Protein AF-A0A673AQK9-F1 (afdb_monomer_lite)

Foldseek 3Di:
DVVVVVVVVVVVVVVVVVVVVVVVVVVVVVVVVVVVVVVVVVVCVVVVVVVDDDPVVVVPDDPPDDDDPDVVVVVVVVVVVVVVVVVVVVVVVVVVVVVVVVVVVVVVVVVVVVVVVVVVVVVVVVVVVVVVVVVVVVVVVVVVVVVVVVVVVVVVVVVVVVVVVVVVVVVVVVVVVVVVVVVVVVVVVVVDPDDPVNVVVVVVVVVVVVVVVVVVVVVVVVVVVVVVVVVVVVVVVVVVVVVVVVVVVVVVVVVVVVVVVVVVVVVVVVVVVVVVVVVVVVVVVVPDDDDDDDDDDDDDDDDDDDDDDDDDDDDDDDDDDDDDDDDPPDDDDDDDDDDDDDDVVVVVVVVVVVVVDVVVDDDDDDDDDDDDDDDDDDPDPPPDPVVVVVVVVVVVVVDDPDDDDDDDDDDCPVVNVVVVVVVVVVPPDDDDDDDDDDDDDDDDDDDDDDDDDDDDDDDDDDYDDDDDDDDDDDDDDDDDDDDDDDDDDDDDDDDDDDDDDDDYDDDDDDDDDDD

InterPro domains:
  IPR024849 Shootin-1 [PTHR46606] (1-310)

Organism: NCBI:txid375764

pLDDT: mean 70.95, std 25.45, range [25.92, 98.62]

Sequence (515 aa):
MVIEEVGVLQTQLEIEKTCRENAEALATKLNSENRKLKYLSLSSRPCLDELLPSISDCIALKVDADDGNTDAFARYQQQVKELRETVNGLLDEKKAFVCQIHEQQRRIEELSAQSEKHQEEIKELRETVDQQNKTIKRFNRVSMMATQEYEGMKEQLDLEQNLRVKAETFAHEMLVKQKEANRQSVLLMQSSEPSVQLLKALEDVAAVTKTLEEERLQHQHKVQSLEEQLEQSCMKKQLEEMQRQMELLEEEKKEVEARLEQQEKKNKELESRVQELQETQEHITMTTTTGPPPPVPGVAPPPAPPPQPPPPPPPPPPPPPPPSRCNPLRCLRLPLFSAAEGVDDVKVKAVNEMMERIKHGVVLRPVKSQDSKPPPCEEKQQESAMDELKGILETVKRSPSRGSQEAGLKEDSELEVILRRRRNKAGESGDEREGHMTHLSSSDHLNGRRGSSDSGKGEGSAGLSAPPEAGPGRRGSGPGPVVARRRSSDTGKEPGAGPRSSSGLSINGCIIRYR

Radius of gyration: 52.7 Å; chains: 1; bounding box: 100×118×162 Å

Structure (mmCIF, N/CA/C/O backbone):
data_AF-A0A673AQK9-F1
#
_entry.id   AF-A0A673AQK9-F1
#
loop_
_atom_site.group_PDB
_atom_site.id
_atom_site.type_symbol
_atom_site.label_atom_id
_atom_site.label_alt_id
_atom_site.label_comp_id
_atom_site.label_asym_id
_atom_site.label_entity_id
_atom_site.label_seq_id
_atom_site.pdbx_PDB_ins_code
_atom_site.Cartn_x
_atom_site.Cartn_y
_atom_site.Cartn_z
_atom_site.occupancy
_atom_site.B_iso_or_equiv
_atom_site.auth_seq_id
_atom_site.auth_comp_id
_atom_site.auth_asym_id
_atom_site.auth_atom_id
_atom_site.pdbx_PDB_model_num
ATOM 1 N N . MET A 1 1 ? -10.375 -15.703 -4.277 1.00 57.69 1 MET A N 1
ATOM 2 C CA . MET A 1 1 ? -11.117 -16.530 -5.248 1.00 57.69 1 MET A CA 1
ATOM 3 C C . MET A 1 1 ? -11.940 -15.648 -6.185 1.00 57.69 1 MET A C 1
ATOM 5 O O . MET A 1 1 ? -11.333 -14.784 -6.799 1.00 57.69 1 MET A O 1
ATOM 9 N N . VAL A 1 2 ? -13.270 -15.783 -6.289 1.00 68.31 2 VAL A N 1
ATOM 10 C CA . VAL A 1 2 ? -14.073 -15.310 -7.447 1.00 68.31 2 VAL A CA 1
ATOM 11 C C . VAL A 1 2 ? -13.768 -13.885 -7.951 1.00 68.31 2 VAL A C 1
ATOM 13 O O . VAL A 1 2 ? -13.639 -13.687 -9.154 1.00 68.31 2 VAL A O 1
ATOM 16 N N . ILE A 1 3 ? -13.616 -12.886 -7.072 1.00 78.38 3 ILE A N 1
ATOM 17 C CA . ILE A 1 3 ? -13.314 -11.498 -7.491 1.00 78.38 3 ILE A CA 1
ATOM 18 C C . ILE A 1 3 ? -11.906 -11.379 -8.107 1.00 78.38 3 ILE A C 1
ATOM 20 O O . ILE A 1 3 ? -11.711 -10.656 -9.081 1.00 78.38 3 ILE A O 1
ATOM 24 N N . GLU A 1 4 ? -10.930 -12.115 -7.576 1.00 81.56 4 GLU A N 1
ATOM 25 C CA . GLU A 1 4 ? -9.555 -12.161 -8.087 1.00 81.56 4 GLU A CA 1
ATOM 26 C C . GLU A 1 4 ? -9.475 -12.985 -9.378 1.00 81.56 4 GLU A C 1
ATOM 28 O O . GLU A 1 4 ? -8.795 -12.580 -10.313 1.00 81.56 4 GLU A O 1
ATOM 33 N N . GLU A 1 5 ? -10.228 -14.085 -9.479 1.00 83.44 5 GLU A N 1
ATOM 34 C CA . GLU A 1 5 ? -10.364 -14.879 -10.711 1.00 83.44 5 GLU A CA 1
ATOM 35 C C . GLU A 1 5 ? -10.965 -14.043 -11.851 1.00 83.44 5 GLU A C 1
ATOM 37 O O . GLU A 1 5 ? -10.433 -14.036 -12.960 1.00 83.44 5 GLU A O 1
ATOM 42 N N . VAL A 1 6 ? -12.017 -13.262 -11.573 1.00 88.50 6 VAL A N 1
ATOM 43 C CA . VAL A 1 6 ? -12.584 -12.297 -12.530 1.00 88.50 6 VAL A CA 1
ATOM 44 C C . VAL A 1 6 ? -11.568 -11.208 -12.891 1.00 88.50 6 VAL A C 1
ATOM 46 O O . VAL A 1 6 ? -11.461 -10.859 -14.064 1.00 88.50 6 VAL A O 1
ATOM 49 N N . GLY A 1 7 ? -10.777 -10.711 -11.935 1.00 93.38 7 GLY A N 1
ATOM 50 C CA . GLY A 1 7 ? -9.701 -9.747 -12.197 1.00 93.38 7 GLY A CA 1
ATOM 51 C C . GLY A 1 7 ? -8.577 -10.308 -13.082 1.00 93.38 7 GLY A C 1
ATOM 52 O O . GLY A 1 7 ? -8.113 -9.625 -13.998 1.00 93.38 7 GLY A O 1
ATOM 53 N N . VAL A 1 8 ? -8.179 -11.567 -12.877 1.00 92.81 8 VAL A N 1
ATOM 54 C CA . VAL A 1 8 ? -7.208 -12.277 -13.729 1.00 92.81 8 VAL A CA 1
ATOM 55 C C . VAL A 1 8 ? -7.776 -12.489 -15.132 1.00 92.81 8 VAL A C 1
ATOM 57 O O . VAL A 1 8 ? -7.093 -12.187 -16.107 1.00 92.81 8 VAL A O 1
ATOM 60 N N . LEU A 1 9 ? -9.036 -12.919 -15.258 1.00 93.00 9 LEU A N 1
ATOM 61 C CA . LEU A 1 9 ? -9.700 -13.093 -16.556 1.00 93.00 9 LEU A CA 1
ATOM 62 C C . LEU A 1 9 ? -9.879 -11.764 -17.308 1.00 93.00 9 LEU A C 1
ATOM 64 O O . LEU A 1 9 ? -9.662 -11.719 -18.517 1.00 93.00 9 LEU A O 1
ATOM 68 N N . GLN A 1 10 ? -10.206 -10.669 -16.615 1.00 91.94 10 GLN A N 1
ATOM 69 C CA . GLN A 1 10 ? -10.236 -9.327 -17.207 1.00 91.94 10 GLN A CA 1
ATOM 70 C C . GLN A 1 10 ? -8.847 -8.888 -17.683 1.00 91.94 10 GLN A C 1
ATOM 72 O O . GLN A 1 10 ? -8.718 -8.395 -18.800 1.00 91.94 10 GLN A O 1
ATOM 77 N N . THR A 1 11 ? -7.805 -9.119 -16.879 1.00 95.19 11 THR A N 1
ATOM 78 C CA . THR A 1 11 ? -6.415 -8.800 -17.252 1.00 95.19 11 THR A CA 1
ATOM 79 C C . THR A 1 11 ? -5.973 -9.602 -18.479 1.00 95.19 11 THR A C 1
ATOM 81 O O . THR A 1 11 ? -5.408 -9.039 -19.413 1.00 95.19 11 THR A O 1
ATOM 84 N N . GLN A 1 12 ? -6.287 -10.900 -18.520 1.00 93.75 12 GLN A N 1
ATOM 85 C CA . GLN A 1 12 ? -5.978 -11.776 -19.649 1.00 93.75 12 GLN A CA 1
ATOM 86 C C . GLN A 1 12 ? -6.716 -11.353 -20.929 1.00 93.75 12 GLN A C 1
ATOM 88 O O . GLN A 1 12 ? -6.115 -11.344 -22.001 1.00 93.75 12 GLN A O 1
ATOM 93 N N . LEU A 1 13 ? -7.986 -10.951 -20.820 1.00 95.50 13 LEU A N 1
ATOM 94 C CA . LEU A 1 13 ? -8.776 -10.433 -21.939 1.00 95.50 13 LEU A CA 1
ATOM 95 C C . LEU A 1 13 ? -8.228 -9.094 -22.467 1.00 95.50 13 LEU A C 1
ATOM 97 O O . LEU A 1 13 ? -8.250 -8.850 -23.672 1.00 95.50 13 LEU A O 1
ATOM 101 N N . GLU A 1 14 ? -7.717 -8.227 -21.592 1.00 96.69 14 GLU A N 1
ATOM 102 C CA . GLU A 1 14 ? -7.091 -6.957 -21.985 1.00 96.69 14 GLU A CA 1
ATOM 103 C C . GLU A 1 14 ? -5.751 -7.181 -22.714 1.00 96.69 14 GLU A C 1
ATOM 105 O O . GLU A 1 14 ? -5.458 -6.527 -23.720 1.00 96.69 14 GLU A O 1
ATOM 110 N N . ILE A 1 15 ? -4.972 -8.173 -22.267 1.00 96.50 15 ILE A N 1
ATOM 111 C CA . ILE A 1 15 ? -3.765 -8.646 -22.960 1.00 96.50 15 ILE A CA 1
ATOM 112 C C . ILE A 1 15 ? -4.130 -9.246 -24.326 1.00 96.50 15 ILE A C 1
ATOM 114 O O . ILE A 1 15 ? -3.510 -8.900 -25.326 1.00 96.50 15 ILE A O 1
ATOM 118 N N . GLU A 1 16 ? -5.164 -10.088 -24.416 1.00 95.44 16 GLU A N 1
ATOM 119 C CA . GLU A 1 16 ? -5.584 -10.700 -25.685 1.00 95.44 16 GLU A CA 1
ATOM 120 C C . GLU A 1 16 ? -6.024 -9.650 -26.721 1.00 95.44 16 GLU A C 1
ATOM 122 O O . GLU A 1 16 ? -5.562 -9.688 -27.866 1.00 95.44 16 GLU A O 1
ATOM 127 N N . LYS A 1 17 ? -6.842 -8.664 -26.317 1.00 96.50 17 LYS A N 1
ATOM 128 C CA . LYS A 1 17 ? -7.227 -7.526 -27.174 1.00 96.50 17 LYS A CA 1
ATOM 129 C C . LYS A 1 17 ? -6.005 -6.767 -27.682 1.00 96.50 17 LYS A C 1
ATOM 131 O O . LYS A 1 17 ? -5.852 -6.596 -28.887 1.00 96.50 17 LYS A O 1
ATOM 136 N N . THR A 1 18 ? -5.119 -6.342 -26.781 1.00 95.88 18 THR A N 1
ATOM 137 C CA . THR A 1 18 ? -3.952 -5.529 -27.157 1.00 95.88 18 THR A CA 1
ATOM 138 C C . THR A 1 18 ? -2.954 -6.320 -28.006 1.00 95.88 18 THR A C 1
ATOM 140 O O . THR A 1 18 ? -2.387 -5.767 -28.949 1.00 95.88 18 THR A O 1
ATOM 143 N N . CYS A 1 19 ? -2.782 -7.625 -27.778 1.00 95.75 19 CYS A N 1
ATOM 144 C CA . CYS A 1 19 ? -2.032 -8.500 -28.682 1.00 95.75 19 CYS A CA 1
ATOM 145 C C . CYS A 1 19 ? -2.675 -8.581 -30.077 1.00 95.75 19 CYS A C 1
ATOM 147 O O . CYS A 1 19 ? -1.963 -8.479 -31.079 1.00 95.75 19 CYS A O 1
ATOM 149 N N . ARG A 1 20 ? -4.006 -8.715 -30.161 1.00 96.38 20 ARG A N 1
ATOM 150 C CA . ARG A 1 20 ? -4.741 -8.739 -31.434 1.00 96.38 20 ARG A CA 1
ATOM 151 C C . ARG A 1 20 ? -4.617 -7.417 -32.197 1.00 96.38 20 ARG A C 1
ATOM 153 O O . ARG A 1 20 ? -4.277 -7.433 -33.377 1.00 96.38 20 ARG A O 1
ATOM 160 N N . GLU A 1 21 ? -4.856 -6.289 -31.538 1.00 96.06 21 GLU A N 1
ATOM 161 C CA . GLU A 1 21 ? -4.776 -4.949 -32.136 1.00 96.06 21 GLU A CA 1
ATOM 162 C C . GLU A 1 21 ? -3.367 -4.661 -32.679 1.00 96.06 21 GLU A C 1
ATOM 164 O O . GLU A 1 21 ? -3.216 -4.196 -33.811 1.00 96.06 21 GLU A O 1
ATOM 169 N N . ASN A 1 22 ? -2.321 -5.032 -31.931 1.00 95.62 22 ASN A N 1
ATOM 170 C CA . ASN A 1 22 ? -0.936 -4.933 -32.400 1.00 95.62 22 ASN A CA 1
ATOM 171 C C . ASN A 1 22 ? -0.652 -5.843 -33.611 1.00 95.62 22 ASN A C 1
ATOM 173 O O . ASN A 1 22 ? 0.066 -5.434 -34.526 1.00 95.62 22 ASN A O 1
ATOM 177 N N . ALA A 1 23 ? -1.224 -7.051 -33.661 1.00 95.81 23 ALA A N 1
ATOM 178 C CA . ALA A 1 23 ? -1.084 -7.946 -34.810 1.00 95.81 23 ALA A CA 1
ATOM 179 C C . ALA A 1 23 ? -1.789 -7.398 -36.068 1.00 95.81 23 ALA A C 1
ATOM 181 O O . ALA A 1 23 ? -1.221 -7.450 -37.160 1.00 95.81 23 ALA A O 1
ATOM 182 N N . GLU A 1 24 ? -2.982 -6.812 -35.929 1.00 95.12 24 GLU A N 1
ATOM 183 C CA . GLU A 1 24 ? -3.702 -6.156 -37.031 1.00 95.12 24 GLU A CA 1
ATOM 184 C C . GLU A 1 24 ? -2.969 -4.890 -37.522 1.00 95.12 24 GLU A C 1
ATOM 186 O O . GLU A 1 24 ? -2.834 -4.673 -38.733 1.00 95.12 24 GLU A O 1
ATOM 191 N N . ALA A 1 25 ? -2.396 -4.096 -36.612 1.00 96.12 25 ALA A N 1
ATOM 192 C CA . ALA A 1 25 ? -1.545 -2.953 -36.948 1.00 96.12 25 ALA A CA 1
ATOM 193 C C . ALA A 1 25 ? -0.260 -3.375 -37.692 1.00 96.12 25 ALA A C 1
ATOM 195 O O . ALA A 1 25 ? 0.134 -2.749 -38.681 1.00 96.12 25 ALA A O 1
ATOM 196 N N . LEU A 1 26 ? 0.380 -4.473 -37.277 1.00 96.06 26 LEU A N 1
ATOM 197 C CA . LEU A 1 26 ? 1.571 -5.003 -37.945 1.00 96.06 26 LEU A CA 1
ATOM 198 C C . LEU A 1 26 ? 1.239 -5.603 -39.323 1.00 96.06 26 LEU A C 1
ATOM 200 O O . LEU A 1 26 ? 1.960 -5.356 -40.291 1.00 96.06 26 LEU A O 1
ATOM 204 N N . ALA A 1 27 ? 0.119 -6.319 -39.452 1.00 96.19 27 ALA A N 1
ATOM 205 C CA . ALA A 1 27 ? -0.346 -6.874 -40.723 1.00 96.19 27 ALA A CA 1
ATOM 206 C C . ALA A 1 27 ? -0.748 -5.785 -41.735 1.00 96.19 27 ALA A C 1
ATOM 208 O O . ALA A 1 27 ? -0.438 -5.896 -42.925 1.00 96.19 27 ALA A O 1
ATOM 209 N N . THR A 1 28 ? -1.398 -4.705 -41.291 1.00 95.62 28 THR A N 1
ATOM 210 C CA . THR A 1 28 ? -1.722 -3.558 -42.159 1.00 95.62 28 THR A CA 1
ATOM 211 C C . THR A 1 28 ? -0.469 -2.776 -42.558 1.00 95.62 28 THR A C 1
ATOM 213 O O . THR A 1 28 ? -0.320 -2.439 -43.738 1.00 95.62 28 THR A O 1
ATOM 216 N N . LYS A 1 29 ? 0.489 -2.579 -41.638 1.00 96.75 29 LYS A N 1
ATOM 217 C CA . LYS A 1 29 ? 1.804 -1.997 -41.951 1.00 96.75 29 LYS A CA 1
ATOM 218 C C . LYS A 1 29 ? 2.550 -2.820 -43.008 1.00 96.75 29 LYS A C 1
ATOM 220 O O . LYS A 1 29 ? 2.903 -2.256 -44.045 1.00 96.75 29 LYS A O 1
ATOM 225 N N . LEU A 1 30 ? 2.699 -4.134 -42.808 1.00 95.81 30 LEU A N 1
ATOM 226 C CA . LEU A 1 30 ? 3.350 -5.043 -43.762 1.00 95.81 30 LEU A CA 1
ATOM 227 C C . LEU A 1 30 ? 2.667 -5.043 -45.134 1.00 95.81 30 LEU A C 1
ATOM 229 O O . LEU A 1 30 ? 3.354 -5.001 -46.150 1.00 95.81 30 LEU A O 1
ATOM 233 N N . ASN A 1 31 ? 1.331 -5.021 -45.198 1.00 94.69 31 ASN A N 1
ATOM 234 C CA . ASN A 1 31 ? 0.619 -4.887 -46.473 1.00 94.69 31 ASN A CA 1
ATOM 235 C C . ASN A 1 31 ? 0.906 -3.539 -47.161 1.00 94.69 31 ASN A C 1
ATOM 237 O O . ASN A 1 31 ? 1.071 -3.494 -48.382 1.00 94.69 31 ASN A O 1
ATOM 241 N N . SER A 1 32 ? 1.017 -2.443 -46.402 1.00 94.25 32 SER A N 1
ATOM 242 C CA . SER A 1 32 ? 1.386 -1.133 -46.955 1.00 94.25 32 SER A CA 1
ATOM 243 C C . SER A 1 32 ? 2.825 -1.110 -47.490 1.00 94.25 32 SER A C 1
ATOM 245 O O . SER A 1 32 ? 3.081 -0.540 -48.550 1.00 94.25 32 SER A O 1
ATOM 247 N N . GLU A 1 33 ? 3.757 -1.772 -46.802 1.00 95.38 33 GLU A N 1
ATOM 248 C CA . GLU A 1 33 ? 5.169 -1.861 -47.183 1.00 95.38 33 GLU A CA 1
ATOM 249 C C . GLU A 1 33 ? 5.367 -2.807 -48.368 1.00 95.38 33 GLU A C 1
ATOM 251 O O . GLU A 1 33 ? 6.032 -2.437 -49.330 1.00 95.38 33 GLU A O 1
ATOM 256 N N . ASN A 1 34 ? 4.693 -3.957 -48.390 1.00 95.31 34 ASN A N 1
ATOM 257 C CA . ASN A 1 34 ? 4.687 -4.862 -49.538 1.00 95.31 34 ASN A CA 1
ATOM 258 C C . ASN A 1 34 ? 4.076 -4.183 -50.780 1.00 95.31 34 ASN A C 1
ATOM 260 O O . ASN A 1 34 ? 4.628 -4.286 -51.874 1.00 95.31 34 ASN A O 1
ATOM 264 N N . ARG A 1 35 ? 3.010 -3.381 -50.621 1.00 95.38 35 ARG A N 1
ATOM 265 C CA . ARG A 1 35 ? 2.447 -2.564 -51.712 1.00 95.38 35 ARG A CA 1
ATOM 266 C C . ARG A 1 35 ? 3.427 -1.493 -52.211 1.00 95.38 35 ARG A C 1
ATOM 268 O O . ARG A 1 35 ? 3.515 -1.303 -53.423 1.00 95.38 35 ARG A O 1
ATOM 275 N N . LYS A 1 36 ? 4.183 -0.833 -51.322 1.00 95.12 36 LYS A N 1
ATOM 276 C CA . LYS A 1 36 ? 5.264 0.105 -51.697 1.00 95.12 36 LYS A CA 1
ATOM 277 C C . LYS A 1 36 ? 6.399 -0.609 -52.437 1.00 95.12 36 LYS A C 1
ATOM 279 O O . LYS A 1 36 ? 6.798 -0.148 -53.498 1.00 95.12 36 LYS A O 1
ATOM 284 N N . LEU A 1 37 ? 6.872 -1.750 -51.931 1.00 91.06 37 LEU A N 1
ATOM 285 C CA . LEU A 1 37 ? 7.922 -2.560 -52.560 1.00 91.06 37 LEU A CA 1
ATOM 286 C C . LEU A 1 37 ? 7.490 -3.094 -53.930 1.00 91.06 37 LEU A C 1
ATOM 288 O O . LEU A 1 37 ? 8.263 -3.032 -54.880 1.00 91.06 37 LEU A O 1
ATOM 292 N N . LYS A 1 38 ? 6.238 -3.546 -54.069 1.00 92.31 38 LYS A N 1
ATOM 293 C CA . LYS A 1 38 ? 5.666 -3.974 -55.352 1.00 92.31 38 LYS A CA 1
ATOM 294 C C . LYS A 1 38 ? 5.542 -2.813 -56.339 1.00 92.31 38 LYS A C 1
ATOM 296 O O . LYS A 1 38 ? 5.828 -3.003 -57.514 1.00 92.31 38 LYS A O 1
ATOM 301 N N . TYR A 1 39 ? 5.162 -1.618 -55.879 1.00 92.94 39 TYR A N 1
ATOM 302 C CA . TYR A 1 39 ? 5.163 -0.414 -56.714 1.00 92.94 39 TYR A CA 1
ATOM 303 C C . TYR A 1 39 ? 6.585 -0.046 -57.166 1.00 92.94 39 TYR A C 1
ATOM 305 O O . TYR A 1 39 ? 6.816 0.105 -58.361 1.00 92.94 39 TYR A O 1
ATOM 313 N N . LEU A 1 40 ? 7.549 -0.001 -56.238 1.00 87.88 40 LEU A N 1
ATOM 314 C CA . LEU A 1 40 ? 8.960 0.270 -56.532 1.00 87.88 40 LEU A CA 1
ATOM 315 C C . LEU A 1 40 ? 9.527 -0.739 -57.541 1.00 87.88 40 LEU A C 1
ATOM 317 O O . LEU A 1 40 ? 10.054 -0.329 -58.570 1.00 87.88 40 LEU A O 1
ATOM 321 N N . SER A 1 41 ? 9.329 -2.039 -57.303 1.00 85.00 41 SER A N 1
ATOM 322 C CA . SER A 1 41 ? 9.771 -3.125 -58.188 1.00 85.00 41 SER A CA 1
ATOM 323 C C . SER A 1 41 ? 9.099 -3.114 -59.564 1.00 85.00 41 SER A C 1
ATOM 325 O O . SER A 1 41 ? 9.710 -3.573 -60.525 1.00 85.00 41 SER A O 1
ATOM 327 N N . LEU A 1 42 ? 7.864 -2.617 -59.684 1.00 84.69 42 LEU A N 1
ATOM 328 C CA . LEU A 1 42 ? 7.223 -2.398 -60.984 1.00 84.69 42 LEU A CA 1
ATOM 329 C C . LEU A 1 42 ? 7.764 -1.137 -61.674 1.00 84.69 42 LEU A C 1
ATOM 331 O O . LEU A 1 42 ? 7.909 -1.142 -62.890 1.00 84.69 42 LEU A O 1
ATOM 335 N N . SER A 1 43 ? 8.102 -0.088 -60.918 1.00 81.56 43 SER A N 1
ATOM 336 C CA . SER A 1 43 ? 8.647 1.164 -61.462 1.00 81.56 43 SER A CA 1
ATOM 337 C C . SER A 1 43 ? 10.123 1.080 -61.872 1.00 81.56 43 SER A C 1
ATOM 339 O O . SER A 1 43 ? 10.531 1.782 -62.790 1.00 81.56 43 SER A O 1
ATOM 341 N N . SER A 1 44 ? 10.919 0.205 -61.247 1.00 74.31 44 SER A N 1
ATOM 342 C CA . SER A 1 44 ? 12.321 -0.030 -61.624 1.00 74.31 44 SER A CA 1
ATOM 343 C C . SER A 1 44 ? 12.488 -1.039 -62.762 1.00 74.31 44 SER A C 1
ATOM 345 O O . SER A 1 44 ? 13.557 -1.104 -63.363 1.00 74.31 44 SER A O 1
ATOM 347 N N . ARG A 1 45 ? 11.448 -1.820 -63.083 1.00 68.06 45 ARG A N 1
ATOM 348 C CA . ARG A 1 45 ? 11.517 -2.876 -64.102 1.00 68.06 45 ARG A CA 1
ATOM 349 C C . ARG A 1 45 ? 11.762 -2.358 -65.530 1.00 68.06 45 ARG A C 1
ATOM 351 O O . ARG A 1 45 ? 12.637 -2.930 -66.167 1.00 68.06 45 ARG A O 1
ATOM 358 N N . PRO A 1 46 ? 11.124 -1.268 -66.010 1.00 66.44 46 PRO A N 1
ATOM 359 C CA . PRO A 1 46 ? 11.458 -0.685 -67.314 1.00 66.44 46 PRO A CA 1
ATOM 360 C C . PRO A 1 46 ? 12.927 -0.254 -67.413 1.00 66.44 46 PRO A C 1
ATOM 362 O O . PRO A 1 46 ? 13.567 -0.495 -68.425 1.00 66.44 46 PRO A O 1
ATOM 365 N N . CYS A 1 47 ? 13.487 0.297 -66.331 1.00 58.59 47 CYS A N 1
ATOM 366 C CA . CYS A 1 47 ? 14.896 0.693 -66.265 1.00 58.59 47 CYS A CA 1
ATOM 367 C C . CYS A 1 47 ? 15.852 -0.517 -66.341 1.00 58.59 47 CYS A C 1
ATOM 369 O O . CYS A 1 47 ? 16.964 -0.390 -66.837 1.00 58.59 47 CYS A O 1
ATOM 371 N N . LEU A 1 48 ? 15.422 -1.707 -65.899 1.00 59.09 48 LEU A N 1
ATOM 372 C CA . LEU A 1 48 ? 16.188 -2.952 -66.056 1.00 59.09 48 LEU A CA 1
ATOM 373 C C . LEU A 1 48 ? 16.061 -3.565 -67.458 1.00 59.09 48 LEU A C 1
ATOM 375 O O . LEU A 1 48 ? 17.052 -4.089 -67.957 1.00 59.09 48 LEU A O 1
ATOM 379 N N . ASP A 1 49 ? 14.888 -3.477 -68.092 1.00 58.38 49 ASP A N 1
ATOM 380 C CA . ASP A 1 49 ? 14.710 -3.888 -69.493 1.00 58.38 49 ASP A CA 1
ATOM 381 C C . ASP A 1 49 ? 15.480 -2.948 -70.455 1.00 58.38 49 ASP A C 1
ATOM 383 O O . ASP A 1 49 ? 15.954 -3.390 -71.496 1.00 58.38 49 ASP A O 1
ATOM 387 N N . GLU A 1 50 ? 15.671 -1.672 -70.095 1.00 60.78 50 GLU A N 1
ATOM 388 C CA . GLU A 1 50 ? 16.441 -0.683 -70.874 1.00 60.78 50 GLU A CA 1
ATOM 389 C C . GLU A 1 50 ? 17.965 -0.744 -70.612 1.00 60.78 50 GLU A C 1
ATOM 391 O O . GLU A 1 50 ? 18.755 -0.409 -71.494 1.00 60.78 50 GLU A O 1
ATOM 396 N N . LEU A 1 51 ? 18.408 -1.240 -69.444 1.00 58.22 51 LEU A N 1
ATOM 397 C CA . LEU A 1 51 ? 19.830 -1.514 -69.150 1.00 58.22 51 LEU A CA 1
ATOM 398 C C . LEU A 1 51 ? 20.339 -2.871 -69.671 1.00 58.22 51 LEU A C 1
ATOM 400 O O . LEU A 1 51 ? 21.536 -3.149 -69.561 1.00 58.22 51 LEU A O 1
ATOM 404 N N . LEU A 1 52 ? 19.467 -3.715 -70.227 1.00 56.69 52 LEU A N 1
ATOM 405 C CA . LEU A 1 52 ? 19.826 -4.992 -70.846 1.00 56.69 52 LEU A CA 1
ATOM 406 C C . LEU A 1 52 ? 19.576 -4.947 -72.362 1.00 56.69 52 LEU A C 1
ATOM 408 O O . LEU A 1 52 ? 18.518 -5.382 -72.821 1.00 56.69 52 LEU A O 1
ATOM 412 N N . PRO A 1 53 ? 20.560 -4.488 -73.165 1.00 55.03 53 PRO A N 1
ATOM 413 C CA . PRO A 1 53 ? 20.561 -4.731 -74.602 1.00 55.03 53 PRO A CA 1
ATOM 414 C C . PRO A 1 53 ? 20.313 -6.211 -74.896 1.00 55.03 53 PRO A C 1
ATOM 416 O O . PRO A 1 53 ? 20.848 -7.090 -74.210 1.00 55.03 53 PRO A O 1
ATOM 419 N N . SER A 1 54 ? 19.517 -6.497 -75.928 1.00 50.66 54 SER A N 1
ATOM 420 C CA . SER A 1 54 ? 19.279 -7.876 -76.344 1.00 50.66 54 SER A CA 1
ATOM 421 C C . SER A 1 54 ? 20.613 -8.542 -76.674 1.00 50.66 54 SER A C 1
ATOM 423 O O . SER A 1 54 ? 21.426 -7.992 -77.415 1.00 50.66 54 SER A O 1
ATOM 425 N N . ILE A 1 55 ? 20.832 -9.759 -76.170 1.00 52.84 55 ILE A N 1
ATOM 426 C CA . ILE A 1 55 ? 22.075 -10.517 -76.406 1.00 52.84 55 ILE A CA 1
ATOM 427 C C . ILE A 1 55 ? 22.309 -10.749 -77.917 1.00 52.84 55 ILE A C 1
ATOM 429 O O . ILE A 1 55 ? 23.445 -10.942 -78.348 1.00 52.84 55 ILE A O 1
ATOM 433 N N . SER A 1 56 ? 21.256 -10.657 -78.739 1.00 54.91 56 SER A N 1
ATOM 434 C CA . SER A 1 56 ? 21.337 -10.647 -80.204 1.00 54.91 56 SER A CA 1
ATOM 435 C C . SER A 1 56 ? 22.129 -9.466 -80.782 1.00 54.91 56 SER A C 1
ATOM 437 O O . SER A 1 56 ? 22.859 -9.653 -81.755 1.00 54.91 56 SER A O 1
ATOM 439 N N . ASP A 1 57 ? 22.023 -8.270 -80.199 1.00 52.00 57 ASP A N 1
ATOM 440 C CA . ASP A 1 57 ? 22.555 -7.038 -80.798 1.00 52.00 57 ASP A CA 1
ATOM 441 C C . ASP A 1 57 ? 24.080 -6.935 -80.635 1.00 52.00 57 ASP A C 1
ATOM 443 O O . ASP A 1 57 ? 24.779 -6.445 -81.521 1.00 52.00 57 ASP A O 1
ATOM 447 N N . CYS A 1 58 ? 24.629 -7.503 -79.555 1.00 45.34 58 CYS A N 1
ATOM 448 C CA . CYS A 1 58 ? 26.076 -7.588 -79.329 1.00 45.34 58 CYS A CA 1
ATOM 449 C C . CYS A 1 58 ? 26.804 -8.564 -80.275 1.00 45.34 58 CYS A C 1
ATOM 451 O O . CYS A 1 58 ? 28.033 -8.555 -80.325 1.00 45.34 58 CYS A O 1
ATOM 453 N N . ILE A 1 59 ? 26.074 -9.408 -81.014 1.00 50.16 59 ILE A N 1
ATOM 454 C CA . ILE A 1 59 ? 26.637 -10.384 -81.965 1.00 50.16 59 ILE A CA 1
ATOM 455 C C . ILE A 1 59 ? 26.669 -9.811 -83.398 1.00 50.16 59 ILE A C 1
ATOM 457 O O . ILE A 1 59 ? 27.412 -10.298 -84.247 1.00 50.16 59 ILE A O 1
ATOM 461 N N . ALA A 1 60 ? 25.930 -8.731 -83.673 1.00 48.84 60 ALA A N 1
ATOM 462 C CA . ALA A 1 60 ? 25.766 -8.147 -85.007 1.00 48.84 60 ALA A CA 1
ATOM 463 C C . ALA A 1 60 ? 26.903 -7.193 -85.454 1.00 48.84 60 ALA A C 1
ATOM 465 O O . ALA A 1 60 ? 26.691 -6.334 -86.314 1.00 48.84 60 ALA A O 1
ATOM 466 N N . LEU A 1 61 ? 28.121 -7.334 -84.913 1.00 45.53 61 LEU A N 1
ATOM 467 C CA . LEU A 1 61 ? 29.291 -6.583 -85.385 1.00 45.53 61 LEU A CA 1
ATOM 468 C C . LEU A 1 61 ? 29.987 -7.317 -86.541 1.00 45.53 61 LEU A C 1
ATOM 470 O O . LEU A 1 61 ? 30.539 -8.404 -86.386 1.00 45.53 61 LEU A O 1
ATOM 474 N N . LYS A 1 62 ? 29.939 -6.688 -87.719 1.00 42.97 62 LYS A N 1
ATOM 475 C CA . LYS A 1 62 ? 30.448 -7.205 -88.995 1.00 42.97 62 LYS A CA 1
ATOM 476 C C . LYS A 1 62 ? 31.945 -7.520 -88.933 1.00 42.97 62 LYS A C 1
ATOM 478 O O . LYS A 1 62 ? 32.752 -6.644 -88.630 1.00 42.97 62 LYS A O 1
ATOM 483 N N . VAL A 1 63 ? 32.316 -8.727 -89.360 1.00 47.53 63 VAL A N 1
ATOM 484 C CA . VAL A 1 63 ? 33.687 -9.040 -89.790 1.00 47.53 63 VAL A CA 1
ATOM 485 C C . VAL A 1 63 ? 33.805 -8.710 -91.280 1.00 47.53 63 VAL A C 1
ATOM 487 O O . VAL A 1 63 ? 33.819 -9.598 -92.128 1.00 47.53 63 VAL A O 1
ATOM 490 N N . ASP A 1 64 ? 33.854 -7.415 -91.596 1.00 40.16 64 ASP A N 1
ATOM 491 C CA . ASP A 1 64 ? 34.299 -6.946 -92.910 1.00 40.16 64 ASP A CA 1
ATOM 492 C C . ASP A 1 64 ? 35.835 -6.859 -92.865 1.00 40.16 64 ASP A C 1
ATOM 494 O O . ASP A 1 64 ? 36.404 -5.940 -92.275 1.00 40.16 64 ASP A O 1
ATOM 498 N N . ALA A 1 65 ? 36.511 -7.865 -93.427 1.00 50.06 65 ALA A N 1
ATOM 499 C CA . ALA A 1 65 ? 37.964 -7.875 -93.569 1.00 50.06 65 ALA A CA 1
ATOM 500 C C . ALA A 1 65 ? 38.356 -7.174 -94.879 1.00 50.06 65 ALA A C 1
ATOM 502 O O . ALA A 1 65 ? 38.095 -7.707 -95.956 1.00 50.06 65 ALA A O 1
ATOM 503 N N . ASP A 1 66 ? 38.985 -6.002 -94.775 1.00 42.06 66 ASP A N 1
ATOM 504 C CA . ASP A 1 66 ? 39.496 -5.225 -95.910 1.00 42.06 66 ASP A CA 1
ATOM 505 C C . ASP A 1 66 ? 40.906 -4.679 -95.613 1.00 42.06 66 ASP A C 1
ATOM 507 O O . ASP A 1 66 ? 41.295 -4.522 -94.449 1.00 42.06 66 ASP A O 1
ATOM 511 N N . ASP A 1 67 ? 41.693 -4.455 -96.664 1.00 46.44 67 ASP A N 1
ATOM 512 C CA . ASP A 1 67 ? 43.152 -4.305 -96.600 1.00 46.44 67 ASP A CA 1
ATOM 513 C C . ASP A 1 67 ? 43.593 -2.825 -96.549 1.00 46.44 67 ASP A C 1
ATOM 515 O O . ASP A 1 67 ? 43.160 -1.995 -97.348 1.00 46.44 67 ASP A O 1
ATOM 519 N N . GLY A 1 68 ? 44.447 -2.454 -95.585 1.00 48.75 68 GLY A N 1
ATOM 520 C CA . GLY A 1 68 ? 44.691 -1.036 -95.272 1.00 48.75 68 GLY A CA 1
ATOM 521 C C . GLY A 1 68 ? 45.652 -0.762 -94.111 1.00 48.75 68 GLY A C 1
ATOM 522 O O . GLY A 1 68 ? 45.284 -0.140 -93.110 1.00 48.75 68 GLY A O 1
ATOM 523 N N . ASN A 1 69 ? 46.900 -1.221 -94.231 1.00 62.62 69 ASN A N 1
ATOM 524 C CA . ASN A 1 69 ? 47.916 -1.177 -93.171 1.00 62.62 69 ASN A CA 1
ATOM 525 C C . ASN A 1 69 ? 48.485 0.231 -92.848 1.00 62.62 69 ASN A C 1
ATOM 527 O O . ASN A 1 69 ? 49.662 0.515 -93.080 1.00 62.62 69 ASN A O 1
ATOM 531 N N . THR A 1 70 ? 47.672 1.128 -92.279 1.00 58.59 70 THR A N 1
ATOM 532 C CA . THR A 1 70 ? 48.175 2.302 -91.524 1.00 58.59 70 THR A CA 1
ATOM 533 C C . THR A 1 70 ? 47.180 2.807 -90.475 1.00 58.59 70 THR A C 1
ATOM 535 O O . THR A 1 70 ? 47.565 3.065 -89.336 1.00 58.59 70 THR A O 1
ATOM 538 N N . ASP A 1 71 ? 45.892 2.908 -90.818 1.00 63.69 71 ASP A N 1
ATOM 539 C CA . ASP A 1 71 ? 44.888 3.556 -89.955 1.00 63.69 71 ASP A CA 1
ATOM 540 C C . ASP A 1 71 ? 44.453 2.681 -88.760 1.00 63.69 71 ASP A C 1
ATOM 542 O O . ASP A 1 71 ? 44.182 3.182 -87.670 1.00 63.69 71 ASP A O 1
ATOM 546 N N . ALA A 1 72 ? 44.476 1.350 -88.906 1.00 74.88 72 ALA A N 1
ATOM 547 C CA . ALA A 1 72 ? 44.125 0.427 -87.820 1.00 74.88 72 ALA A CA 1
ATOM 548 C C . ALA A 1 72 ? 44.979 0.637 -86.551 1.00 74.88 72 ALA A C 1
ATOM 550 O O . ALA A 1 72 ? 44.458 0.600 -85.437 1.00 74.88 72 ALA A O 1
ATOM 551 N N . PHE A 1 73 ? 46.278 0.924 -86.702 1.00 82.88 73 PHE A N 1
ATOM 552 C CA . PHE A 1 73 ? 47.174 1.184 -85.570 1.00 82.88 73 PHE A CA 1
ATOM 553 C C . PHE A 1 73 ? 46.835 2.493 -84.840 1.00 82.88 73 PHE A C 1
ATOM 555 O O . PHE A 1 73 ? 46.886 2.536 -83.610 1.00 82.88 73 PHE A O 1
ATOM 562 N N . ALA A 1 74 ? 46.424 3.536 -85.570 1.00 85.56 74 ALA A N 1
ATOM 563 C CA . ALA A 1 74 ? 45.965 4.792 -84.978 1.00 85.56 74 ALA A CA 1
ATOM 564 C C . ALA A 1 74 ? 44.674 4.589 -84.166 1.00 85.56 74 ALA A C 1
ATOM 566 O O . ALA A 1 74 ? 44.583 5.055 -83.029 1.00 85.56 74 ALA A O 1
ATOM 567 N N . ARG A 1 75 ? 43.719 3.807 -84.694 1.00 87.56 75 ARG A N 1
ATOM 568 C CA . ARG A 1 75 ? 42.490 3.429 -83.971 1.00 87.56 75 ARG A CA 1
ATOM 569 C C . ARG A 1 75 ? 42.797 2.653 -82.686 1.00 87.56 75 ARG A C 1
ATOM 571 O O . ARG A 1 75 ? 42.244 2.985 -81.642 1.00 87.56 75 ARG A O 1
ATOM 578 N N . TYR A 1 76 ? 43.723 1.688 -82.717 1.00 90.19 76 TYR A N 1
ATOM 579 C CA . TYR A 1 76 ? 44.142 0.971 -81.503 1.00 90.19 76 TYR A CA 1
ATOM 580 C C . TYR A 1 76 ? 44.856 1.876 -80.484 1.00 90.19 76 TYR A C 1
ATOM 582 O O . TYR A 1 76 ? 44.621 1.729 -79.285 1.00 90.19 76 TYR A O 1
ATOM 590 N N . GLN A 1 77 ? 45.683 2.840 -80.914 1.00 90.94 77 GLN A N 1
ATOM 591 C CA . GLN A 1 77 ? 46.264 3.823 -79.986 1.00 90.94 77 GLN A CA 1
ATOM 592 C C . GLN A 1 77 ? 45.192 4.696 -79.324 1.00 90.94 77 GLN A C 1
ATOM 594 O O . GLN A 1 77 ? 45.240 4.895 -78.108 1.00 90.94 77 GLN A O 1
ATOM 599 N N . GLN A 1 78 ? 44.217 5.181 -80.097 1.00 93.50 78 GLN A N 1
ATOM 600 C CA . GLN A 1 78 ? 43.114 5.991 -79.581 1.00 93.50 78 GLN A CA 1
ATOM 601 C C . GLN A 1 78 ? 42.237 5.188 -78.605 1.00 93.50 78 GLN A C 1
ATOM 603 O O . GLN A 1 78 ? 41.987 5.656 -77.499 1.00 93.50 78 GLN A O 1
ATOM 608 N N . GLN A 1 79 ? 41.890 3.940 -78.932 1.00 94.50 79 GLN A N 1
ATOM 609 C CA . GLN A 1 79 ? 41.161 3.042 -78.028 1.00 94.50 79 GLN A CA 1
ATOM 610 C C . GLN A 1 79 ? 41.933 2.789 -76.718 1.00 94.50 79 GLN A C 1
ATOM 612 O O . GLN A 1 79 ? 41.361 2.824 -75.630 1.00 94.50 79 GLN A O 1
ATOM 617 N N . VAL A 1 80 ? 43.254 2.580 -76.786 1.00 95.12 80 VAL A N 1
ATOM 618 C CA . VAL A 1 80 ? 44.108 2.426 -75.593 1.00 95.12 80 VAL A CA 1
ATOM 619 C C . VAL A 1 80 ? 44.181 3.717 -74.769 1.00 95.12 80 VAL A C 1
ATOM 621 O O . VAL A 1 80 ? 44.312 3.643 -73.546 1.00 95.12 80 VAL A O 1
ATOM 624 N N . LYS A 1 81 ? 44.083 4.895 -75.394 1.00 95.75 81 LYS A N 1
ATOM 625 C CA . LYS A 1 81 ? 43.992 6.184 -74.696 1.00 95.75 81 LYS A CA 1
ATOM 626 C C . LYS A 1 81 ? 42.639 6.342 -73.990 1.00 95.75 81 LYS A C 1
ATOM 628 O O . LYS A 1 81 ? 42.627 6.602 -72.791 1.00 95.75 81 LYS A O 1
ATOM 633 N N . GLU A 1 82 ? 41.532 6.107 -74.687 1.00 96.25 82 GLU A N 1
ATOM 634 C CA . GLU A 1 82 ? 40.167 6.183 -74.140 1.00 96.25 82 GLU A CA 1
ATOM 635 C C . GLU A 1 82 ? 39.968 5.211 -72.966 1.00 96.25 82 GLU A C 1
ATOM 637 O O . GLU A 1 82 ? 39.416 5.581 -71.929 1.00 96.25 82 GLU A O 1
ATOM 642 N N . LEU A 1 83 ? 40.504 3.989 -73.068 1.00 96.88 83 LEU A N 1
ATOM 643 C CA . LEU A 1 83 ? 40.507 3.020 -71.969 1.00 96.88 83 LEU A CA 1
ATOM 644 C C . LEU A 1 83 ? 41.345 3.493 -70.770 1.00 96.88 83 LEU A C 1
ATOM 646 O O . LEU A 1 83 ? 40.938 3.276 -69.631 1.00 96.88 83 LEU A O 1
ATOM 650 N N . ARG A 1 84 ? 42.486 4.167 -70.982 1.00 96.31 84 ARG A N 1
ATOM 651 C CA . ARG A 1 84 ? 43.280 4.761 -69.886 1.00 96.31 84 ARG A CA 1
ATOM 652 C C . ARG A 1 84 ? 42.542 5.913 -69.209 1.00 96.31 84 ARG A C 1
ATOM 654 O O . ARG A 1 84 ? 42.557 5.993 -67.987 1.00 96.31 84 ARG A O 1
ATOM 661 N N . GLU A 1 85 ? 41.895 6.779 -69.982 1.00 97.12 85 GLU A N 1
ATOM 662 C CA . GLU A 1 85 ? 41.096 7.895 -69.461 1.00 97.12 85 GLU A CA 1
ATOM 663 C C . GLU A 1 85 ? 39.881 7.376 -68.669 1.00 97.12 85 GLU A C 1
ATOM 665 O O . GLU A 1 85 ? 39.653 7.818 -67.544 1.00 97.12 85 GLU A O 1
ATOM 670 N N . THR A 1 86 ? 39.205 6.337 -69.171 1.00 97.38 86 THR A N 1
ATOM 671 C CA . THR A 1 86 ? 38.114 5.632 -68.472 1.00 97.38 86 THR A CA 1
ATOM 672 C C . THR A 1 86 ? 38.592 4.975 -67.171 1.00 97.38 86 THR A C 1
ATOM 674 O O . THR A 1 86 ? 37.972 5.150 -66.125 1.00 97.38 86 THR A O 1
ATOM 677 N N . VAL A 1 87 ? 39.722 4.257 -67.194 1.00 97.81 87 VAL A N 1
ATOM 678 C CA . VAL A 1 87 ? 40.309 3.640 -65.989 1.00 97.81 87 VAL A CA 1
ATOM 679 C C . VAL A 1 87 ? 40.720 4.695 -64.959 1.00 97.81 87 VAL A C 1
ATOM 681 O O . VAL A 1 87 ? 40.508 4.482 -63.768 1.00 97.81 87 VAL A O 1
ATOM 684 N N . ASN A 1 88 ? 41.254 5.842 -65.385 1.00 97.31 88 ASN A N 1
ATOM 685 C CA . ASN A 1 88 ? 41.577 6.945 -64.478 1.00 97.31 88 ASN A CA 1
ATOM 686 C C . ASN A 1 88 ? 40.312 7.534 -63.830 1.00 97.31 88 ASN A C 1
ATOM 688 O O . ASN A 1 88 ? 40.288 7.686 -62.610 1.00 97.31 88 ASN A O 1
ATOM 692 N N . GLY A 1 89 ? 39.250 7.774 -64.609 1.00 98.00 89 GLY A N 1
ATOM 693 C CA . GLY A 1 89 ? 37.953 8.226 -64.091 1.00 98.00 89 GLY A CA 1
ATOM 694 C C . GLY A 1 89 ? 37.377 7.269 -63.045 1.00 98.00 89 GLY A C 1
ATOM 695 O O . GLY A 1 89 ? 37.107 7.677 -61.918 1.00 98.00 89 GLY A O 1
ATOM 696 N N . LEU A 1 90 ? 37.317 5.970 -63.358 1.00 98.00 90 LEU A N 1
ATOM 697 C CA . LEU A 1 90 ? 36.866 4.927 -62.426 1.00 98.00 90 LEU A CA 1
ATOM 698 C C . LEU A 1 90 ? 37.749 4.822 -61.166 1.00 98.00 90 LEU A C 1
ATOM 700 O O . LEU A 1 90 ? 37.260 4.480 -60.087 1.00 98.00 90 LEU A O 1
ATOM 704 N N . LEU A 1 91 ? 39.051 5.116 -61.265 1.00 98.06 91 LEU A N 1
ATOM 705 C CA . LEU A 1 91 ? 39.950 5.170 -60.107 1.00 98.06 91 LEU A CA 1
ATOM 706 C C . LEU A 1 91 ? 39.704 6.401 -59.225 1.00 98.06 91 LEU A C 1
ATOM 708 O O . LEU A 1 91 ? 39.876 6.296 -58.010 1.00 98.06 91 LEU A O 1
ATOM 712 N N . ASP A 1 92 ? 39.304 7.538 -59.792 1.00 97.69 92 ASP A N 1
ATOM 713 C CA . ASP A 1 92 ? 38.952 8.746 -59.037 1.00 97.69 92 ASP A CA 1
ATOM 714 C C . ASP A 1 92 ? 37.545 8.659 -58.424 1.00 97.69 92 ASP A C 1
ATOM 716 O O . ASP A 1 92 ? 37.378 8.971 -57.244 1.00 97.69 92 ASP A O 1
ATOM 720 N N . GLU A 1 93 ? 36.569 8.096 -59.140 1.00 97.81 93 GLU A N 1
ATOM 721 C CA . GLU A 1 93 ? 35.267 7.707 -58.580 1.00 97.81 93 GLU A CA 1
ATOM 722 C C . GLU A 1 93 ? 35.438 6.732 -57.408 1.00 97.81 93 GLU A C 1
ATOM 724 O O . GLU A 1 93 ? 34.886 6.945 -56.328 1.00 97.81 93 GLU A O 1
ATOM 729 N N . LYS A 1 94 ? 36.285 5.703 -57.561 1.00 97.44 94 LYS A N 1
ATOM 730 C CA . LYS A 1 94 ? 36.616 4.773 -56.473 1.00 97.44 94 LYS A CA 1
ATOM 731 C C . LYS A 1 94 ? 37.196 5.491 -55.252 1.00 97.44 94 LYS A C 1
ATOM 733 O O . LYS A 1 94 ? 36.836 5.134 -54.132 1.00 97.44 94 LYS A O 1
ATOM 738 N N . LYS A 1 95 ? 38.068 6.494 -55.426 1.00 98.25 95 LYS A N 1
ATOM 739 C CA . LYS A 1 95 ? 38.577 7.310 -54.303 1.00 98.25 95 LYS A CA 1
ATOM 740 C C . LYS A 1 95 ? 37.441 8.091 -53.639 1.00 98.25 95 LYS A C 1
ATOM 742 O O . LYS A 1 95 ? 37.345 8.071 -52.415 1.00 98.25 95 LYS A O 1
ATOM 747 N N . ALA A 1 96 ? 36.560 8.714 -54.424 1.00 98.31 96 ALA A N 1
ATOM 748 C CA . ALA A 1 96 ? 35.419 9.471 -53.913 1.00 98.31 96 ALA A CA 1
ATOM 749 C C . ALA A 1 96 ? 34.454 8.587 -53.099 1.00 98.31 96 ALA A C 1
ATOM 751 O O . ALA A 1 96 ? 34.119 8.935 -51.965 1.00 98.31 96 ALA A O 1
ATOM 752 N N . PHE A 1 97 ? 34.085 7.408 -53.614 1.00 98.31 97 PHE A N 1
ATOM 753 C CA . PHE A 1 97 ? 33.265 6.436 -52.883 1.00 98.31 97 PHE A CA 1
ATOM 754 C C . PHE A 1 97 ? 33.963 5.917 -51.619 1.00 98.31 97 PHE A C 1
ATOM 756 O O . PHE A 1 97 ? 33.325 5.804 -50.576 1.00 98.31 97 PHE A O 1
ATOM 763 N N . VAL A 1 98 ? 35.277 5.663 -51.657 1.00 98.38 98 VAL A N 1
ATOM 764 C CA . VAL A 1 98 ? 36.040 5.279 -50.456 1.00 98.38 98 VAL A CA 1
ATOM 765 C C . VAL A 1 98 ? 36.011 6.391 -49.402 1.00 98.38 98 VAL A C 1
ATOM 767 O O . VAL A 1 98 ? 35.779 6.093 -48.230 1.00 98.38 98 VAL A O 1
ATOM 770 N N . CYS A 1 99 ? 36.176 7.662 -49.777 1.00 97.88 99 CYS A N 1
ATOM 771 C CA . CYS A 1 99 ? 36.032 8.785 -48.845 1.00 97.88 99 CYS A CA 1
ATOM 772 C C . CYS A 1 99 ? 34.605 8.890 -48.279 1.00 97.88 99 CYS A C 1
ATOM 774 O O . CYS A 1 99 ? 34.443 9.077 -47.074 1.00 97.88 99 CYS A O 1
ATOM 776 N N . GLN A 1 100 ? 33.576 8.703 -49.112 1.00 98.50 100 GLN A N 1
ATOM 777 C CA . GLN A 1 100 ? 32.175 8.708 -48.680 1.00 98.50 100 GLN A CA 1
ATOM 778 C C . GLN A 1 100 ? 31.869 7.579 -47.683 1.00 98.50 100 GLN A C 1
ATOM 780 O O . GLN A 1 100 ? 31.194 7.822 -46.684 1.00 98.50 100 GLN A O 1
ATOM 785 N N . ILE A 1 101 ? 32.405 6.375 -47.909 1.00 98.25 101 ILE A N 1
ATOM 786 C CA . ILE A 1 101 ? 32.272 5.235 -46.991 1.00 98.25 101 ILE A CA 1
ATOM 787 C C . ILE A 1 101 ? 32.923 5.547 -45.638 1.00 98.25 101 ILE A C 1
ATOM 789 O O . ILE A 1 101 ? 32.307 5.295 -44.609 1.00 98.25 101 ILE A O 1
ATOM 793 N N . HIS A 1 102 ? 34.116 6.154 -45.606 1.00 98.44 102 HIS A N 1
ATOM 794 C CA . HIS A 1 102 ? 34.760 6.548 -44.342 1.00 98.44 102 HIS A CA 1
ATOM 795 C C . HIS A 1 102 ? 33.981 7.642 -43.588 1.00 98.44 102 HIS A C 1
ATOM 797 O O . HIS A 1 102 ? 33.970 7.648 -42.358 1.00 98.44 102 HIS A O 1
ATOM 803 N N . GLU A 1 103 ? 33.316 8.559 -44.297 1.00 98.38 103 GLU A N 1
ATOM 804 C CA . GLU A 1 103 ? 32.454 9.575 -43.680 1.00 98.38 103 GLU A CA 1
ATOM 805 C C . GLU A 1 103 ? 31.172 8.954 -43.100 1.00 98.38 103 GLU A C 1
ATOM 807 O O . GLU A 1 103 ? 30.805 9.228 -41.958 1.00 98.38 103 GLU A O 1
ATOM 812 N N . GLN A 1 104 ? 30.526 8.055 -43.852 1.00 98.25 104 GLN A N 1
ATOM 813 C CA . GLN A 1 104 ? 29.356 7.304 -43.386 1.00 98.25 104 GLN A CA 1
ATOM 814 C C . GLN A 1 104 ? 29.694 6.404 -42.193 1.00 98.25 104 GLN A C 1
ATOM 816 O O . GLN A 1 104 ? 28.942 6.388 -41.223 1.00 98.25 104 GLN A O 1
ATOM 821 N N . GLN A 1 105 ? 30.840 5.721 -42.226 1.00 98.19 105 GLN A N 1
ATOM 822 C CA . GLN A 1 105 ? 31.341 4.889 -41.132 1.00 98.19 105 GLN A CA 1
ATOM 823 C C . GLN A 1 105 ? 31.520 5.712 -39.847 1.00 98.19 105 GLN A C 1
ATOM 825 O O . GLN A 1 105 ? 30.940 5.367 -38.818 1.00 98.19 105 GLN A O 1
ATOM 830 N N . ARG A 1 106 ? 32.206 6.864 -39.923 1.00 98.44 106 ARG A N 1
ATOM 831 C CA . ARG A 1 106 ? 32.372 7.769 -38.772 1.00 98.44 106 ARG A CA 1
ATOM 832 C C . ARG A 1 106 ? 31.030 8.281 -38.240 1.00 98.44 106 ARG A C 1
ATOM 834 O O . ARG A 1 106 ? 30.858 8.423 -37.032 1.00 98.44 106 ARG A O 1
ATOM 841 N N . ARG A 1 107 ? 30.061 8.554 -39.124 1.00 98.50 107 ARG A N 1
ATOM 842 C CA . ARG A 1 107 ? 28.723 9.012 -38.718 1.00 98.50 107 ARG A CA 1
ATOM 843 C C . ARG A 1 107 ? 27.884 7.901 -38.079 1.00 98.50 107 ARG A C 1
ATOM 845 O O . ARG A 1 107 ? 27.091 8.197 -37.190 1.00 98.50 107 ARG A O 1
ATOM 852 N N . ILE A 1 108 ? 28.060 6.646 -38.497 1.00 98.06 108 ILE A N 1
ATOM 853 C CA . ILE A 1 108 ? 27.462 5.477 -37.836 1.00 98.06 108 ILE A CA 1
ATOM 854 C C . ILE A 1 108 ? 28.052 5.328 -36.430 1.00 98.06 108 ILE A C 1
ATOM 856 O O . ILE A 1 108 ? 27.290 5.236 -35.476 1.00 98.06 108 ILE A O 1
ATOM 860 N N . GLU A 1 109 ? 29.377 5.407 -36.284 1.00 98.38 109 GLU A N 1
ATOM 861 C CA . GLU A 1 109 ? 30.070 5.338 -34.987 1.00 98.38 109 GLU A CA 1
ATOM 862 C C . GLU A 1 109 ? 29.625 6.454 -34.022 1.00 98.38 109 GLU A C 1
ATOM 864 O O . GLU A 1 109 ? 29.321 6.187 -32.859 1.00 98.38 109 GLU A O 1
ATOM 869 N N . GLU A 1 110 ? 29.499 7.694 -34.507 1.00 98.44 110 GLU A N 1
ATOM 870 C CA . GLU A 1 110 ? 28.994 8.829 -33.722 1.00 98.44 110 GLU A CA 1
ATOM 871 C C . GLU A 1 110 ? 27.545 8.612 -33.241 1.00 98.44 110 GLU A C 1
ATOM 873 O O . GLU A 1 110 ? 27.228 8.863 -32.075 1.00 98.44 110 GLU A O 1
ATOM 878 N N . LEU A 1 111 ? 26.662 8.125 -34.121 1.00 98.19 111 LEU A N 1
ATOM 879 C CA . LEU A 1 111 ? 25.264 7.834 -33.786 1.00 98.19 111 LEU A CA 1
ATOM 880 C C . LEU A 1 111 ? 25.132 6.628 -32.842 1.00 98.19 111 LEU A C 1
ATOM 882 O O . LEU A 1 111 ? 24.263 6.637 -31.970 1.00 98.19 111 L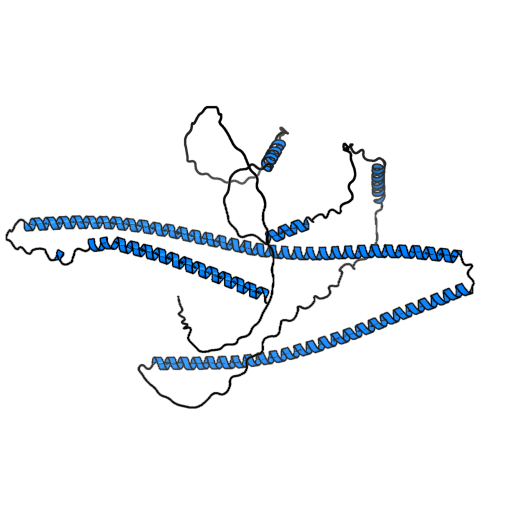EU A O 1
ATOM 886 N N . SER A 1 112 ? 26.000 5.621 -32.971 1.00 97.94 112 SER A N 1
ATOM 887 C CA . SER A 1 112 ? 26.077 4.486 -32.046 1.00 97.94 112 SER A CA 1
ATOM 888 C C . SER A 1 112 ? 26.462 4.945 -30.641 1.00 97.94 112 SER A C 1
ATOM 890 O O . SER A 1 112 ? 25.721 4.665 -29.703 1.00 97.94 112 SER A O 1
ATOM 892 N N . ALA A 1 113 ? 27.525 5.743 -30.497 1.00 98.12 113 ALA A N 1
ATOM 893 C CA . ALA A 1 113 ? 27.946 6.279 -29.200 1.00 98.12 113 ALA A CA 1
ATOM 894 C C . ALA A 1 113 ? 26.878 7.190 -28.553 1.00 98.12 113 ALA A C 1
ATOM 896 O O . ALA A 1 113 ? 26.690 7.174 -27.335 1.00 98.12 113 ALA A O 1
ATOM 897 N N . GLN A 1 114 ? 26.129 7.960 -29.355 1.00 98.06 114 GLN A N 1
ATOM 898 C CA . GLN A 1 114 ? 24.974 8.730 -28.867 1.00 98.06 114 GLN A CA 1
ATOM 899 C C . GLN A 1 114 ? 23.833 7.813 -28.393 1.00 98.06 114 GLN A C 1
ATOM 901 O O . GLN A 1 114 ? 23.241 8.064 -27.342 1.00 98.06 114 GLN A O 1
ATOM 906 N N . SER A 1 115 ? 23.546 6.728 -29.120 1.00 96.94 115 SER A N 1
ATOM 907 C CA . SER A 1 115 ? 22.539 5.735 -28.724 1.00 96.94 115 SER A CA 1
ATOM 908 C C . SER A 1 115 ? 22.920 4.996 -27.437 1.00 96.94 115 SER A C 1
ATOM 910 O O . SER A 1 115 ? 22.057 4.785 -26.587 1.00 96.94 115 SER A O 1
ATOM 912 N N . GLU A 1 116 ? 24.191 4.626 -27.272 1.00 98.25 116 GLU A N 1
ATOM 913 C CA . GLU A 1 116 ? 24.715 3.979 -26.062 1.00 98.25 116 GLU A CA 1
ATOM 914 C C . GLU A 1 116 ? 24.591 4.910 -24.849 1.00 98.25 116 GLU A C 1
ATOM 916 O O . GLU A 1 116 ? 23.995 4.528 -23.842 1.00 98.25 116 GLU A O 1
ATOM 921 N N . LYS A 1 117 ? 25.016 6.174 -24.977 1.00 98.38 117 LYS A N 1
ATOM 922 C CA . LYS A 1 117 ? 24.861 7.186 -23.919 1.00 98.38 117 LYS A CA 1
ATOM 923 C C . LYS A 1 117 ? 23.397 7.387 -23.509 1.00 98.38 117 LYS A C 1
ATOM 925 O O . LYS A 1 117 ? 23.089 7.420 -22.320 1.00 98.38 117 LYS A O 1
ATOM 930 N N . HIS A 1 118 ? 22.475 7.476 -24.468 1.00 97.12 118 HIS A N 1
ATOM 931 C CA . HIS A 1 118 ? 21.046 7.579 -24.158 1.00 97.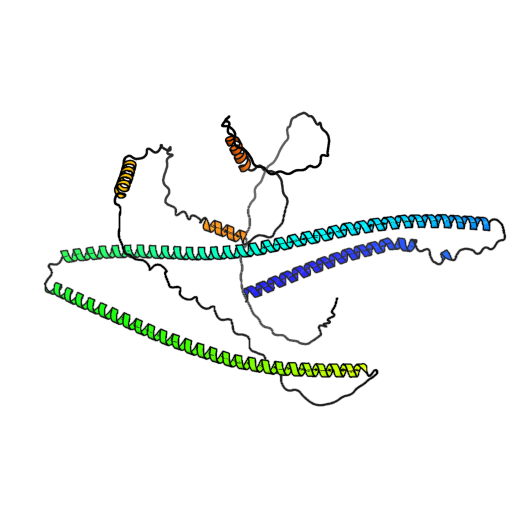12 118 HIS A CA 1
ATOM 932 C C . HIS A 1 118 ? 20.480 6.295 -23.526 1.00 97.12 118 HIS A C 1
ATOM 934 O O . HIS A 1 118 ? 19.559 6.364 -22.713 1.00 97.12 118 HIS A O 1
ATOM 940 N N . GLN A 1 119 ? 21.030 5.121 -23.847 1.00 98.25 119 GLN A N 1
ATOM 941 C CA . GLN A 1 119 ? 20.661 3.859 -23.203 1.00 98.25 119 GLN A CA 1
ATOM 942 C C . GLN A 1 119 ? 21.135 3.798 -21.738 1.00 98.25 119 GLN A C 1
ATOM 944 O O . GLN A 1 119 ? 20.400 3.285 -20.890 1.00 98.25 119 GLN A O 1
ATOM 949 N N . GLU A 1 120 ? 22.301 4.369 -21.420 1.00 98.12 120 GLU A N 1
ATOM 950 C CA . GLU A 1 120 ? 22.784 4.548 -20.043 1.00 98.12 120 GLU A CA 1
ATOM 951 C C . GLU A 1 120 ? 21.924 5.553 -19.257 1.00 98.12 120 GLU A C 1
ATOM 953 O O . GLU A 1 120 ? 21.444 5.224 -18.172 1.00 98.12 120 GLU A O 1
ATOM 958 N N . GLU A 1 121 ? 21.623 6.723 -19.831 1.00 98.19 121 GLU A N 1
ATOM 959 C CA . GLU A 1 121 ? 20.722 7.728 -19.233 1.00 98.19 121 GLU A CA 1
ATOM 960 C C . GLU A 1 121 ? 19.331 7.136 -18.931 1.00 98.19 121 GLU A C 1
ATOM 962 O O . GLU A 1 121 ? 18.777 7.307 -17.842 1.00 98.19 121 GLU A O 1
ATOM 967 N N . ILE A 1 122 ? 18.768 6.364 -19.869 1.00 98.19 122 ILE A N 1
ATOM 968 C CA . ILE A 1 122 ? 17.495 5.653 -19.682 1.00 98.19 122 ILE A CA 1
ATOM 969 C C . ILE A 1 122 ? 17.591 4.596 -18.568 1.00 98.19 122 ILE A C 1
ATOM 971 O O . ILE A 1 122 ? 16.594 4.347 -17.883 1.00 98.19 122 ILE A O 1
ATOM 975 N N . LYS A 1 123 ? 18.754 3.965 -18.361 1.00 98.31 123 LYS A N 1
ATOM 976 C CA . LYS A 1 123 ? 18.973 2.996 -17.276 1.00 98.31 123 LYS A CA 1
ATOM 977 C C . LYS A 1 123 ? 19.007 3.690 -15.912 1.00 98.31 123 LYS A C 1
ATOM 979 O O . LYS A 1 123 ? 18.271 3.275 -15.018 1.00 98.31 123 LYS A O 1
ATOM 984 N N . GLU A 1 124 ? 19.771 4.771 -15.769 1.00 98.44 124 GLU A N 1
ATOM 985 C CA . GLU A 1 124 ? 19.852 5.561 -14.530 1.00 98.44 124 GLU A CA 1
ATOM 986 C C . GLU A 1 124 ? 18.482 6.138 -14.126 1.00 98.44 124 GLU A C 1
ATOM 988 O O . GLU A 1 124 ? 18.064 6.047 -12.965 1.00 98.44 124 GLU A O 1
ATOM 993 N N . LEU A 1 125 ? 17.717 6.649 -15.098 1.00 98.12 125 LEU A N 1
ATOM 994 C CA . LEU A 1 125 ? 16.354 7.132 -14.868 1.00 98.12 125 LEU A CA 1
ATOM 995 C C . LEU A 1 125 ? 15.406 6.013 -14.405 1.00 98.12 125 LEU A C 1
ATOM 997 O O . LEU A 1 125 ? 14.594 6.239 -13.506 1.00 98.12 125 LEU A O 1
ATOM 1001 N N . ARG A 1 126 ? 15.519 4.792 -14.948 1.00 98.44 126 ARG A N 1
ATOM 1002 C CA . ARG A 1 126 ? 14.734 3.629 -14.482 1.00 98.44 126 ARG A CA 1
ATOM 1003 C C . ARG A 1 126 ? 15.097 3.232 -13.054 1.00 98.44 126 ARG A C 1
ATOM 1005 O O . ARG A 1 126 ? 14.199 3.039 -12.238 1.00 98.44 126 ARG A O 1
ATOM 1012 N N . GLU A 1 127 ? 16.387 3.167 -12.731 1.00 98.38 127 GLU A N 1
ATOM 1013 C CA . GLU A 1 127 ? 16.859 2.866 -11.373 1.00 98.38 127 GLU A CA 1
ATOM 1014 C C . GLU A 1 127 ? 16.391 3.921 -10.358 1.00 98.38 127 GLU A C 1
ATOM 1016 O O . GLU A 1 127 ? 16.016 3.582 -9.231 1.00 98.38 127 GLU A O 1
ATOM 1021 N N . THR A 1 128 ? 16.331 5.189 -10.769 1.00 98.31 128 THR A N 1
ATOM 1022 C CA . THR A 1 128 ? 15.787 6.297 -9.970 1.00 98.31 128 THR A CA 1
ATOM 1023 C C . THR A 1 128 ? 14.275 6.162 -9.760 1.00 98.31 128 THR A C 1
ATOM 1025 O O . THR A 1 128 ? 13.794 6.250 -8.627 1.00 98.31 128 THR A O 1
ATOM 1028 N N . VAL A 1 129 ? 13.512 5.877 -10.821 1.00 98.31 129 VAL A N 1
ATOM 1029 C CA . VAL A 1 129 ? 12.058 5.640 -10.743 1.00 98.31 129 VAL A CA 1
ATOM 1030 C C . VAL A 1 129 ? 11.738 4.440 -9.844 1.00 98.31 129 VAL A C 1
ATOM 1032 O O . VAL A 1 129 ? 10.806 4.504 -9.042 1.00 98.31 129 VAL A O 1
ATOM 1035 N N . ASP A 1 130 ? 12.538 3.374 -9.875 1.00 98.31 130 ASP A N 1
ATOM 1036 C CA . ASP A 1 130 ? 12.369 2.230 -8.974 1.00 98.31 130 ASP A CA 1
ATOM 1037 C C . ASP A 1 130 ? 12.656 2.568 -7.503 1.00 98.31 130 ASP A C 1
ATOM 1039 O O . ASP A 1 130 ? 11.971 2.061 -6.608 1.00 98.31 130 ASP A O 1
ATOM 1043 N N . GLN A 1 131 ? 13.626 3.440 -7.218 1.00 98.44 131 GLN A N 1
ATOM 1044 C CA . GLN A 1 131 ? 13.879 3.947 -5.862 1.00 98.44 131 GLN A CA 1
ATOM 1045 C C . GLN A 1 131 ? 12.730 4.833 -5.354 1.00 98.44 131 GLN A C 1
ATOM 1047 O O . GLN A 1 131 ? 12.311 4.708 -4.194 1.00 98.44 131 GLN A O 1
ATOM 1052 N N . GLN A 1 132 ? 12.161 5.670 -6.225 1.00 97.56 132 GLN A N 1
ATOM 1053 C CA . GLN A 1 132 ? 10.964 6.458 -5.923 1.00 97.56 132 GLN A CA 1
ATOM 1054 C C . GLN A 1 132 ? 9.751 5.547 -5.676 1.00 97.56 132 GLN A C 1
ATOM 1056 O O . GLN A 1 132 ? 9.115 5.658 -4.630 1.00 97.56 132 GLN A O 1
ATOM 1061 N N . ASN A 1 133 ? 9.500 4.555 -6.537 1.00 98.06 133 ASN A N 1
ATOM 1062 C CA . ASN A 1 133 ? 8.436 3.558 -6.366 1.00 98.06 133 ASN A CA 1
ATOM 1063 C C . ASN A 1 133 ? 8.562 2.769 -5.050 1.00 98.06 133 ASN A C 1
ATOM 1065 O O . ASN A 1 133 ? 7.568 2.565 -4.348 1.00 98.06 133 ASN A O 1
ATOM 1069 N N . LYS A 1 134 ? 9.777 2.350 -4.665 1.00 98.50 134 LYS A N 1
ATOM 1070 C CA . LYS A 1 134 ? 10.047 1.713 -3.358 1.00 98.50 134 LYS A CA 1
ATOM 1071 C C . LYS A 1 134 ? 9.732 2.658 -2.189 1.00 98.50 134 LYS A C 1
ATOM 1073 O O . LYS A 1 134 ? 9.275 2.213 -1.137 1.00 98.50 134 LYS A O 1
ATOM 1078 N N . THR A 1 135 ? 9.935 3.961 -2.360 1.00 98.38 135 THR A N 1
ATOM 1079 C CA . THR A 1 135 ? 9.647 4.982 -1.339 1.00 98.38 135 THR A CA 1
ATOM 1080 C C . THR A 1 135 ? 8.155 5.296 -1.235 1.00 98.38 135 THR A C 1
ATOM 1082 O O . THR A 1 135 ? 7.624 5.277 -0.127 1.00 98.38 135 THR A O 1
ATOM 1085 N N . ILE A 1 136 ? 7.450 5.433 -2.360 1.00 98.31 136 ILE A N 1
ATOM 1086 C CA . ILE A 1 136 ? 5.987 5.580 -2.412 1.00 98.31 136 ILE A CA 1
ATOM 1087 C C . ILE A 1 136 ? 5.300 4.364 -1.772 1.00 98.31 136 ILE A C 1
ATOM 1089 O O . ILE A 1 136 ? 4.404 4.526 -0.949 1.00 98.31 136 ILE A O 1
ATOM 1093 N N . LYS A 1 137 ? 5.767 3.136 -2.045 1.00 98.38 137 LYS A N 1
ATOM 1094 C CA . LYS A 1 137 ? 5.252 1.915 -1.389 1.00 98.38 137 LYS A CA 1
ATOM 1095 C C . LYS A 1 137 ? 5.421 1.940 0.138 1.00 98.38 137 LYS A C 1
ATOM 1097 O O . LYS A 1 137 ? 4.518 1.502 0.850 1.00 98.38 137 LYS A O 1
ATOM 1102 N N . ARG A 1 138 ? 6.536 2.478 0.655 1.00 98.12 138 ARG A N 1
ATOM 1103 C CA . ARG A 1 138 ? 6.746 2.675 2.105 1.00 98.12 138 ARG A CA 1
ATOM 1104 C C . ARG A 1 138 ? 5.796 3.733 2.674 1.00 98.12 138 ARG A C 1
ATOM 1106 O O . ARG A 1 138 ? 5.146 3.462 3.679 1.00 98.12 138 ARG A O 1
ATOM 1113 N N . PHE A 1 139 ? 5.664 4.884 2.012 1.00 98.19 139 PHE A N 1
ATOM 1114 C CA . PHE A 1 139 ? 4.749 5.950 2.431 1.00 98.19 139 PHE A CA 1
ATOM 1115 C C . PHE A 1 139 ? 3.288 5.480 2.455 1.00 98.19 139 PHE A C 1
ATOM 1117 O O . PHE A 1 139 ? 2.611 5.639 3.465 1.00 98.19 139 PHE A O 1
ATOM 1124 N N . ASN A 1 140 ? 2.828 4.799 1.402 1.00 98.12 140 ASN A N 1
ATOM 1125 C CA . ASN A 1 140 ? 1.464 4.272 1.304 1.00 98.12 140 ASN A CA 1
ATOM 1126 C C . ASN A 1 140 ? 1.146 3.244 2.405 1.00 98.12 140 ASN A C 1
ATOM 1128 O O . ASN A 1 140 ? 0.014 3.206 2.885 1.00 98.12 140 ASN A O 1
ATOM 1132 N N . ARG A 1 141 ? 2.128 2.437 2.841 1.00 98.25 141 ARG A N 1
ATOM 1133 C CA . ARG A 1 141 ? 1.966 1.529 3.990 1.00 98.25 141 ARG A CA 1
ATOM 1134 C C . ARG A 1 141 ? 1.777 2.301 5.298 1.00 98.25 141 ARG A C 1
ATOM 1136 O O . ARG A 1 141 ? 0.863 1.978 6.047 1.00 98.25 141 ARG A O 1
ATOM 1143 N N . VAL A 1 142 ? 2.616 3.305 5.564 1.00 98.31 142 VAL A N 1
ATOM 1144 C CA . VAL A 1 142 ? 2.524 4.125 6.788 1.00 98.31 142 VAL A CA 1
ATOM 1145 C C . VAL A 1 142 ? 1.229 4.940 6.803 1.00 98.31 142 VAL A C 1
ATOM 1147 O O . VAL A 1 142 ? 0.526 4.940 7.806 1.00 98.31 142 VAL A O 1
ATOM 1150 N N . SER A 1 143 ? 0.862 5.554 5.674 1.00 97.12 143 SER A N 1
ATOM 1151 C CA . SER A 1 143 ? -0.412 6.261 5.504 1.00 97.12 143 SER A CA 1
ATOM 1152 C C . SER A 1 143 ? -1.611 5.346 5.770 1.00 97.12 143 SER A C 1
ATOM 1154 O O . SER A 1 143 ? -2.516 5.751 6.487 1.00 97.12 143 SER A O 1
ATOM 1156 N N . MET A 1 144 ? -1.603 4.107 5.265 1.00 97.81 144 MET A N 1
ATOM 1157 C CA . MET A 1 144 ? -2.681 3.147 5.523 1.00 97.81 144 MET A CA 1
ATOM 1158 C C . MET A 1 144 ? -2.795 2.772 7.006 1.00 97.81 144 MET A C 1
ATOM 1160 O O . MET A 1 144 ? -3.909 2.721 7.516 1.00 97.81 144 MET A O 1
ATOM 1164 N N . MET A 1 145 ? -1.672 2.555 7.700 1.00 97.69 145 MET A N 1
ATOM 1165 C CA . MET A 1 145 ? -1.679 2.282 9.144 1.00 97.69 145 MET A CA 1
ATOM 1166 C C . MET A 1 145 ? -2.203 3.486 9.940 1.00 97.69 145 MET A C 1
ATOM 1168 O O . MET A 1 145 ? -3.070 3.317 10.788 1.00 97.69 145 MET A O 1
ATOM 1172 N N . ALA A 1 146 ? -1.766 4.705 9.608 1.00 98.19 146 ALA A N 1
ATOM 1173 C CA . ALA A 1 146 ? -2.253 5.927 10.250 1.00 98.19 146 ALA A CA 1
ATOM 1174 C C . ALA A 1 146 ? -3.758 6.169 10.011 1.00 98.19 146 ALA A C 1
ATOM 1176 O O . ALA A 1 146 ? -4.454 6.631 10.913 1.00 98.19 146 ALA A O 1
ATOM 1177 N N . THR A 1 147 ? -4.284 5.830 8.826 1.00 97.94 147 THR A N 1
ATOM 1178 C CA . THR A 1 147 ? -5.734 5.851 8.566 1.00 97.94 147 THR A CA 1
ATOM 1179 C C . THR A 1 147 ? -6.470 4.828 9.432 1.00 97.94 147 THR A C 1
ATOM 1181 O O . THR A 1 147 ? -7.460 5.193 10.052 1.00 97.94 147 THR A O 1
ATOM 1184 N N . GLN A 1 148 ? -5.967 3.595 9.547 1.00 98.19 148 GLN A N 1
ATOM 1185 C CA . GLN A 1 148 ? -6.583 2.543 10.370 1.00 98.19 148 GLN A CA 1
ATOM 1186 C C . GLN A 1 148 ? -6.581 2.887 11.869 1.00 98.19 148 GLN A C 1
ATOM 1188 O O . GLN A 1 148 ? -7.583 2.683 12.551 1.00 98.19 148 GLN A O 1
ATOM 1193 N N . GLU A 1 149 ? -5.484 3.451 12.381 1.00 97.62 149 GLU A N 1
ATOM 1194 C CA . GLU A 1 149 ? -5.396 3.942 13.763 1.00 97.62 149 GLU A CA 1
ATOM 1195 C C . GLU A 1 149 ? -6.363 5.114 14.008 1.00 97.62 149 GLU A C 1
ATOM 1197 O O . GLU A 1 149 ? -7.041 5.147 15.035 1.00 97.62 149 GLU A O 1
ATOM 1202 N N . TYR A 1 150 ? -6.492 6.044 13.054 1.00 97.75 150 TYR A N 1
ATOM 1203 C CA . TYR A 1 150 ? -7.461 7.140 13.140 1.00 97.75 150 TYR A CA 1
ATOM 1204 C C . TYR A 1 150 ? -8.919 6.653 13.090 1.00 97.75 150 TYR A C 1
ATOM 1206 O O . TYR A 1 150 ? -9.740 7.115 13.882 1.00 97.75 150 TYR A O 1
ATOM 1214 N N . GLU A 1 151 ? -9.245 5.716 12.197 1.00 98.12 151 GLU A N 1
ATOM 1215 C CA . GLU A 1 151 ? -10.588 5.139 12.065 1.00 98.12 151 GLU A CA 1
ATOM 1216 C C . GLU A 1 151 ? -11.002 4.416 13.359 1.00 98.12 151 GLU A C 1
ATOM 1218 O O . GLU A 1 151 ? -12.062 4.721 13.904 1.00 98.12 151 GLU A O 1
ATOM 1223 N N . GLY A 1 152 ? -10.130 3.584 13.943 1.00 98.12 152 GLY A N 1
ATOM 1224 C CA . GLY A 1 152 ? -10.397 2.938 15.236 1.00 98.12 152 GLY A CA 1
ATOM 1225 C C . GLY A 1 152 ? -10.549 3.924 16.405 1.00 98.12 152 GLY A C 1
ATOM 1226 O O . GLY A 1 152 ? -11.432 3.762 17.249 1.00 98.12 152 GLY A O 1
ATOM 1227 N N . MET A 1 153 ? -9.745 4.994 16.442 1.00 98.25 153 MET A N 1
ATOM 1228 C CA . MET A 1 153 ? -9.891 6.061 17.446 1.00 98.25 153 MET A CA 1
ATOM 1229 C C . MET A 1 153 ? -11.199 6.855 17.278 1.00 98.25 153 MET A C 1
ATOM 1231 O O . MET A 1 153 ? -11.785 7.273 18.278 1.00 98.25 153 MET A O 1
ATOM 1235 N N . LYS A 1 154 ? -11.678 7.045 16.039 1.00 98.00 154 LYS A N 1
ATOM 1236 C CA . LYS A 1 154 ? -12.978 7.667 15.743 1.00 98.00 154 LYS A CA 1
ATOM 1237 C C . LYS A 1 154 ? -14.132 6.776 16.211 1.00 98.00 154 LYS A C 1
ATOM 1239 O O . LYS A 1 154 ? -14.976 7.247 16.965 1.00 98.00 154 LYS A O 1
ATOM 1244 N N . GLU A 1 155 ? -14.120 5.490 15.859 1.00 98.50 155 GLU A N 1
ATOM 1245 C CA . GLU A 1 155 ? -15.132 4.518 16.304 1.00 98.50 155 GLU A CA 1
ATOM 1246 C C . GLU A 1 155 ? -15.219 4.425 17.837 1.00 98.50 155 GLU A C 1
ATOM 1248 O O . GLU A 1 155 ? -16.315 4.387 18.402 1.00 98.50 155 GLU A O 1
ATOM 1253 N N . GLN A 1 156 ? -14.075 4.446 18.532 1.00 98.38 156 GLN A N 1
ATOM 1254 C CA . GLN A 1 156 ? -14.043 4.435 19.995 1.00 98.38 156 GLN A CA 1
ATOM 1255 C C . GLN A 1 156 ? -14.615 5.727 20.608 1.00 98.38 156 GLN A C 1
ATOM 1257 O O . GLN A 1 156 ? -15.341 5.657 21.603 1.00 98.38 156 GLN A O 1
ATOM 1262 N N . LEU A 1 157 ? -14.331 6.894 20.018 1.00 98.12 157 LEU A N 1
ATOM 1263 C CA . LEU A 1 157 ? -14.893 8.175 20.457 1.00 98.12 157 LEU A CA 1
ATOM 1264 C C . LEU A 1 157 ? -16.414 8.232 20.236 1.00 98.12 157 LEU A C 1
ATOM 1266 O O . LEU A 1 157 ? -17.149 8.638 21.139 1.00 98.12 157 LEU A O 1
ATOM 1270 N N . ASP A 1 158 ? -16.892 7.788 19.073 1.00 98.44 158 ASP A N 1
ATOM 1271 C CA . ASP A 1 158 ? -18.321 7.733 18.752 1.00 98.44 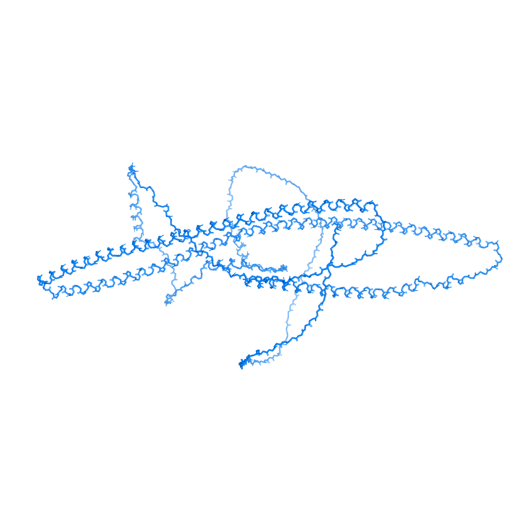158 ASP A CA 1
ATOM 1272 C C . ASP A 1 158 ? -19.060 6.776 19.709 1.00 98.44 158 ASP A C 1
ATOM 1274 O O . ASP A 1 158 ? -20.162 7.082 20.180 1.00 98.44 158 ASP A O 1
ATOM 1278 N N . LEU A 1 159 ? -18.441 5.648 20.081 1.00 98.50 159 LEU A N 1
ATOM 1279 C CA . LEU A 1 159 ? -18.964 4.735 21.101 1.00 98.50 159 LEU A CA 1
ATOM 1280 C C . LEU A 1 159 ? -19.016 5.383 22.496 1.00 98.50 159 LEU A C 1
ATOM 1282 O O . LEU A 1 159 ? -20.035 5.250 23.180 1.00 98.50 159 LEU A O 1
ATOM 1286 N N . GLU A 1 160 ? -17.970 6.100 22.921 1.00 98.38 160 GLU A N 1
ATOM 1287 C CA . GLU A 1 160 ? -17.955 6.798 24.215 1.00 98.38 160 GLU A CA 1
ATOM 1288 C C . GLU A 1 160 ? -19.058 7.864 24.290 1.00 98.38 160 GLU A C 1
ATOM 1290 O O . GLU A 1 160 ? -19.814 7.894 25.263 1.00 98.38 160 GLU A O 1
ATOM 1295 N N . GLN A 1 161 ? -19.226 8.679 23.242 1.00 98.50 161 GLN A N 1
ATOM 1296 C CA . GLN A 1 161 ? -20.304 9.672 23.163 1.00 98.50 161 GLN A CA 1
ATOM 1297 C C . GLN A 1 161 ? -21.689 9.014 23.254 1.00 98.50 161 GLN A C 1
ATOM 1299 O O . GLN A 1 161 ? -22.538 9.450 24.035 1.00 98.50 161 GLN A O 1
ATOM 1304 N N . ASN A 1 162 ? -21.909 7.913 22.529 1.00 98.50 162 ASN A N 1
ATOM 1305 C CA . ASN A 1 162 ? -23.162 7.158 22.582 1.00 98.50 162 ASN A CA 1
ATOM 1306 C C . ASN A 1 162 ? -23.443 6.559 23.973 1.00 98.50 162 ASN A C 1
ATOM 1308 O O . ASN A 1 162 ? -24.593 6.545 24.420 1.00 98.50 162 ASN A O 1
ATOM 1312 N N . LEU A 1 163 ? -22.420 6.056 24.670 1.00 98.50 163 LEU A N 1
ATOM 1313 C CA . LEU A 1 163 ? -22.552 5.553 26.042 1.00 98.50 163 LEU A CA 1
ATOM 1314 C C . LEU A 1 163 ? -22.813 6.688 27.037 1.00 98.50 163 LEU A C 1
ATOM 1316 O O . LEU A 1 163 ? -23.651 6.538 27.927 1.00 98.50 163 LEU A O 1
ATOM 1320 N N . ARG A 1 164 ? -22.161 7.839 26.852 1.00 98.62 164 ARG A N 1
ATOM 1321 C CA . ARG A 1 164 ? -22.360 9.038 27.666 1.00 98.62 164 ARG A CA 1
ATOM 1322 C C . ARG A 1 164 ? -23.790 9.564 27.566 1.00 98.62 164 ARG A C 1
ATOM 1324 O O . ARG A 1 164 ? -24.426 9.742 28.600 1.00 98.62 164 ARG A O 1
ATOM 1331 N N . VAL A 1 165 ? -24.327 9.731 26.355 1.00 98.62 165 VAL A N 1
ATOM 1332 C CA . VAL A 1 165 ? -25.717 10.182 26.144 1.00 98.62 165 VAL A CA 1
ATOM 1333 C C . VAL A 1 165 ? -26.717 9.215 26.794 1.00 98.62 165 VAL A C 1
ATOM 1335 O O . VAL A 1 165 ? -27.668 9.651 27.447 1.00 98.62 165 VAL A O 1
ATOM 1338 N N . LYS A 1 166 ? -26.486 7.897 26.698 1.00 98.44 166 LYS A N 1
ATOM 1339 C CA . LYS A 1 166 ? -27.304 6.882 27.391 1.00 98.44 166 LYS A CA 1
ATOM 1340 C C . LYS A 1 166 ? -27.217 7.001 28.917 1.00 98.44 166 LYS A C 1
ATOM 1342 O O . LYS A 1 166 ? -28.248 6.923 29.581 1.00 98.44 166 LYS A O 1
ATOM 1347 N N . ALA A 1 167 ? -26.026 7.224 29.473 1.00 98.31 167 ALA A N 1
ATOM 1348 C CA . ALA A 1 167 ? -25.829 7.401 30.912 1.00 98.31 167 ALA A CA 1
ATOM 1349 C C . ALA A 1 167 ? -26.478 8.696 31.437 1.00 98.31 167 ALA A C 1
ATOM 1351 O O . ALA A 1 167 ? -27.141 8.668 32.472 1.00 98.31 167 ALA A O 1
ATOM 1352 N N . GLU A 1 168 ? -26.352 9.808 30.708 1.00 98.19 168 GLU A N 1
ATOM 1353 C CA . GLU A 1 168 ? -26.993 11.089 31.039 1.00 98.19 168 GLU A CA 1
ATOM 1354 C C . GLU A 1 168 ? -28.532 10.983 30.961 1.00 98.19 168 GLU A C 1
ATOM 1356 O O . GLU A 1 168 ? -29.227 11.443 31.871 1.00 98.19 168 GLU A O 1
ATOM 1361 N N . THR A 1 169 ? -29.069 10.281 29.953 1.00 98.19 169 THR A N 1
ATOM 1362 C CA . THR A 1 169 ? -30.513 9.988 29.826 1.00 98.19 169 THR A CA 1
ATOM 1363 C C . THR A 1 169 ? -31.024 9.136 30.993 1.00 98.19 169 THR A C 1
ATOM 1365 O O . THR A 1 169 ? -32.021 9.484 31.627 1.00 98.19 169 THR A O 1
ATOM 1368 N N . PHE A 1 170 ? -30.318 8.051 31.330 1.00 98.12 170 PHE A N 1
ATOM 1369 C CA . PHE A 1 170 ? -30.680 7.168 32.443 1.00 98.12 170 PHE A CA 1
ATOM 1370 C C . PHE A 1 170 ? -30.615 7.885 33.801 1.00 98.12 170 PHE A C 1
ATOM 1372 O O . PHE A 1 170 ? -31.522 7.746 34.622 1.00 98.12 170 PHE A O 1
ATOM 1379 N N . ALA A 1 171 ? -29.586 8.706 34.033 1.00 98.38 171 ALA A N 1
ATOM 1380 C CA . ALA A 1 171 ? -29.468 9.510 35.248 1.00 98.38 171 ALA A CA 1
ATOM 1381 C C . ALA A 1 171 ? -30.614 10.530 35.382 1.00 98.38 171 ALA A C 1
ATOM 1383 O O . ALA A 1 171 ? -31.124 10.740 36.486 1.00 98.38 171 ALA A O 1
ATOM 1384 N N . HIS A 1 172 ? -31.062 11.124 34.270 1.00 98.25 172 HIS A N 1
ATOM 1385 C CA . HIS A 1 172 ? -32.230 12.002 34.257 1.00 98.25 172 HIS A CA 1
ATOM 1386 C C . HIS A 1 172 ? -33.521 11.240 34.595 1.00 98.25 172 HIS A C 1
ATOM 1388 O O . HIS A 1 172 ? -34.267 11.666 35.477 1.00 98.25 172 HIS A O 1
ATOM 1394 N N . GLU A 1 173 ? -33.764 10.092 33.956 1.00 97.56 173 GLU A N 1
ATOM 1395 C CA . GLU A 1 173 ? -34.942 9.252 34.211 1.00 97.56 173 GLU A CA 1
ATOM 1396 C C . GLU A 1 173 ? -35.002 8.783 35.677 1.00 97.56 173 GLU A C 1
ATOM 1398 O O . GLU A 1 173 ? -36.045 8.885 36.329 1.00 97.56 173 GLU A O 1
ATOM 1403 N N . MET A 1 174 ? -33.870 8.344 36.234 1.00 96.88 174 MET A N 1
ATOM 1404 C CA . MET A 1 174 ? -33.760 7.960 37.644 1.00 96.88 174 MET A CA 1
ATOM 1405 C C . MET A 1 174 ? -34.010 9.139 38.595 1.00 96.88 174 MET A C 1
ATOM 1407 O O . MET A 1 174 ? -34.694 8.970 39.604 1.00 96.88 174 MET A O 1
ATOM 1411 N N . LEU A 1 175 ? -33.527 10.345 38.273 1.00 97.69 175 LEU A N 1
ATOM 1412 C CA . LEU A 1 175 ? -33.789 11.546 39.072 1.00 97.69 175 LEU A CA 1
ATOM 1413 C C . LEU A 1 175 ? -35.272 11.956 39.043 1.00 97.69 175 LEU A C 1
ATOM 1415 O O . LEU A 1 175 ? -35.795 12.417 40.061 1.00 97.69 175 LEU A O 1
ATOM 1419 N N . VAL A 1 176 ? -35.957 11.788 37.906 1.00 97.81 176 VAL A N 1
ATOM 1420 C CA . VAL A 1 176 ? -37.409 12.009 37.793 1.00 97.81 176 VAL A CA 1
ATOM 1421 C C . VAL A 1 176 ? -38.161 10.998 38.660 1.00 97.81 176 VAL A C 1
ATOM 1423 O O . VAL A 1 176 ? -38.893 11.410 39.561 1.00 97.81 176 VAL A O 1
ATOM 1426 N N . LYS A 1 177 ? -37.894 9.695 38.496 1.00 96.69 177 LYS A N 1
ATOM 1427 C CA . LYS A 1 177 ? -38.520 8.630 39.303 1.00 96.69 177 LYS A CA 1
ATOM 1428 C C . LYS A 1 177 ? -38.277 8.809 40.804 1.00 96.69 177 LYS A C 1
ATOM 1430 O O . LYS A 1 177 ? -39.207 8.651 41.590 1.00 96.69 177 LYS A O 1
ATOM 1435 N N . GLN A 1 178 ? -37.072 9.209 41.219 1.00 95.56 178 GLN A N 1
ATOM 1436 C CA . GLN A 1 178 ? -36.775 9.485 42.629 1.00 95.56 178 GLN A CA 1
ATOM 1437 C C . GLN A 1 178 ? -37.580 10.677 43.168 1.00 95.56 178 GLN A C 1
ATOM 1439 O O . GLN A 1 178 ? -38.074 10.624 44.293 1.00 95.56 178 GLN A O 1
ATOM 1444 N N . LYS A 1 179 ? -37.752 11.751 42.384 1.00 94.88 179 LYS A N 1
ATOM 1445 C CA . LYS A 1 179 ? -38.595 12.897 42.773 1.00 94.88 179 LYS A CA 1
ATOM 1446 C C . LYS A 1 179 ? -40.069 12.505 42.882 1.00 94.88 179 LYS A C 1
ATOM 1448 O O . LYS A 1 179 ? -40.738 12.932 43.821 1.00 94.88 179 LYS A O 1
ATOM 1453 N N . GLU A 1 180 ? -40.565 11.677 41.968 1.00 94.94 180 GLU A N 1
ATOM 1454 C CA . GLU A 1 180 ? -41.940 11.167 41.994 1.00 94.94 180 GLU A CA 1
ATOM 1455 C C . GLU A 1 180 ? -42.189 10.242 43.190 1.00 94.94 180 GLU A C 1
ATOM 1457 O O . GLU A 1 180 ? -43.157 10.451 43.923 1.00 94.94 180 GLU A O 1
ATOM 1462 N N . ALA A 1 181 ? -41.289 9.288 43.447 1.00 93.81 181 ALA A N 1
ATOM 1463 C CA . ALA A 1 181 ? -41.345 8.401 44.607 1.00 93.81 181 ALA A CA 1
ATOM 1464 C C . ALA A 1 181 ? -41.255 9.183 45.929 1.00 93.81 181 ALA A C 1
ATOM 1466 O O . ALA A 1 181 ? -42.055 8.953 46.836 1.00 93.81 181 ALA A O 1
ATOM 1467 N N . ASN A 1 182 ? -40.363 10.177 46.024 1.00 91.75 182 ASN A N 1
ATOM 1468 C CA . ASN A 1 182 ? -40.285 11.063 47.189 1.00 91.75 182 ASN A CA 1
ATOM 1469 C C . ASN A 1 182 ? -41.592 11.848 47.389 1.00 91.75 182 ASN A C 1
ATOM 1471 O O . ASN A 1 182 ? -42.065 11.962 48.517 1.00 91.75 182 ASN A O 1
ATOM 1475 N N . ARG A 1 183 ? -42.219 12.348 46.312 1.00 93.69 183 ARG A N 1
ATOM 1476 C CA . ARG A 1 183 ? -43.516 13.046 46.385 1.00 93.69 183 ARG A CA 1
ATOM 1477 C C . ARG A 1 183 ? -44.637 12.126 46.881 1.00 93.69 183 ARG A C 1
ATOM 1479 O O . ARG A 1 183 ? -45.468 12.565 47.671 1.00 93.69 183 ARG A O 1
ATOM 1486 N N . GLN A 1 184 ? -44.665 10.870 46.430 1.00 91.38 184 GLN A N 1
ATOM 1487 C CA . GLN A 1 184 ? -45.629 9.866 46.896 1.00 91.38 184 GLN A CA 1
ATOM 1488 C C . GLN A 1 184 ? -45.393 9.499 48.370 1.00 91.38 184 GLN A C 1
ATOM 1490 O O . GLN A 1 184 ? -46.340 9.483 49.150 1.00 91.38 184 GLN A O 1
ATOM 1495 N N . SER A 1 185 ? -44.135 9.285 48.766 1.00 87.25 185 SER A N 1
ATOM 1496 C CA . SER A 1 185 ? -43.742 8.967 50.145 1.00 87.25 185 SER A CA 1
ATOM 1497 C C . SER A 1 185 ? -44.097 10.088 51.130 1.00 87.25 185 SER A C 1
ATOM 1499 O O . SER A 1 185 ? -44.715 9.827 52.159 1.00 87.25 185 SER A O 1
ATOM 1501 N N . VAL A 1 186 ? -43.814 11.352 50.787 1.00 84.38 186 VAL A N 1
ATOM 1502 C CA . VAL A 1 186 ? -44.201 12.514 51.611 1.00 84.38 186 VAL A CA 1
ATOM 1503 C C . VAL A 1 186 ? -45.722 12.621 51.755 1.00 84.38 186 VAL A C 1
ATOM 1505 O O . VAL A 1 186 ? -46.202 12.879 52.856 1.00 84.38 186 VAL A O 1
ATOM 1508 N N . LEU A 1 187 ? -46.486 12.381 50.683 1.00 84.44 187 LEU A N 1
ATOM 1509 C CA . LEU A 1 187 ? -47.951 12.390 50.740 1.00 84.44 187 LEU A CA 1
ATOM 1510 C C . LEU A 1 187 ? -48.498 11.264 51.635 1.00 84.44 187 LEU A C 1
ATOM 1512 O O . LEU A 1 187 ? -49.425 11.500 52.406 1.00 84.44 187 LEU A O 1
ATOM 1516 N N . LEU A 1 188 ? -47.904 10.067 51.573 1.00 81.56 188 LEU A N 1
ATOM 1517 C CA . LEU A 1 188 ? -48.271 8.944 52.437 1.00 81.56 188 LEU A CA 1
ATOM 1518 C C . LEU A 1 188 ? -47.966 9.262 53.910 1.00 81.56 188 LEU A C 1
ATOM 1520 O O . LEU A 1 188 ? -48.861 9.170 54.747 1.00 81.56 188 LEU A O 1
ATOM 1524 N N . MET A 1 189 ? -46.750 9.733 54.205 1.00 73.12 189 MET A N 1
ATOM 1525 C CA . MET A 1 189 ? -46.309 10.157 55.543 1.00 73.12 189 MET A CA 1
ATOM 1526 C C . MET A 1 189 ? -47.201 11.249 56.154 1.00 73.12 189 MET A C 1
ATOM 1528 O O . MET A 1 189 ? -47.439 11.242 57.356 1.00 73.12 189 MET A O 1
ATOM 1532 N N . GLN A 1 190 ? -47.720 12.173 55.340 1.00 68.25 190 GLN A N 1
ATOM 1533 C CA . GLN A 1 190 ? -48.668 13.208 55.776 1.00 68.25 190 GLN A CA 1
ATOM 1534 C C . GLN A 1 190 ? -50.084 12.672 56.057 1.00 68.25 190 GLN A C 1
ATOM 1536 O O . GLN A 1 190 ? -50.892 13.387 56.645 1.00 68.25 190 GLN A O 1
ATOM 1541 N N . SER A 1 191 ? -50.396 11.439 55.643 1.00 61.59 191 SER A N 1
ATOM 1542 C CA . SER A 1 191 ? -51.732 10.830 55.746 1.00 61.59 191 SER A CA 1
ATOM 1543 C C . SER A 1 191 ? -51.873 9.764 56.841 1.00 61.59 191 SER A C 1
ATOM 1545 O O . SER A 1 191 ? -52.979 9.273 57.061 1.00 61.59 191 SER A O 1
ATOM 1547 N N . SER A 1 192 ? -50.787 9.399 57.533 1.00 56.94 192 SER A N 1
ATOM 1548 C CA . SER A 1 192 ? -50.773 8.288 58.492 1.00 56.94 192 SER A CA 1
ATOM 1549 C C . SER A 1 192 ? -50.118 8.644 59.829 1.00 56.94 192 SER A C 1
ATOM 1551 O O . SER A 1 192 ? -48.899 8.806 59.897 1.00 56.94 192 SER A O 1
ATOM 1553 N N . GLU A 1 193 ? -50.891 8.620 60.918 1.00 62.09 193 GLU A N 1
ATOM 1554 C CA . GLU A 1 193 ? -50.327 8.265 62.225 1.00 62.09 193 GLU A CA 1
ATOM 1555 C C . GLU A 1 193 ? -49.955 6.768 62.187 1.00 62.09 193 GLU A C 1
ATOM 1557 O O . GLU A 1 193 ? -50.836 5.936 61.937 1.00 62.09 193 GLU A O 1
ATOM 1562 N N . PRO A 1 194 ? -48.679 6.374 62.374 1.00 61.44 194 PRO A N 1
ATOM 1563 C CA . PRO A 1 194 ? -48.288 4.978 62.208 1.00 61.44 194 PRO A CA 1
ATOM 1564 C C . PRO A 1 194 ? -48.776 4.125 63.381 1.00 61.44 194 PRO A C 1
ATOM 1566 O O . PRO A 1 194 ? -48.319 4.285 64.514 1.00 61.44 194 PRO A O 1
ATOM 1569 N N . SER A 1 195 ? -49.653 3.155 63.117 1.00 72.75 195 SER A N 1
ATOM 1570 C CA . SER A 1 195 ? -49.920 2.111 64.106 1.00 72.75 195 SER A CA 1
ATOM 1571 C C . SER A 1 195 ? -48.660 1.256 64.301 1.00 72.75 195 SER A C 1
ATOM 1573 O O . SER A 1 195 ? -47.942 0.942 63.348 1.00 72.75 195 SER A O 1
ATOM 1575 N N . VAL A 1 196 ? -48.388 0.842 65.542 1.00 76.38 196 VAL A N 1
ATOM 1576 C CA . VAL A 1 196 ? -47.183 0.055 65.889 1.00 76.38 196 VAL A CA 1
ATOM 1577 C C . VAL A 1 196 ? -47.102 -1.258 65.090 1.00 76.38 196 VAL A C 1
ATOM 1579 O O . VAL A 1 196 ? -46.014 -1.743 64.789 1.00 76.38 196 VAL A O 1
ATOM 1582 N N . GLN A 1 197 ? -48.250 -1.808 64.683 1.00 78.25 197 GLN A N 1
ATOM 1583 C CA . GLN A 1 197 ? -48.331 -3.000 63.835 1.00 78.25 197 GLN A CA 1
ATOM 1584 C C . GLN A 1 197 ? -47.842 -2.745 62.400 1.00 78.25 197 GLN A C 1
ATOM 1586 O O . GLN A 1 197 ? -47.175 -3.609 61.838 1.00 78.25 197 GLN A O 1
ATOM 1591 N N . LEU A 1 198 ? -48.119 -1.568 61.820 1.00 80.69 198 LEU A N 1
ATOM 1592 C CA . LEU A 1 198 ? -47.637 -1.207 60.482 1.00 80.69 198 LEU A CA 1
ATOM 1593 C C . LEU A 1 198 ? -46.117 -1.003 60.474 1.00 80.69 198 LEU A C 1
ATOM 1595 O O . LEU A 1 198 ? -45.442 -1.506 59.582 1.00 80.69 198 LEU A O 1
ATOM 1599 N N . LEU A 1 199 ? -45.577 -0.324 61.494 1.00 79.88 199 LEU A N 1
ATOM 1600 C CA . LEU A 1 199 ? -44.129 -0.175 61.681 1.00 79.88 199 LEU A CA 1
ATOM 1601 C C . LEU A 1 199 ? -43.428 -1.537 61.740 1.00 79.88 199 LEU A C 1
ATOM 1603 O O . LEU A 1 199 ? -42.468 -1.760 61.005 1.00 79.88 199 LEU A O 1
ATOM 1607 N N . LYS A 1 200 ? -43.954 -2.470 62.543 1.00 85.81 200 LYS A N 1
ATOM 1608 C CA . LYS A 1 200 ? -43.393 -3.820 62.636 1.00 85.81 200 LYS A CA 1
ATOM 1609 C C . LYS A 1 200 ? -43.499 -4.598 61.319 1.00 85.81 200 LYS A C 1
ATOM 1611 O O . LYS A 1 200 ? -42.527 -5.216 60.908 1.00 85.81 200 LYS A O 1
ATOM 1616 N N . ALA A 1 201 ? -44.635 -4.530 60.624 1.00 85.50 201 ALA A N 1
ATOM 1617 C CA . ALA A 1 201 ? -44.794 -5.197 59.330 1.00 85.50 201 ALA A CA 1
ATOM 1618 C C . ALA A 1 201 ? -43.808 -4.671 58.267 1.00 85.50 201 ALA A C 1
ATOM 1620 O O . ALA A 1 201 ? -43.336 -5.442 57.436 1.00 85.50 201 ALA A O 1
ATOM 1621 N N . LEU A 1 202 ? -43.464 -3.378 58.302 1.00 83.31 202 LEU A N 1
ATOM 1622 C CA . LEU A 1 202 ? -42.440 -2.793 57.428 1.00 83.31 202 LEU A CA 1
ATOM 1623 C C . LEU A 1 202 ? -41.020 -3.254 57.800 1.00 83.31 202 LEU A C 1
ATOM 1625 O O . LEU A 1 202 ? -40.213 -3.491 56.904 1.00 83.31 202 LEU A O 1
ATOM 1629 N N . GLU A 1 203 ? -40.723 -3.426 59.090 1.00 88.12 203 GLU A N 1
ATOM 1630 C CA . GLU A 1 203 ? -39.454 -3.988 59.576 1.00 88.12 203 GLU A CA 1
ATOM 1631 C C . GLU A 1 203 ? -39.300 -5.470 59.181 1.00 88.12 203 GLU A C 1
ATOM 1633 O O . GLU A 1 203 ? -38.273 -5.852 58.614 1.00 88.12 203 GLU A O 1
ATOM 1638 N N . ASP A 1 204 ? -40.350 -6.279 59.362 1.00 92.00 204 ASP A N 1
ATOM 1639 C CA . ASP A 1 204 ? -40.401 -7.683 58.930 1.00 92.00 204 ASP A CA 1
ATOM 1640 C C . ASP A 1 204 ? -40.226 -7.800 57.395 1.00 92.00 204 ASP A C 1
ATOM 1642 O O . ASP A 1 204 ? -39.442 -8.622 56.912 1.00 92.00 204 ASP A O 1
ATOM 1646 N N . VAL A 1 205 ? -40.883 -6.937 56.604 1.00 92.31 205 VAL A N 1
ATOM 1647 C CA . VAL A 1 205 ? -40.711 -6.880 55.136 1.00 92.31 205 VAL A CA 1
ATOM 1648 C C . VAL A 1 205 ? -39.293 -6.458 54.738 1.00 92.31 205 VAL A C 1
ATOM 1650 O O . VAL A 1 205 ? -38.734 -7.034 53.801 1.00 92.31 205 VAL A O 1
ATOM 1653 N N . ALA A 1 206 ? -38.677 -5.499 55.434 1.00 89.25 206 ALA A N 1
ATOM 1654 C CA . ALA A 1 206 ? -37.298 -5.092 55.170 1.00 89.25 206 ALA A CA 1
ATOM 1655 C C . ALA A 1 206 ? -36.305 -6.232 55.461 1.00 89.25 206 ALA A C 1
ATOM 1657 O O . ALA A 1 206 ? -35.400 -6.479 54.659 1.00 89.25 206 ALA A O 1
ATOM 1658 N N . ALA A 1 207 ? -36.509 -6.975 56.554 1.00 92.75 207 ALA A N 1
ATOM 1659 C CA . ALA A 1 207 ? -35.703 -8.141 56.903 1.00 92.75 207 ALA A CA 1
ATOM 1660 C C . ALA A 1 207 ? -35.822 -9.265 55.857 1.00 92.75 207 ALA A C 1
ATOM 1662 O O . ALA A 1 207 ? -34.800 -9.775 55.397 1.00 92.75 207 ALA A O 1
ATOM 1663 N N . VAL A 1 208 ? -37.045 -9.603 55.425 1.00 95.44 208 VAL A N 1
ATOM 1664 C CA . VAL A 1 208 ? -37.293 -10.618 54.380 1.00 95.44 208 VAL A CA 1
ATOM 1665 C C . VAL A 1 208 ? -36.751 -10.182 53.014 1.00 95.44 208 VAL A C 1
ATOM 1667 O O . VAL A 1 208 ? -36.210 -11.002 52.276 1.00 95.44 208 VAL A O 1
ATOM 1670 N N . THR A 1 209 ? -36.839 -8.894 52.674 1.00 91.56 209 THR A N 1
ATOM 1671 C CA . THR A 1 209 ? -36.269 -8.363 51.422 1.00 91.56 209 THR A CA 1
ATOM 1672 C C . THR A 1 209 ? -34.744 -8.471 51.430 1.00 91.56 209 THR A C 1
ATOM 1674 O O . THR A 1 209 ? -34.151 -8.906 50.444 1.00 91.56 209 THR A O 1
ATOM 1677 N N . LYS A 1 210 ? -34.107 -8.139 52.561 1.00 93.44 210 LYS A N 1
ATOM 1678 C CA . LYS A 1 210 ? -32.656 -8.243 52.733 1.00 93.44 210 LYS A CA 1
ATOM 1679 C C . LYS A 1 210 ? -32.168 -9.688 52.597 1.00 93.44 210 LYS A C 1
ATOM 1681 O O . LYS A 1 210 ? -31.239 -9.928 51.831 1.00 93.44 210 LYS A O 1
ATOM 1686 N N . THR A 1 211 ? -32.796 -10.646 53.283 1.00 92.25 211 THR A N 1
ATOM 1687 C CA . THR A 1 211 ? -32.384 -12.058 53.189 1.00 92.25 211 THR A CA 1
ATOM 1688 C C . THR A 1 211 ? -32.647 -12.645 51.802 1.00 92.25 211 THR A C 1
ATOM 1690 O O . THR A 1 211 ? -31.821 -13.402 51.303 1.00 92.25 211 THR A O 1
ATOM 1693 N N . LEU A 1 212 ? -33.730 -12.247 51.124 1.00 94.44 212 LEU A N 1
ATOM 1694 C CA . LEU A 1 212 ? -33.992 -12.645 49.737 1.00 94.44 212 LEU A CA 1
ATOM 1695 C C . LEU A 1 212 ? -32.923 -12.121 48.760 1.00 94.44 212 LEU A C 1
ATOM 1697 O O . LEU A 1 212 ? -32.540 -12.832 47.832 1.00 94.44 212 LEU A O 1
ATOM 1701 N N . GLU A 1 213 ? -32.419 -10.899 48.954 1.00 91.38 213 GLU A N 1
ATOM 1702 C CA . GLU A 1 213 ? -31.333 -10.345 48.136 1.00 91.38 213 GLU A CA 1
ATOM 1703 C C . GLU A 1 213 ? -29.977 -11.008 48.451 1.00 91.38 213 GLU A C 1
ATOM 1705 O O . GLU A 1 213 ? -29.220 -11.314 47.528 1.00 91.38 213 GLU A O 1
ATOM 1710 N N . GLU A 1 214 ? -29.705 -11.327 49.721 1.00 93.69 214 GLU A N 1
ATOM 1711 C CA . GLU A 1 214 ? -28.529 -12.103 50.150 1.00 93.69 214 GLU A CA 1
ATOM 1712 C C . GLU A 1 214 ? -28.527 -13.526 49.555 1.00 93.69 214 GLU A C 1
ATOM 1714 O O . GLU A 1 214 ? -27.504 -13.976 49.034 1.00 93.69 214 GLU A O 1
ATOM 1719 N N . GLU A 1 215 ? -29.668 -14.218 49.543 1.00 93.69 215 GLU A N 1
ATOM 1720 C CA . GLU A 1 215 ? -29.825 -15.521 48.878 1.00 93.69 215 GLU A CA 1
ATOM 1721 C C . GLU A 1 215 ? -29.718 -15.409 47.348 1.00 93.69 215 GLU A C 1
ATOM 1723 O O . GLU A 1 215 ? -29.063 -16.239 46.713 1.00 93.69 215 GLU A O 1
ATOM 1728 N N . ARG A 1 216 ? -30.281 -14.358 46.728 1.00 94.25 216 ARG A N 1
ATOM 1729 C CA . ARG A 1 216 ? -30.158 -14.141 45.274 1.00 94.25 216 ARG A CA 1
ATOM 1730 C C . ARG A 1 216 ? -28.700 -13.932 44.854 1.00 94.25 216 ARG A C 1
ATOM 1732 O O . ARG A 1 216 ? -28.286 -14.473 43.830 1.00 94.25 216 ARG A O 1
ATOM 1739 N N . LEU A 1 217 ? -27.922 -13.181 45.637 1.00 93.38 217 LEU A N 1
ATOM 1740 C CA . LEU A 1 217 ? -26.493 -12.955 45.392 1.00 93.38 217 LEU A CA 1
ATOM 1741 C C . LEU A 1 217 ? -25.667 -14.236 45.583 1.00 93.38 217 LEU A C 1
ATOM 1743 O O . LEU A 1 217 ? -24.838 -14.558 44.730 1.00 93.38 217 LEU A O 1
ATOM 1747 N N . GLN A 1 218 ? -25.925 -15.009 46.643 1.00 95.25 218 GLN A N 1
ATOM 1748 C CA . GLN A 1 218 ? -25.288 -16.317 46.844 1.00 95.25 218 GLN A CA 1
ATOM 1749 C C . GLN A 1 218 ? -25.591 -17.284 45.690 1.00 95.25 218 GLN A C 1
ATOM 1751 O O . GLN A 1 218 ? -24.679 -17.924 45.163 1.00 95.25 218 GLN A O 1
ATOM 1756 N N . HIS A 1 219 ? -26.852 -17.355 45.251 1.00 95.62 219 HIS A N 1
ATOM 1757 C CA . HIS A 1 219 ? -27.252 -18.181 44.115 1.00 95.62 219 HIS A CA 1
ATOM 1758 C C . HIS A 1 219 ? -26.567 -17.729 42.817 1.00 95.62 219 HIS A C 1
ATOM 1760 O O . HIS A 1 219 ? -26.016 -18.561 42.101 1.00 95.62 219 HIS A O 1
ATOM 1766 N N . GLN A 1 220 ? -26.522 -16.420 42.545 1.00 94.00 220 GLN A N 1
ATOM 1767 C CA . GLN A 1 220 ? -25.859 -15.861 41.364 1.00 94.00 220 GLN A CA 1
ATOM 1768 C C . GLN A 1 220 ? -24.362 -16.207 41.321 1.00 94.00 220 GLN A C 1
ATOM 1770 O O . GLN A 1 220 ? -23.882 -16.699 40.301 1.00 94.00 220 GLN A O 1
ATOM 1775 N N . HIS A 1 221 ? -23.640 -16.038 42.432 1.00 93.81 221 HIS A N 1
ATOM 1776 C CA . HIS A 1 221 ? -22.238 -16.457 42.528 1.00 93.81 221 HIS A CA 1
ATOM 1777 C C . HIS A 1 221 ? -22.062 -17.974 42.377 1.00 93.81 221 HIS A C 1
ATOM 1779 O O . HIS A 1 221 ? -21.080 -18.428 41.784 1.00 93.81 221 HIS A O 1
ATOM 1785 N N . LYS A 1 222 ? -23.007 -18.779 42.881 1.00 96.81 222 LYS A N 1
ATOM 1786 C CA . LYS A 1 222 ? -22.933 -20.237 42.748 1.00 96.81 222 LYS A CA 1
ATOM 1787 C C . LYS A 1 222 ? -23.180 -20.710 41.313 1.00 96.81 222 LYS A C 1
ATOM 1789 O O . LYS A 1 222 ? -22.520 -21.659 40.894 1.00 96.81 222 LYS A O 1
ATOM 1794 N N . VAL A 1 223 ? -24.074 -20.053 40.572 1.00 95.31 223 VAL A N 1
ATOM 1795 C CA . VAL A 1 223 ? -24.302 -20.299 39.138 1.00 95.31 223 VAL A CA 1
ATOM 1796 C C . VAL A 1 223 ? -23.045 -19.950 38.338 1.00 95.31 223 VAL A C 1
ATOM 1798 O O . VAL A 1 223 ? -22.490 -20.844 37.705 1.00 95.31 223 VAL A O 1
ATOM 1801 N N . GLN A 1 224 ? -22.508 -18.734 38.494 1.00 94.56 224 GLN A N 1
ATOM 1802 C CA . GLN A 1 224 ? -21.271 -18.293 37.826 1.00 94.56 224 GLN A CA 1
ATOM 1803 C C . GLN A 1 224 ? -20.104 -19.269 38.049 1.00 94.56 224 GLN A C 1
ATOM 1805 O O . GLN A 1 224 ? -19.445 -19.695 37.106 1.00 94.56 224 GLN A O 1
ATOM 1810 N N . SER A 1 225 ? -19.892 -19.707 39.295 1.00 95.56 225 SER A N 1
ATOM 1811 C CA . SER A 1 225 ? -18.824 -20.658 39.635 1.00 95.56 225 SER A CA 1
ATOM 1812 C C . SER A 1 225 ? -19.004 -22.051 39.003 1.00 95.56 225 SER A C 1
ATOM 1814 O O . SER A 1 225 ? -18.021 -22.767 38.812 1.00 95.56 225 SER A O 1
ATOM 1816 N N . LEU A 1 226 ? -20.238 -22.463 38.687 1.00 95.44 226 LEU A N 1
ATOM 1817 C CA . LEU A 1 226 ? -20.522 -23.719 37.980 1.00 95.44 226 LEU A CA 1
ATOM 1818 C C . LEU A 1 226 ? -20.403 -23.561 36.457 1.00 95.44 226 LEU A C 1
ATOM 1820 O O . LEU A 1 226 ? -19.916 -24.478 35.797 1.00 95.44 226 LEU A O 1
ATOM 1824 N N . GLU A 1 227 ? -20.795 -22.407 35.914 1.00 92.69 227 GLU A N 1
ATOM 1825 C CA . GLU A 1 227 ? -20.612 -22.046 34.503 1.00 92.69 227 GLU A CA 1
ATOM 1826 C C . GLU A 1 227 ? -19.116 -22.004 34.149 1.00 92.69 227 GLU A C 1
ATOM 1828 O O . GLU A 1 227 ? -18.685 -22.721 33.245 1.00 92.69 227 GLU A O 1
ATOM 1833 N N . GLU A 1 228 ? -18.297 -21.302 34.942 1.00 93.81 228 GLU A N 1
ATOM 1834 C CA . GLU A 1 228 ? -16.833 -21.263 34.791 1.00 93.81 228 GLU A CA 1
ATOM 1835 C C . GLU A 1 228 ? -16.198 -22.666 34.810 1.00 93.81 228 GLU A C 1
ATOM 1837 O O . GLU A 1 228 ? -15.320 -22.966 33.999 1.00 93.81 228 GLU A O 1
ATOM 1842 N N . GLN A 1 229 ? -16.642 -23.556 35.706 1.00 94.94 229 GLN A N 1
ATOM 1843 C CA . GLN A 1 229 ? -16.135 -24.934 35.782 1.00 94.94 229 GLN A CA 1
ATOM 1844 C C . GLN A 1 229 ? -16.528 -25.773 34.558 1.00 94.94 229 GLN A C 1
ATOM 1846 O O . GLN A 1 229 ? -15.738 -26.605 34.096 1.00 94.94 229 GLN A O 1
ATOM 1851 N N . LEU A 1 230 ? -17.729 -25.561 34.013 1.00 93.88 230 LEU A N 1
ATOM 1852 C CA . LEU A 1 230 ? -18.198 -26.250 32.813 1.00 93.88 230 LEU A CA 1
ATOM 1853 C C . LEU A 1 230 ? -17.450 -25.767 31.562 1.00 93.88 230 LEU A C 1
ATOM 1855 O O . LEU A 1 230 ? -17.010 -26.598 30.763 1.00 93.88 230 LEU A O 1
ATOM 1859 N N . GLU A 1 231 ? -17.235 -24.456 31.425 1.00 94.06 231 GLU A N 1
ATOM 1860 C CA . GLU A 1 231 ? -16.424 -23.870 30.352 1.00 94.06 231 GLU A CA 1
ATOM 1861 C C . GLU A 1 231 ? -14.975 -24.366 30.408 1.00 94.06 231 GLU A C 1
ATOM 1863 O O . GLU A 1 231 ? -14.468 -24.879 29.409 1.00 94.06 231 GLU A O 1
ATOM 1868 N N . GLN A 1 232 ? -14.332 -24.325 31.580 1.00 94.44 232 GLN A N 1
ATOM 1869 C CA . GLN A 1 232 ? -12.975 -24.852 31.775 1.00 94.44 232 GLN A CA 1
ATOM 1870 C C . GLN A 1 232 ? -12.883 -26.348 31.427 1.00 94.44 232 GLN A C 1
ATOM 1872 O O . GLN A 1 232 ? -11.925 -26.776 30.780 1.00 94.44 232 GLN A O 1
ATOM 1877 N N . SER A 1 233 ? -13.891 -27.153 31.791 1.00 93.19 233 SER A N 1
ATOM 1878 C CA . SER A 1 233 ? -13.960 -28.572 31.412 1.00 93.19 233 SER A CA 1
ATOM 1879 C C . SER A 1 233 ? -14.106 -28.771 29.897 1.00 93.19 233 SER A C 1
ATOM 1881 O O . SER A 1 233 ? -13.509 -29.693 29.337 1.00 93.19 233 SER A O 1
ATOM 1883 N N . CYS A 1 234 ? -14.872 -27.910 29.222 1.00 92.94 234 CYS A N 1
ATOM 1884 C CA . CYS A 1 234 ? -15.049 -27.941 27.771 1.00 92.94 234 CYS A CA 1
ATOM 1885 C C . CYS A 1 234 ? -13.754 -27.557 27.036 1.00 92.94 234 CYS A C 1
ATOM 1887 O O . CYS A 1 234 ? -13.271 -28.322 26.200 1.00 92.94 234 CYS A O 1
ATOM 1889 N N . MET A 1 235 ? -13.136 -26.433 27.415 1.00 92.50 235 MET A N 1
ATOM 1890 C CA . MET A 1 235 ? -11.870 -25.963 26.841 1.00 92.50 235 MET A CA 1
ATOM 1891 C C . MET A 1 235 ? -10.738 -26.978 27.050 1.00 92.50 235 MET A C 1
ATOM 1893 O O . MET A 1 235 ? -9.967 -27.232 26.128 1.00 92.50 235 MET A O 1
ATOM 1897 N N . LYS A 1 236 ? -10.664 -27.627 28.223 1.00 94.31 236 LYS A N 1
ATOM 1898 C CA . LYS A 1 236 ? -9.669 -28.680 28.491 1.00 94.31 236 LYS A CA 1
ATOM 1899 C C . LYS A 1 236 ? -9.813 -29.868 27.533 1.00 94.31 236 LYS A C 1
ATOM 1901 O O . LYS A 1 236 ? -8.816 -30.292 26.962 1.00 94.31 236 LYS A O 1
ATOM 1906 N N . LYS A 1 237 ? -11.040 -30.344 27.286 1.00 95.06 237 LYS A N 1
ATOM 1907 C CA . LYS A 1 237 ? -11.309 -31.434 26.326 1.00 95.06 237 LYS A CA 1
ATOM 1908 C C . LYS A 1 237 ? -10.974 -31.043 24.884 1.00 95.06 237 LYS A C 1
ATOM 1910 O O . LYS A 1 237 ? -10.479 -31.871 24.128 1.00 95.06 237 LYS A O 1
ATOM 1915 N N . GLN A 1 238 ? -11.227 -29.789 24.504 1.00 93.50 238 GLN A N 1
ATOM 1916 C CA . GLN A 1 238 ? -10.845 -29.271 23.186 1.00 93.50 238 GLN A CA 1
ATOM 1917 C C . GLN A 1 238 ? -9.320 -29.211 23.022 1.00 93.50 238 GLN A C 1
ATOM 1919 O O . GLN A 1 238 ? -8.812 -29.602 21.975 1.00 93.50 238 GLN A O 1
ATOM 1924 N N . LEU A 1 239 ? -8.582 -28.787 24.054 1.00 92.50 239 LEU A N 1
ATOM 1925 C CA . LEU A 1 239 ? -7.116 -28.812 24.052 1.00 92.50 239 LEU A CA 1
ATOM 1926 C C . LEU A 1 239 ? -6.563 -30.242 23.970 1.00 92.50 239 LEU A C 1
ATOM 1928 O O . LEU A 1 239 ? -5.639 -30.479 23.198 1.00 92.50 239 LEU A O 1
ATOM 1932 N N . GLU A 1 240 ? -7.144 -31.190 24.709 1.00 94.25 240 GLU A N 1
ATOM 1933 C CA . GLU A 1 240 ? -6.747 -32.606 24.690 1.00 94.25 240 GLU A CA 1
ATOM 1934 C C . GLU A 1 240 ? -6.957 -33.251 23.308 1.00 94.25 240 GLU A C 1
ATOM 1936 O O . GLU A 1 240 ? -6.052 -33.908 22.796 1.00 94.25 240 GLU A O 1
ATOM 1941 N N . GLU A 1 241 ? -8.099 -33.019 22.650 1.00 95.50 241 GLU A N 1
ATOM 1942 C CA . GLU A 1 241 ? -8.334 -33.535 21.292 1.00 95.50 241 GLU A CA 1
ATOM 1943 C C . GLU A 1 241 ? -7.461 -32.826 20.240 1.00 95.50 241 GLU A C 1
ATOM 1945 O O . GLU A 1 241 ? -6.931 -33.489 19.351 1.00 95.50 241 GLU A O 1
ATOM 1950 N N . MET A 1 242 ? -7.222 -31.513 20.358 1.00 93.75 242 MET A N 1
ATOM 1951 C CA . MET A 1 242 ? -6.283 -30.804 19.474 1.00 93.75 242 MET A CA 1
ATOM 1952 C C . MET A 1 242 ? -4.842 -31.312 19.632 1.00 93.75 242 MET A C 1
ATOM 1954 O O . MET A 1 242 ? -4.131 -31.446 18.637 1.00 93.75 242 MET A O 1
ATOM 1958 N N . GLN A 1 243 ? -4.404 -31.634 20.854 1.00 93.94 243 GLN A N 1
ATOM 1959 C CA . GLN A 1 243 ? -3.105 -32.272 21.099 1.00 93.94 243 GLN A CA 1
ATOM 1960 C C . GLN A 1 243 ? -3.030 -33.650 20.434 1.00 93.94 243 GLN A C 1
ATOM 1962 O O . GLN A 1 243 ? -2.080 -33.916 19.700 1.00 93.94 243 GLN A O 1
ATOM 1967 N N . ARG A 1 244 ? -4.067 -34.479 20.598 1.00 95.31 244 ARG A N 1
ATOM 1968 C CA . ARG A 1 244 ? -4.160 -35.808 19.977 1.00 95.31 244 ARG A CA 1
ATOM 1969 C C . ARG A 1 244 ? -4.178 -35.752 18.441 1.00 95.31 244 ARG A C 1
ATOM 1971 O O . ARG A 1 244 ? -3.645 -36.643 17.785 1.00 95.31 244 ARG A O 1
ATOM 1978 N N . GLN A 1 245 ? -4.765 -34.708 17.852 1.00 93.81 245 GLN A N 1
ATOM 1979 C CA . GLN A 1 245 ? -4.738 -34.482 16.402 1.00 93.81 245 GLN A CA 1
ATOM 1980 C C . GLN A 1 245 ? -3.362 -34.023 15.902 1.00 93.81 245 GLN A C 1
ATOM 1982 O O . GLN A 1 245 ? -2.934 -34.468 14.840 1.00 93.81 245 GLN A O 1
ATOM 1987 N N . MET A 1 246 ? -2.640 -33.188 16.659 1.00 91.31 246 MET A N 1
ATOM 1988 C CA . MET A 1 246 ? -1.251 -32.838 16.327 1.00 91.31 246 MET A CA 1
ATOM 1989 C C . MET A 1 246 ? -0.320 -34.054 16.417 1.00 91.31 246 MET A C 1
ATOM 1991 O O . MET A 1 246 ? 0.513 -34.232 15.537 1.00 91.31 246 MET A O 1
ATOM 1995 N N . GLU A 1 247 ? -0.494 -34.910 17.428 1.00 95.38 247 GLU A N 1
ATOM 1996 C CA . GLU A 1 247 ? 0.276 -36.150 17.594 1.00 95.38 247 GLU A CA 1
ATOM 1997 C C . GLU A 1 247 ? 0.084 -37.102 16.398 1.00 95.38 247 GLU A C 1
ATOM 1999 O O . GLU A 1 247 ? 1.067 -37.522 15.789 1.00 95.38 247 GLU A O 1
ATOM 2004 N N . LEU A 1 248 ? -1.164 -37.335 15.968 1.00 95.75 248 LEU A N 1
ATOM 2005 C CA . LEU A 1 248 ? -1.460 -38.116 14.758 1.00 95.75 248 LEU A CA 1
ATOM 2006 C C . LEU A 1 248 ? -0.863 -37.501 13.482 1.00 95.75 248 LEU A C 1
ATOM 2008 O O . LEU A 1 248 ? -0.263 -38.214 12.682 1.00 95.75 248 LEU A O 1
ATOM 2012 N N . LEU A 1 249 ? -0.990 -36.184 13.286 1.00 94.50 249 LEU A N 1
ATOM 2013 C CA . LEU A 1 249 ? -0.418 -35.506 12.115 1.00 94.50 249 LEU A CA 1
ATOM 2014 C C . LEU A 1 249 ? 1.117 -35.542 12.117 1.00 94.50 249 LEU A C 1
ATOM 2016 O O . LEU A 1 249 ? 1.735 -35.583 11.054 1.00 94.50 249 LEU A O 1
ATOM 2020 N N . GLU A 1 250 ? 1.750 -35.557 13.290 1.00 95.38 250 GLU A N 1
ATOM 2021 C CA . GLU A 1 250 ? 3.183 -35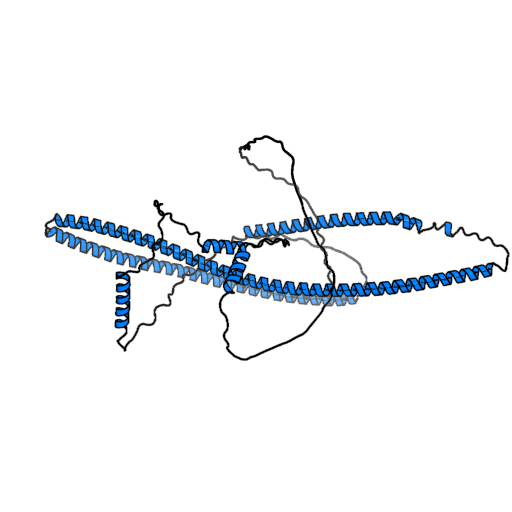.799 13.408 1.00 95.38 250 GLU A CA 1
ATOM 2022 C C . GLU A 1 250 ? 3.573 -37.239 13.045 1.00 95.38 250 GLU A C 1
ATOM 2024 O O . GLU A 1 250 ? 4.621 -37.430 12.428 1.00 95.38 250 GLU A O 1
ATOM 2029 N N . GLU A 1 251 ? 2.778 -38.246 13.414 1.00 95.50 251 GLU A N 1
ATOM 2030 C CA . GLU A 1 251 ? 3.003 -39.645 13.019 1.00 95.50 251 GLU A CA 1
ATOM 2031 C C . GLU A 1 251 ? 2.824 -39.844 11.506 1.00 95.50 251 GLU A C 1
ATOM 2033 O O . GLU A 1 251 ? 3.722 -40.379 10.852 1.00 95.50 251 GLU A O 1
ATOM 2038 N N . GLU A 1 252 ? 1.733 -39.334 10.924 1.00 94.69 252 GLU A N 1
ATOM 2039 C CA . GLU A 1 252 ? 1.497 -39.350 9.472 1.00 94.69 252 GLU A CA 1
ATOM 2040 C C . GLU A 1 252 ? 2.625 -38.638 8.713 1.00 94.69 252 GLU A C 1
ATOM 2042 O O . GLU A 1 252 ? 3.140 -39.159 7.719 1.00 94.69 252 GLU A O 1
ATOM 2047 N N . LYS A 1 253 ? 3.075 -37.476 9.209 1.00 94.75 253 LYS A N 1
ATOM 2048 C CA . LYS A 1 253 ? 4.221 -36.753 8.647 1.00 94.75 253 LYS A CA 1
ATOM 2049 C C . LYS A 1 253 ? 5.491 -37.612 8.673 1.00 94.75 253 LYS A C 1
ATOM 2051 O O . LYS A 1 253 ? 6.144 -37.732 7.637 1.00 94.75 253 LYS A O 1
ATOM 2056 N N . LYS A 1 254 ? 5.828 -38.223 9.817 1.00 96.38 254 LYS A N 1
ATOM 2057 C CA . LYS A 1 254 ? 7.011 -39.095 9.964 1.00 96.38 254 LYS A CA 1
ATOM 2058 C C . LYS A 1 254 ? 6.940 -40.289 9.003 1.00 96.38 254 LYS A C 1
ATOM 2060 O O . LYS A 1 254 ? 7.960 -40.663 8.424 1.00 96.38 254 LYS A O 1
ATOM 2065 N N . GLU A 1 255 ? 5.752 -40.855 8.767 1.00 96.44 255 GLU A N 1
ATOM 2066 C CA . GLU A 1 255 ? 5.583 -41.930 7.782 1.00 96.44 255 GLU A CA 1
ATOM 2067 C C . GLU A 1 255 ? 5.782 -41.439 6.337 1.00 96.44 255 GLU A C 1
ATOM 2069 O O . GLU A 1 255 ? 6.454 -42.102 5.543 1.00 96.44 255 GLU A O 1
ATOM 2074 N N . VAL A 1 256 ? 5.247 -40.266 5.982 1.00 95.06 256 VAL A N 1
ATOM 2075 C CA . VAL A 1 256 ? 5.426 -39.663 4.649 1.00 95.06 256 VAL A CA 1
ATOM 2076 C C . VAL A 1 256 ? 6.890 -39.292 4.390 1.00 95.06 256 VAL A C 1
ATOM 2078 O O . VAL A 1 256 ? 7.393 -39.574 3.302 1.00 95.06 256 VAL A O 1
ATOM 2081 N N . GLU A 1 257 ? 7.601 -38.740 5.377 1.00 93.81 257 GLU A N 1
ATOM 2082 C CA . GLU A 1 257 ? 9.041 -38.450 5.292 1.00 93.81 257 GLU A CA 1
ATOM 2083 C C . GLU A 1 257 ? 9.860 -39.742 5.099 1.00 93.81 257 GLU A C 1
ATOM 2085 O O . GLU A 1 257 ? 10.683 -39.821 4.184 1.00 93.81 257 GLU A O 1
ATOM 2090 N N . ALA A 1 258 ? 9.567 -40.808 5.855 1.00 95.81 258 ALA A N 1
ATOM 2091 C CA . ALA A 1 258 ? 10.222 -42.110 5.687 1.00 95.81 258 ALA A CA 1
ATOM 2092 C C . ALA A 1 258 ? 9.931 -42.763 4.317 1.00 95.81 258 ALA A C 1
ATOM 2094 O O . ALA A 1 258 ? 10.820 -43.363 3.700 1.00 95.81 258 ALA A O 1
ATOM 2095 N N . ARG A 1 259 ? 8.699 -42.629 3.803 1.00 96.12 259 ARG A N 1
ATOM 2096 C CA . ARG A 1 259 ? 8.324 -43.071 2.448 1.00 96.12 259 ARG A CA 1
ATOM 2097 C C . ARG A 1 259 ? 9.066 -42.265 1.374 1.00 96.12 259 ARG A C 1
ATOM 2099 O O . ARG A 1 259 ? 9.546 -42.868 0.414 1.00 96.12 259 ARG A O 1
ATOM 2106 N N . LEU A 1 260 ? 9.200 -40.946 1.537 1.00 94.75 260 LEU A N 1
ATOM 2107 C CA . LEU A 1 260 ? 9.943 -40.073 0.621 1.00 94.75 260 LEU A CA 1
ATOM 2108 C C . LEU A 1 260 ? 11.427 -40.456 0.571 1.00 94.75 260 LEU A C 1
ATOM 2110 O O . LEU A 1 260 ? 11.945 -40.716 -0.514 1.00 94.75 260 LEU A O 1
ATOM 2114 N N . GLU A 1 261 ? 12.080 -40.611 1.728 1.00 94.88 261 GLU A N 1
ATOM 2115 C CA . GLU A 1 261 ? 13.461 -41.104 1.814 1.00 94.88 261 GLU A CA 1
ATOM 2116 C C . GLU A 1 261 ? 13.652 -42.442 1.083 1.00 94.88 261 GLU A C 1
ATOM 2118 O O . GLU A 1 261 ? 14.672 -42.657 0.423 1.00 94.88 261 GLU A O 1
ATOM 2123 N N . GLN A 1 262 ? 12.691 -43.366 1.200 1.00 96.25 262 GLN A N 1
ATOM 2124 C CA . GLN A 1 262 ? 12.775 -44.661 0.527 1.00 96.25 262 GLN A CA 1
ATOM 2125 C C . GLN A 1 262 ? 12.693 -44.520 -1.001 1.00 96.25 262 GLN A C 1
ATOM 2127 O O . GLN A 1 262 ? 13.395 -45.241 -1.713 1.00 96.25 262 GLN A O 1
ATOM 2132 N N . GLN A 1 263 ? 11.864 -43.604 -1.513 1.00 93.00 263 GLN A N 1
ATOM 2133 C CA . GLN A 1 263 ? 11.776 -43.345 -2.952 1.00 93.00 263 GLN A CA 1
ATOM 2134 C C . GLN A 1 263 ? 12.992 -42.571 -3.472 1.00 93.00 263 GLN A C 1
ATOM 2136 O O . GLN A 1 263 ? 13.490 -42.911 -4.538 1.00 93.00 263 GLN A O 1
ATOM 2141 N N . GLU A 1 264 ? 13.551 -41.624 -2.713 1.00 93.50 264 GLU A N 1
ATOM 2142 C CA . GLU A 1 264 ? 14.822 -40.978 -3.073 1.00 93.50 264 GLU A CA 1
ATOM 2143 C C . GLU A 1 264 ? 15.969 -41.986 -3.199 1.00 93.50 264 GLU A C 1
ATOM 2145 O O . GLU A 1 264 ? 16.749 -41.918 -4.146 1.00 93.50 264 GLU A O 1
ATOM 2150 N N . LYS A 1 265 ? 16.077 -42.932 -2.255 1.00 95.62 265 LYS A N 1
ATOM 2151 C CA . LYS A 1 265 ? 17.110 -43.982 -2.280 1.00 95.62 265 LYS A CA 1
ATOM 2152 C C . LYS A 1 265 ? 16.969 -44.863 -3.528 1.00 95.62 265 LYS A C 1
ATOM 2154 O O . LYS A 1 265 ? 17.964 -45.117 -4.199 1.00 95.62 265 LYS A O 1
ATOM 2159 N N . LYS A 1 266 ? 15.736 -45.239 -3.895 1.00 95.31 266 LYS A N 1
ATOM 2160 C CA . LYS A 1 266 ? 15.432 -45.956 -5.149 1.00 95.31 266 LYS A CA 1
ATOM 2161 C C . LYS A 1 266 ? 15.723 -45.119 -6.397 1.00 95.31 266 LYS A C 1
ATOM 2163 O O . LYS A 1 266 ? 16.243 -45.657 -7.366 1.00 95.31 266 LYS A O 1
ATOM 2168 N N . ASN A 1 267 ? 15.412 -43.821 -6.392 1.00 93.12 267 ASN A N 1
ATOM 2169 C CA . ASN A 1 267 ? 15.648 -42.960 -7.552 1.00 93.12 267 ASN A CA 1
ATOM 2170 C C . ASN A 1 267 ? 17.149 -42.778 -7.808 1.00 93.12 267 ASN A C 1
ATOM 2172 O O . ASN A 1 267 ? 17.583 -42.949 -8.937 1.00 93.12 267 ASN A O 1
ATOM 2176 N N . LYS A 1 268 ? 17.949 -42.571 -6.754 1.00 94.81 268 LYS A N 1
ATOM 2177 C CA . LYS A 1 268 ? 19.423 -42.509 -6.822 1.00 94.81 268 LYS A CA 1
ATOM 2178 C C . LYS A 1 268 ? 20.039 -43.828 -7.313 1.00 94.81 268 LYS A C 1
ATOM 2180 O O . LYS A 1 268 ? 21.006 -43.819 -8.074 1.00 94.81 268 LYS A O 1
ATOM 2185 N N . GLU A 1 269 ? 19.463 -44.971 -6.933 1.00 94.56 269 GLU A N 1
ATOM 2186 C CA . GLU A 1 269 ? 19.853 -46.282 -7.472 1.00 94.56 269 GLU A CA 1
ATOM 2187 C C . GLU A 1 269 ? 19.517 -46.414 -8.971 1.00 94.56 269 GLU A C 1
ATOM 2189 O O . GLU A 1 269 ? 20.341 -46.888 -9.752 1.00 94.56 269 GLU A O 1
ATOM 2194 N N . LEU A 1 270 ? 18.330 -45.966 -9.396 1.00 92.25 270 LEU A N 1
ATOM 2195 C CA . LEU A 1 270 ? 17.924 -45.972 -10.805 1.00 92.25 270 LEU A CA 1
ATOM 2196 C C . LEU A 1 270 ? 18.750 -44.996 -11.654 1.00 92.25 270 LEU A C 1
ATOM 2198 O O . LEU A 1 270 ? 19.155 -45.367 -12.749 1.00 92.25 270 LEU A O 1
ATOM 2202 N N . GLU A 1 271 ? 19.053 -43.799 -11.150 1.00 91.25 271 GLU A N 1
ATOM 2203 C CA . GLU A 1 271 ? 19.953 -42.823 -11.781 1.00 91.25 271 GLU A CA 1
ATOM 2204 C C . GLU A 1 271 ? 21.345 -43.431 -12.004 1.00 91.25 271 GLU A C 1
ATOM 2206 O O . GLU A 1 271 ? 21.869 -43.370 -13.115 1.00 91.25 271 GLU A O 1
ATOM 2211 N N . SER A 1 272 ? 21.892 -44.115 -10.992 1.00 92.06 272 SER A N 1
ATOM 2212 C CA . SER A 1 272 ? 23.184 -44.814 -11.083 1.00 92.06 272 SER A CA 1
ATOM 2213 C C . SER A 1 272 ? 23.171 -45.918 -12.153 1.00 92.06 272 SER A C 1
ATOM 2215 O O . SER A 1 272 ? 24.078 -45.995 -12.978 1.00 92.06 272 SER A O 1
ATOM 2217 N N . ARG A 1 273 ? 22.110 -46.740 -12.195 1.00 92.94 273 ARG A N 1
ATOM 2218 C CA . ARG A 1 273 ? 21.925 -47.784 -13.224 1.00 92.94 273 ARG A CA 1
ATOM 2219 C C . ARG A 1 273 ? 21.727 -47.196 -14.626 1.00 92.94 273 ARG A C 1
ATOM 2221 O O . ARG A 1 273 ? 22.173 -47.788 -15.602 1.00 92.94 273 ARG A O 1
ATOM 2228 N N . VAL A 1 274 ? 21.053 -46.050 -14.752 1.00 90.62 274 VAL A N 1
ATOM 2229 C CA . VAL A 1 274 ? 20.888 -45.348 -16.037 1.00 90.62 274 VAL A CA 1
ATOM 2230 C C . VAL A 1 274 ? 22.224 -44.788 -16.519 1.00 90.62 274 VAL A C 1
ATOM 2232 O O . VAL A 1 274 ? 22.505 -44.900 -17.708 1.00 90.62 274 VAL A O 1
ATOM 2235 N N . GLN A 1 275 ? 23.066 -44.264 -15.624 1.00 88.69 275 GLN A N 1
ATOM 2236 C CA . GLN A 1 275 ? 24.421 -43.835 -15.971 1.00 88.69 275 GLN A CA 1
ATOM 2237 C C . GLN A 1 275 ? 25.285 -45.022 -16.438 1.00 88.69 275 GLN A C 1
ATOM 2239 O O . GLN A 1 275 ? 25.874 -44.946 -17.510 1.00 88.69 275 GLN A O 1
ATOM 2244 N N . GLU A 1 276 ? 25.290 -46.149 -15.718 1.00 88.19 276 GLU A N 1
ATOM 2245 C CA . GLU A 1 276 ? 26.006 -47.376 -16.123 1.00 88.19 276 GLU A CA 1
ATOM 2246 C C . GLU A 1 276 ? 25.540 -47.897 -17.503 1.00 88.19 276 GLU A C 1
ATOM 2248 O O . GLU A 1 276 ? 26.346 -48.300 -18.349 1.00 88.19 276 GLU A O 1
ATOM 2253 N N . LEU A 1 277 ? 24.232 -47.832 -17.778 1.00 86.81 277 LEU A N 1
ATOM 2254 C CA . LEU A 1 277 ? 23.658 -48.175 -19.084 1.00 86.81 277 LEU A CA 1
ATOM 2255 C C . LEU A 1 277 ? 24.008 -47.157 -20.185 1.00 86.81 277 LEU A C 1
ATOM 2257 O O . LEU A 1 277 ? 24.155 -47.550 -21.341 1.00 86.81 277 LEU A O 1
ATOM 2261 N N . GLN A 1 278 ? 24.173 -45.874 -19.854 1.00 82.19 278 GLN A N 1
ATOM 2262 C CA . GLN A 1 278 ? 24.634 -44.850 -20.797 1.00 82.19 278 GLN A CA 1
ATOM 2263 C C . GLN A 1 278 ? 26.123 -45.011 -21.115 1.00 82.19 278 GLN A C 1
ATOM 2265 O O . GLN A 1 278 ? 26.476 -45.055 -22.288 1.00 82.19 278 GLN A O 1
ATOM 2270 N N . GLU A 1 279 ? 26.982 -45.196 -20.112 1.00 83.50 279 GLU A N 1
ATOM 2271 C CA . GLU A 1 279 ? 28.422 -45.427 -20.296 1.00 83.50 279 GLU A CA 1
ATOM 2272 C C . GLU A 1 279 ? 28.679 -46.692 -21.135 1.00 83.50 279 GLU A C 1
ATOM 2274 O O . GLU A 1 279 ? 29.456 -46.674 -22.094 1.00 83.50 279 GLU A O 1
ATOM 2279 N N . THR A 1 280 ? 27.958 -47.786 -20.863 1.00 81.38 280 THR A N 1
ATOM 2280 C CA . THR A 1 280 ? 28.034 -48.996 -21.701 1.00 81.38 280 THR A CA 1
ATOM 2281 C C . THR A 1 280 ? 27.460 -48.784 -23.108 1.00 81.38 280 THR A C 1
ATOM 2283 O O . THR A 1 280 ? 28.041 -49.290 -24.071 1.00 81.38 280 THR A O 1
ATOM 2286 N N . GLN A 1 281 ? 26.395 -47.992 -23.283 1.00 76.06 281 GLN A N 1
ATOM 2287 C CA . GLN A 1 281 ? 25.881 -47.628 -24.611 1.00 76.06 281 GLN A CA 1
ATOM 2288 C C . GLN A 1 281 ? 26.864 -46.741 -25.399 1.00 76.06 281 GLN A C 1
ATOM 2290 O O . GLN A 1 281 ? 27.016 -46.932 -26.609 1.00 76.06 281 GLN A O 1
ATOM 2295 N N . GLU A 1 282 ? 27.573 -45.816 -24.752 1.00 72.81 282 GLU A N 1
ATOM 2296 C CA . GLU A 1 282 ? 28.619 -45.001 -25.381 1.00 72.81 282 GLU A CA 1
ATOM 2297 C C . GLU A 1 282 ? 29.810 -45.873 -25.805 1.00 72.81 282 GLU A C 1
ATOM 2299 O O . GLU A 1 282 ? 30.255 -45.790 -26.951 1.00 72.81 282 GLU A O 1
ATOM 2304 N N . HIS A 1 283 ? 30.250 -46.818 -24.967 1.00 68.69 283 HIS A N 1
ATOM 2305 C CA . HIS A 1 283 ? 31.279 -47.794 -25.347 1.00 68.69 283 HIS A CA 1
ATOM 2306 C C . HIS A 1 283 ? 30.863 -48.702 -26.526 1.00 68.69 283 HIS A C 1
ATOM 2308 O O . HIS A 1 283 ? 31.685 -48.999 -27.400 1.00 68.69 283 HIS A O 1
ATOM 2314 N N . ILE A 1 284 ? 29.594 -49.117 -26.601 1.00 66.00 284 ILE A N 1
ATOM 2315 C CA . ILE A 1 284 ? 29.065 -49.932 -27.713 1.00 66.00 284 ILE A CA 1
ATOM 2316 C C . ILE A 1 284 ? 28.925 -49.106 -29.006 1.00 66.00 284 ILE A C 1
ATOM 2318 O O . ILE A 1 284 ? 29.280 -49.574 -30.092 1.00 66.00 284 ILE A O 1
ATOM 2322 N N . THR A 1 285 ? 28.451 -47.861 -28.916 1.00 54.69 285 THR A N 1
ATOM 2323 C CA . THR A 1 285 ? 28.287 -46.981 -30.091 1.00 54.69 285 THR A CA 1
ATOM 2324 C C . THR A 1 285 ? 29.615 -46.432 -30.621 1.00 54.69 285 THR A C 1
ATOM 2326 O O . THR A 1 285 ? 29.733 -46.201 -31.821 1.00 54.69 285 THR A O 1
ATOM 2329 N N . MET A 1 286 ? 30.653 -46.336 -29.783 1.00 51.75 286 MET A N 1
ATOM 2330 C CA . MET A 1 286 ? 32.033 -46.051 -30.206 1.00 51.75 286 MET A CA 1
ATOM 2331 C C . MET A 1 286 ? 32.719 -47.206 -30.958 1.00 51.75 286 MET A C 1
ATOM 2333 O O . MET A 1 286 ? 33.801 -47.003 -31.508 1.00 51.75 286 MET A O 1
ATOM 2337 N N . THR A 1 287 ? 32.140 -48.415 -30.991 1.00 45.12 287 THR A N 1
ATOM 2338 C CA . THR A 1 287 ? 32.817 -49.614 -31.529 1.00 45.12 287 THR A CA 1
ATOM 2339 C C . THR A 1 287 ? 32.140 -50.282 -32.730 1.00 45.12 287 THR A C 1
ATOM 2341 O O . THR A 1 287 ? 32.764 -51.145 -33.347 1.00 45.12 287 THR A O 1
ATOM 2344 N N . THR A 1 288 ? 30.922 -49.890 -33.136 1.00 37.19 288 THR A N 1
ATOM 2345 C CA . THR A 1 288 ? 30.241 -50.492 -34.306 1.00 37.19 288 THR A CA 1
ATOM 2346 C C . THR A 1 288 ? 29.468 -49.498 -35.182 1.00 37.19 288 THR A C 1
ATOM 2348 O O . THR A 1 288 ? 28.936 -48.491 -34.727 1.00 37.19 288 THR A O 1
ATOM 2351 N N . THR A 1 289 ? 29.408 -49.790 -36.486 1.00 32.09 289 THR A N 1
ATOM 2352 C CA . THR A 1 289 ? 28.670 -49.023 -37.502 1.00 32.09 289 THR A CA 1
ATOM 2353 C C . THR A 1 289 ? 28.057 -49.987 -38.529 1.00 32.09 289 THR A C 1
ATOM 2355 O O . THR A 1 289 ? 28.621 -51.053 -38.765 1.00 32.09 289 THR A O 1
ATOM 2358 N N . THR A 1 290 ? 26.943 -49.586 -39.163 1.00 33.94 290 THR A N 1
ATOM 2359 C CA . THR A 1 290 ? 26.023 -50.365 -40.043 1.00 33.94 290 THR A CA 1
ATOM 2360 C C . THR A 1 290 ? 24.957 -51.236 -39.332 1.00 33.94 290 THR A C 1
ATOM 2362 O O . THR A 1 290 ? 25.157 -51.697 -38.216 1.00 33.94 290 THR A O 1
ATOM 2365 N N . GLY A 1 291 ? 23.790 -51.409 -39.981 1.00 30.69 291 GLY A N 1
ATOM 2366 C CA . GLY A 1 291 ? 22.616 -52.220 -39.562 1.00 30.69 291 GLY A CA 1
ATOM 2367 C C . GLY A 1 291 ? 22.018 -52.981 -40.774 1.00 30.69 291 GLY A C 1
ATOM 2368 O O . GLY A 1 291 ? 22.793 -53.202 -41.707 1.00 30.69 291 GLY A O 1
ATOM 2369 N N . PRO A 1 292 ? 20.695 -53.307 -40.891 1.00 48.56 292 PRO A N 1
ATOM 2370 C CA . PRO A 1 292 ? 19.542 -52.956 -40.040 1.00 48.56 292 PRO A CA 1
ATOM 2371 C C . PRO A 1 292 ? 18.656 -54.185 -39.563 1.00 48.56 292 PRO A C 1
ATOM 2373 O O . PRO A 1 292 ? 19.214 -54.945 -38.781 1.00 48.56 292 PRO A O 1
ATOM 2376 N N . PRO A 1 293 ? 17.331 -54.414 -39.846 1.00 53.56 293 PRO A N 1
ATOM 2377 C CA . PRO A 1 293 ? 16.322 -54.877 -38.838 1.00 53.56 293 PRO A CA 1
ATOM 2378 C C . PRO A 1 293 ? 15.588 -56.229 -39.169 1.00 53.56 293 PRO A C 1
ATOM 2380 O O . PRO A 1 293 ? 15.992 -56.859 -40.149 1.00 53.56 293 PRO A O 1
ATOM 2383 N N . PRO A 1 294 ? 14.475 -56.694 -38.503 1.00 52.66 294 PRO A N 1
ATOM 2384 C CA . PRO A 1 294 ? 13.743 -56.286 -37.274 1.00 52.66 294 PRO A CA 1
ATOM 2385 C C . PRO A 1 294 ? 13.835 -57.377 -36.141 1.00 52.66 294 PRO A C 1
ATOM 2387 O O . PRO A 1 294 ? 14.986 -57.522 -35.735 1.00 52.66 294 PRO A O 1
ATOM 2390 N N . PRO A 1 295 ? 12.838 -58.161 -35.584 1.00 46.75 295 PRO A N 1
ATOM 2391 C CA . PRO A 1 295 ? 11.367 -58.359 -35.753 1.00 46.75 295 PRO A CA 1
ATOM 2392 C C . PRO A 1 295 ? 10.514 -58.264 -34.422 1.00 46.75 295 PRO A C 1
ATOM 2394 O O . PRO A 1 295 ? 10.750 -57.378 -33.611 1.00 46.75 295 PRO A O 1
ATOM 2397 N N . VAL A 1 296 ? 9.491 -59.132 -34.227 1.00 42.00 296 VAL A N 1
ATOM 2398 C CA . VAL A 1 296 ? 8.484 -59.294 -33.112 1.00 42.00 296 VAL A CA 1
ATOM 2399 C C . VAL A 1 296 ? 8.062 -60.803 -33.011 1.00 42.00 296 VAL A C 1
ATOM 2401 O O . VAL A 1 296 ? 8.510 -61.506 -33.924 1.00 42.00 296 VAL A O 1
ATOM 2404 N N . PRO A 1 297 ? 7.249 -61.377 -32.050 1.00 51.06 297 PRO A N 1
ATOM 2405 C CA . PRO A 1 297 ? 6.194 -60.791 -31.164 1.00 51.06 297 PRO A CA 1
ATOM 2406 C C . PRO A 1 297 ? 5.951 -61.394 -29.725 1.00 51.06 297 PRO A C 1
ATOM 2408 O O . PRO A 1 297 ? 6.567 -62.380 -29.333 1.00 51.06 297 PRO A O 1
ATOM 2411 N N . GLY A 1 298 ? 4.939 -60.872 -28.990 1.00 36.59 298 GLY A N 1
ATOM 2412 C CA . GLY A 1 298 ? 4.267 -61.492 -27.805 1.00 36.59 298 GLY A CA 1
ATOM 2413 C C . GLY A 1 298 ? 4.451 -60.750 -26.452 1.00 36.59 298 GLY A C 1
ATOM 2414 O O . GLY A 1 298 ? 5.462 -60.083 -26.294 1.00 36.59 298 GLY A O 1
ATOM 2415 N N . VAL A 1 299 ? 3.561 -60.782 -25.431 1.00 39.91 299 VAL A N 1
ATOM 2416 C CA . VAL A 1 299 ? 2.257 -61.470 -25.201 1.00 39.91 299 VAL A CA 1
ATOM 2417 C C . VAL A 1 299 ? 1.351 -60.694 -24.190 1.00 39.91 299 VAL A C 1
ATOM 2419 O O . VAL A 1 299 ? 1.773 -60.447 -23.068 1.00 39.91 299 VAL A O 1
ATOM 2422 N N . ALA A 1 300 ? 0.074 -60.449 -24.546 1.00 37.94 300 ALA A N 1
ATOM 2423 C CA . ALA A 1 300 ? -1.113 -60.222 -23.669 1.00 37.94 300 ALA A CA 1
ATOM 2424 C C . ALA A 1 300 ? -1.111 -59.006 -22.658 1.00 37.94 300 ALA A C 1
ATOM 2426 O O . ALA A 1 300 ? -0.344 -58.076 -22.900 1.00 37.94 300 ALA A O 1
ATOM 2427 N N . PRO A 1 301 ? -2.074 -58.819 -21.700 1.00 52.94 301 PRO A N 1
ATOM 2428 C CA . PRO A 1 301 ? -2.866 -57.568 -21.676 1.00 52.94 301 PRO A CA 1
ATOM 2429 C C . PRO A 1 301 ? -2.897 -56.754 -20.345 1.00 52.94 301 PRO A C 1
ATOM 2431 O O . PRO A 1 301 ? -2.694 -57.311 -19.266 1.00 52.94 301 PRO A O 1
ATOM 2434 N N . PRO A 1 302 ? -3.253 -55.449 -20.382 1.00 59.25 302 PRO A N 1
ATOM 2435 C CA . PRO A 1 302 ? -3.394 -54.602 -19.190 1.00 59.25 302 PRO A CA 1
ATOM 2436 C C . PRO A 1 302 ? -4.832 -54.559 -18.606 1.00 59.25 302 PRO A C 1
ATOM 2438 O O . PRO A 1 302 ? -5.796 -54.463 -19.371 1.00 59.25 302 PRO A O 1
ATOM 2441 N N . PRO A 1 303 ? -5.008 -54.553 -17.268 1.00 57.88 303 PRO A N 1
ATOM 2442 C CA . PRO A 1 303 ? -6.295 -54.310 -16.606 1.00 57.88 303 PRO A CA 1
ATOM 2443 C C . PRO A 1 303 ? -6.518 -52.839 -16.176 1.00 57.88 303 PRO A C 1
ATOM 2445 O O . PRO A 1 303 ? -5.572 -52.129 -15.866 1.00 57.88 303 PRO A O 1
ATOM 2448 N N . ALA A 1 304 ? -7.801 -52.447 -16.141 1.00 54.44 30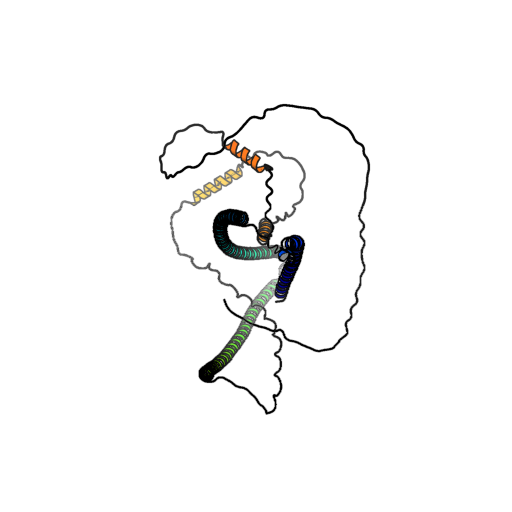4 ALA A N 1
ATOM 2449 C CA . ALA A 1 304 ? -8.489 -51.324 -15.461 1.00 54.44 304 ALA A CA 1
ATOM 2450 C C . ALA A 1 304 ? -7.736 -50.027 -15.021 1.00 54.44 304 ALA A C 1
ATOM 2452 O O . ALA A 1 304 ? -6.758 -50.091 -14.279 1.00 54.44 304 ALA A O 1
ATOM 2453 N N . PRO A 1 305 ? -8.279 -48.821 -15.319 1.00 67.56 305 PRO A N 1
ATOM 2454 C CA . PRO A 1 305 ? -7.787 -47.554 -14.763 1.00 67.56 305 PRO A CA 1
ATOM 2455 C C . PRO A 1 305 ? -8.276 -47.293 -13.317 1.00 67.56 305 PRO A C 1
ATOM 2457 O O . PRO A 1 305 ? -9.376 -47.722 -12.957 1.00 67.56 305 PRO A O 1
ATOM 2460 N N . PRO A 1 306 ? -7.519 -46.534 -12.497 1.00 65.81 306 PRO A N 1
ATOM 2461 C CA . PRO A 1 306 ? -7.965 -46.061 -11.183 1.00 65.81 306 PRO A CA 1
ATOM 2462 C C . PRO A 1 306 ? -8.986 -44.901 -11.281 1.00 65.81 306 PRO A C 1
ATOM 2464 O O . PRO A 1 306 ? -9.044 -44.214 -12.306 1.00 65.81 306 PRO A O 1
ATOM 2467 N N . PRO A 1 307 ? -9.792 -44.652 -10.227 1.00 61.94 307 PRO A N 1
ATOM 2468 C CA . PRO A 1 307 ? -10.796 -43.585 -10.205 1.00 61.94 307 PRO A CA 1
ATOM 2469 C C . PRO A 1 307 ? -10.192 -42.177 -10.049 1.00 61.94 307 PRO A C 1
ATOM 2471 O O . PRO A 1 307 ? -9.076 -42.002 -9.563 1.00 61.94 307 PRO A O 1
ATOM 2474 N N . GLN A 1 308 ? -10.970 -41.161 -10.434 1.00 67.38 308 GLN A N 1
ATOM 2475 C CA . GLN A 1 308 ? -10.624 -39.744 -10.262 1.00 67.38 308 GLN A CA 1
ATOM 2476 C C . GLN A 1 308 ? -10.773 -39.291 -8.793 1.00 67.38 308 GLN A C 1
ATOM 2478 O O . GLN A 1 308 ? -11.653 -39.801 -8.094 1.00 67.38 308 GLN A O 1
ATOM 2483 N N . PRO A 1 309 ? -9.968 -38.319 -8.319 1.00 64.94 309 PRO A N 1
ATOM 2484 C CA . PRO A 1 309 ? -10.128 -37.737 -6.987 1.00 64.94 309 PRO A CA 1
ATOM 2485 C C . PRO A 1 309 ? -11.375 -36.829 -6.891 1.00 64.94 309 PRO A C 1
ATOM 2487 O O . PRO A 1 309 ? -11.778 -36.232 -7.893 1.00 64.94 309 PRO A O 1
ATOM 2490 N N . PRO A 1 310 ? -11.981 -36.685 -5.696 1.00 70.81 310 PRO A N 1
ATOM 2491 C CA . PRO A 1 310 ? -13.090 -35.759 -5.459 1.00 70.81 310 PRO A CA 1
ATOM 2492 C C . PRO A 1 310 ? -12.636 -34.282 -5.475 1.00 70.81 310 PRO A C 1
ATOM 2494 O O . PRO A 1 310 ? -11.450 -33.999 -5.289 1.00 70.81 310 PRO A O 1
ATOM 2497 N N . PRO A 1 311 ? -13.563 -33.321 -5.667 1.00 70.38 311 PRO A N 1
ATOM 2498 C CA . PRO A 1 311 ? -13.248 -31.892 -5.628 1.00 70.38 311 PRO A CA 1
ATOM 2499 C C . PRO A 1 311 ? -12.831 -31.421 -4.218 1.00 70.38 311 PRO A C 1
ATOM 2501 O O . PRO A 1 311 ? -13.289 -31.987 -3.222 1.00 70.38 311 PRO A O 1
ATOM 2504 N N . PRO A 1 312 ? -11.995 -30.369 -4.111 1.00 65.88 312 PRO A N 1
ATOM 2505 C CA . PRO A 1 312 ? -11.526 -29.854 -2.827 1.00 65.88 312 PRO A CA 1
ATOM 2506 C C . PRO A 1 312 ? -12.646 -29.160 -2.022 1.00 65.88 312 PRO A C 1
ATOM 2508 O O . PRO A 1 312 ? -13.525 -28.525 -2.614 1.00 65.88 312 PRO A O 1
ATOM 2511 N N . PRO A 1 313 ? -12.612 -29.231 -0.677 1.00 71.12 313 PRO A N 1
ATOM 2512 C CA . PRO A 1 313 ? -13.545 -28.512 0.190 1.00 71.12 313 PRO A CA 1
ATOM 2513 C C . PRO A 1 313 ? -13.277 -26.990 0.200 1.00 71.12 313 PRO A C 1
ATOM 2515 O O . PRO A 1 313 ? -12.164 -26.556 -0.110 1.00 71.12 313 PRO A O 1
ATOM 2518 N N . PRO A 1 314 ? -14.270 -26.162 0.579 1.00 71.25 314 PRO A N 1
ATOM 2519 C CA . PRO A 1 314 ? -14.093 -24.715 0.701 1.00 71.25 314 PRO A CA 1
ATOM 2520 C C . PRO A 1 314 ? -13.141 -24.341 1.858 1.00 71.25 314 PRO A C 1
ATOM 2522 O O . PRO A 1 314 ? -13.072 -25.068 2.853 1.00 71.25 314 PRO A O 1
ATOM 2525 N N . PRO A 1 315 ? -12.433 -23.198 1.769 1.00 65.75 315 PRO A N 1
ATOM 2526 C CA . PRO A 1 315 ? -11.526 -22.748 2.823 1.00 65.75 315 PRO A CA 1
ATOM 2527 C C . PRO A 1 315 ? -12.282 -22.344 4.107 1.00 65.75 315 PRO A C 1
ATOM 2529 O O . PRO A 1 315 ? -13.379 -21.782 4.020 1.00 65.75 315 PRO A O 1
ATOM 2532 N N . PRO A 1 316 ? -11.706 -22.586 5.301 1.00 68.94 316 PRO A N 1
ATOM 2533 C CA . PRO A 1 316 ? -12.315 -22.209 6.575 1.00 68.94 316 PRO A CA 1
ATOM 2534 C C . PRO A 1 316 ? -12.284 -20.684 6.815 1.00 68.94 316 PRO A C 1
ATOM 2536 O O . PRO A 1 316 ? -11.423 -19.988 6.268 1.00 68.94 316 PRO A O 1
ATOM 2539 N N . PRO A 1 317 ? -13.190 -20.145 7.655 1.00 70.75 317 PRO A N 1
ATOM 2540 C CA . PRO A 1 317 ? -13.171 -18.738 8.049 1.00 70.75 317 PRO A CA 1
ATOM 2541 C C . PRO A 1 317 ? -11.955 -18.404 8.940 1.00 70.75 317 PRO A C 1
ATOM 2543 O O . PRO A 1 317 ? -11.460 -19.279 9.656 1.00 70.75 317 PRO A O 1
ATOM 2546 N N . PRO A 1 318 ? -11.476 -17.145 8.940 1.00 67.31 318 PRO A N 1
ATOM 2547 C CA . PRO A 1 318 ? -10.351 -16.724 9.773 1.00 67.31 318 PRO A CA 1
ATOM 2548 C C . PRO A 1 318 ? -10.704 -16.720 11.276 1.00 67.31 318 PRO A C 1
ATOM 2550 O O . PRO A 1 318 ? -11.849 -16.428 11.634 1.00 67.31 318 PRO A O 1
ATOM 2553 N N . PRO A 1 319 ? -9.737 -17.005 12.170 1.00 68.44 319 PRO A N 1
ATOM 2554 C CA . PRO A 1 319 ? -9.964 -17.040 13.614 1.00 68.44 319 PRO A CA 1
ATOM 2555 C C . PRO A 1 319 ? -10.123 -15.632 14.230 1.00 68.44 319 PRO A C 1
ATOM 2557 O O . PRO A 1 319 ? -9.557 -14.665 13.712 1.00 68.44 319 PRO A O 1
ATOM 2560 N N . PRO A 1 320 ? -10.848 -15.500 15.358 1.00 66.38 320 PRO A N 1
ATOM 2561 C CA . PRO A 1 320 ? -11.002 -14.231 16.070 1.00 66.38 320 PRO A CA 1
ATOM 2562 C C . PRO A 1 320 ? -9.716 -13.813 16.819 1.00 66.38 320 PRO A C 1
ATOM 2564 O O . PRO A 1 320 ? -8.944 -14.675 17.247 1.00 66.38 320 PRO A O 1
ATOM 2567 N N . PRO A 1 321 ? -9.481 -12.501 17.025 1.00 65.00 321 PRO A N 1
ATOM 2568 C CA . PRO A 1 321 ? -8.312 -11.998 17.748 1.00 65.00 321 PRO A CA 1
ATOM 2569 C C . PRO A 1 321 ? -8.407 -12.220 19.276 1.00 65.00 321 PRO A C 1
ATOM 2571 O O . PRO A 1 321 ? -9.509 -12.228 19.832 1.00 65.00 321 PRO A O 1
ATOM 2574 N N . PRO A 1 322 ? -7.267 -12.362 19.983 1.00 65.12 322 PRO A N 1
ATOM 2575 C CA . PRO A 1 322 ? -7.234 -12.601 21.428 1.00 65.12 322 PRO A CA 1
ATOM 2576 C C . PRO A 1 322 ? -7.550 -11.339 22.266 1.00 65.12 322 PRO A C 1
ATOM 2578 O O . PRO A 1 322 ? -7.320 -10.216 21.813 1.00 65.12 322 PRO A O 1
ATOM 2581 N N . PRO A 1 323 ? -8.033 -11.495 23.516 1.00 46.28 323 PRO A N 1
ATOM 2582 C CA . PRO A 1 323 ? -8.464 -10.376 24.355 1.00 46.28 323 PRO A CA 1
ATOM 2583 C C . PRO A 1 323 ? -7.295 -9.618 25.011 1.00 46.28 323 PRO A C 1
ATOM 2585 O O . PRO A 1 323 ? -6.686 -10.080 25.977 1.00 46.28 323 PRO A O 1
ATOM 2588 N N . SER A 1 324 ? -7.037 -8.393 24.553 1.00 38.19 324 SER A N 1
ATOM 2589 C CA . SER A 1 324 ? -6.063 -7.481 25.169 1.00 38.19 324 SER A CA 1
ATOM 2590 C C . SER A 1 324 ? -6.503 -7.001 26.559 1.00 38.19 324 SER A C 1
ATOM 2592 O O . SER A 1 324 ? -7.429 -6.198 26.687 1.00 38.19 324 SER A O 1
ATOM 2594 N N . ARG A 1 325 ? -5.794 -7.420 27.617 1.00 41.41 325 ARG A N 1
ATOM 2595 C CA . ARG A 1 325 ? -5.899 -6.833 28.967 1.00 41.41 325 ARG A CA 1
ATOM 2596 C C . ARG A 1 325 ? -4.541 -6.726 29.664 1.00 41.41 325 ARG A C 1
ATOM 2598 O O . ARG A 1 325 ? -4.050 -7.722 30.179 1.00 41.41 325 ARG A O 1
ATOM 2605 N N . CYS A 1 326 ? -4.007 -5.505 29.773 1.00 36.31 326 CYS A N 1
ATOM 2606 C CA . CYS A 1 326 ? -3.280 -5.028 30.963 1.00 36.31 326 CYS A CA 1
ATOM 2607 C C . CYS A 1 326 ? -2.988 -3.517 30.876 1.00 36.31 326 CYS A C 1
ATOM 2609 O O . CYS A 1 326 ? -2.375 -3.060 29.917 1.00 36.31 326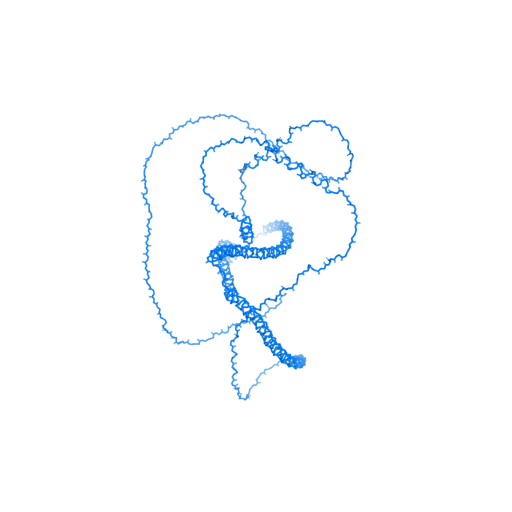 CYS A O 1
ATOM 2611 N N . ASN A 1 327 ? -3.400 -2.745 31.889 1.00 47.53 327 ASN A N 1
ATOM 2612 C CA . ASN A 1 327 ? -3.155 -1.297 31.981 1.00 47.53 327 ASN A CA 1
ATOM 2613 C C . ASN A 1 327 ? -1.873 -1.004 32.794 1.00 47.53 327 ASN A C 1
ATOM 2615 O O . ASN A 1 327 ? -1.833 -1.356 33.977 1.00 47.53 327 ASN A O 1
ATOM 2619 N N . PRO A 1 328 ? -0.857 -0.307 32.247 1.00 40.88 328 PRO A N 1
ATOM 2620 C CA . PRO A 1 328 ? 0.426 -0.086 32.921 1.00 40.88 328 PRO A CA 1
ATOM 2621 C C . PRO A 1 328 ? 0.439 1.166 33.830 1.00 40.88 328 PRO A C 1
ATOM 2623 O O . PRO A 1 328 ? 1.313 2.017 33.703 1.00 40.88 328 PRO A O 1
ATOM 2626 N N . LEU A 1 329 ? -0.523 1.307 34.757 1.00 41.34 329 LEU A N 1
ATOM 2627 C CA . LEU A 1 329 ? -0.645 2.490 35.641 1.00 41.34 329 LEU A CA 1
ATOM 2628 C C . LEU A 1 329 ? -0.949 2.165 37.125 1.00 41.34 329 LEU A C 1
ATOM 2630 O O . LEU A 1 329 ? -1.791 2.810 37.749 1.00 41.34 329 LEU A O 1
ATOM 2634 N N . ARG A 1 330 ? -0.262 1.178 37.727 1.00 40.56 330 ARG A N 1
ATOM 2635 C CA . ARG A 1 330 ? -0.296 0.938 39.193 1.00 40.56 330 ARG A CA 1
ATOM 2636 C C . ARG A 1 330 ? 1.040 0.481 39.810 1.00 40.56 330 ARG A C 1
ATOM 2638 O O . ARG A 1 330 ? 1.118 -0.580 40.417 1.00 40.56 330 ARG A O 1
ATOM 2645 N N . CYS A 1 331 ? 2.050 1.346 39.762 1.00 36.66 331 CYS A N 1
ATOM 2646 C CA . CYS A 1 331 ? 3.154 1.366 40.734 1.00 36.66 331 CYS A CA 1
ATOM 2647 C C . CYS A 1 331 ? 3.467 2.821 41.129 1.00 36.66 331 CYS A C 1
ATOM 2649 O O . CYS A 1 331 ? 3.128 3.734 40.384 1.00 36.66 331 CYS A O 1
ATOM 2651 N N . LEU A 1 332 ? 4.123 3.008 42.284 1.00 35.62 332 LEU A N 1
ATOM 2652 C CA . LEU A 1 332 ? 4.435 4.285 42.963 1.00 35.62 332 LEU A CA 1
ATOM 2653 C C . LEU A 1 332 ? 3.269 4.966 43.716 1.00 35.62 332 LEU A C 1
ATOM 2655 O O . LEU A 1 332 ? 2.562 5.828 43.200 1.00 35.62 332 LEU A O 1
ATOM 2659 N N . ARG A 1 333 ? 3.172 4.672 45.021 1.00 35.44 333 ARG A N 1
ATOM 2660 C CA . ARG A 1 333 ? 2.679 5.613 46.044 1.00 35.44 333 ARG A CA 1
ATOM 2661 C C . ARG A 1 333 ? 3.613 5.567 47.260 1.00 35.44 333 ARG A C 1
ATOM 2663 O O . ARG A 1 333 ? 3.566 4.570 47.961 1.00 35.44 333 ARG A O 1
ATOM 2670 N N . LEU A 1 334 ? 4.373 6.655 47.464 1.00 38.91 334 LEU A N 1
ATOM 2671 C CA . LEU A 1 334 ? 4.792 7.298 48.739 1.00 38.91 334 LEU A CA 1
ATOM 2672 C C . LEU A 1 334 ? 5.464 6.429 49.837 1.00 38.91 334 LEU A C 1
ATOM 2674 O O . LEU A 1 334 ? 5.014 5.322 50.114 1.00 38.91 334 LEU A O 1
ATOM 2678 N N . PRO A 1 335 ? 6.532 6.923 50.503 1.00 41.19 335 PRO A N 1
ATOM 2679 C CA . PRO A 1 335 ? 6.544 8.154 51.328 1.00 41.19 335 PRO A CA 1
ATOM 2680 C C . PRO A 1 335 ? 7.580 9.208 50.851 1.00 41.19 335 PRO A C 1
ATOM 2682 O O . PRO A 1 335 ? 8.223 8.982 49.833 1.00 41.19 335 PRO A O 1
ATOM 2685 N N . LEU A 1 336 ? 7.873 10.329 51.539 1.00 31.73 336 LEU A N 1
ATOM 2686 C CA . LEU A 1 336 ? 7.091 11.329 52.317 1.00 31.73 336 LEU A CA 1
ATOM 2687 C C . LEU A 1 336 ? 8.078 12.425 52.824 1.00 31.73 336 LEU A C 1
ATOM 2689 O O . LEU A 1 336 ? 9.254 12.119 52.992 1.00 31.73 336 LEU A O 1
ATOM 2693 N N . PHE A 1 337 ? 7.589 13.642 53.132 1.00 33.53 337 PHE A N 1
ATOM 2694 C CA . PHE A 1 337 ? 8.332 14.815 53.669 1.00 33.53 337 PHE A CA 1
ATOM 2695 C C . PHE A 1 337 ? 9.347 15.476 52.700 1.00 33.53 337 PHE A C 1
ATOM 2697 O O . PHE A 1 337 ? 9.898 14.809 51.834 1.00 33.53 337 PHE A O 1
ATOM 2704 N N . SER A 1 338 ? 9.693 16.773 52.786 1.00 30.84 338 SER A N 1
ATOM 2705 C CA . SER A 1 338 ? 9.011 17.993 53.297 1.00 30.84 338 SER A CA 1
ATOM 2706 C C . SER A 1 338 ? 9.901 19.228 53.038 1.00 30.84 338 SER A C 1
ATOM 2708 O O . SER A 1 338 ? 11.104 19.080 53.233 1.00 30.84 338 SER A O 1
ATOM 2710 N N . ALA A 1 339 ? 9.348 20.415 52.718 1.00 30.67 339 ALA A N 1
ATOM 2711 C CA . ALA A 1 339 ? 9.835 21.762 53.127 1.00 30.67 339 ALA A CA 1
ATOM 2712 C C . ALA A 1 339 ? 9.203 22.916 52.302 1.00 30.67 339 ALA A C 1
ATOM 2714 O O . ALA A 1 339 ? 8.659 22.682 51.227 1.00 30.67 339 ALA A O 1
ATOM 2715 N N . ALA A 1 340 ? 9.396 24.149 52.800 1.00 35.31 340 ALA A N 1
ATOM 2716 C CA . ALA A 1 340 ? 9.229 25.458 52.145 1.00 35.31 340 ALA A CA 1
ATOM 2717 C C . ALA A 1 340 ? 7.790 25.962 51.883 1.00 35.31 340 ALA A C 1
ATOM 2719 O O . ALA A 1 340 ? 7.203 25.755 50.821 1.00 35.31 340 ALA A O 1
ATOM 2720 N N . GLU A 1 341 ? 7.266 26.731 52.843 1.00 46.94 341 GLU A N 1
ATOM 2721 C CA . GLU A 1 341 ? 6.109 27.620 52.662 1.00 46.94 341 GLU A CA 1
ATOM 2722 C C . GLU A 1 341 ? 6.397 28.803 51.706 1.00 46.94 341 GLU A C 1
ATOM 2724 O O . GLU A 1 341 ? 7.547 29.116 51.400 1.00 46.94 341 GLU A O 1
ATOM 2729 N N . GLY A 1 342 ? 5.339 29.512 51.278 1.00 51.91 342 GLY A N 1
ATOM 2730 C CA . GLY A 1 342 ? 5.442 30.858 50.678 1.00 51.91 342 GLY A CA 1
ATOM 2731 C C . GLY A 1 342 ? 4.760 31.070 49.319 1.00 51.91 342 GLY A C 1
ATOM 2732 O O . GLY A 1 342 ? 4.634 32.208 48.873 1.00 51.91 342 GLY A O 1
ATOM 2733 N N . VAL A 1 343 ? 4.294 30.012 48.645 1.00 54.66 343 VAL A N 1
ATOM 2734 C CA . VAL A 1 343 ? 3.824 30.112 47.243 1.00 54.66 343 VAL A CA 1
ATOM 2735 C C . VAL A 1 343 ? 2.356 30.562 47.109 1.00 54.66 343 VAL A C 1
ATOM 2737 O O . VAL A 1 343 ? 1.988 31.169 46.101 1.00 54.66 343 VAL A O 1
ATOM 2740 N N . ASP A 1 344 ? 1.496 30.291 48.093 1.00 64.56 344 ASP A N 1
ATOM 2741 C CA . ASP A 1 344 ? 0.047 30.499 47.928 1.00 64.56 344 ASP A CA 1
ATOM 2742 C C . ASP A 1 344 ? -0.394 31.968 48.002 1.00 64.56 344 ASP A C 1
ATOM 2744 O O . ASP A 1 344 ? -1.315 32.350 47.281 1.00 64.56 344 ASP A O 1
ATOM 2748 N N . ASP A 1 345 ? 0.309 32.827 48.745 1.00 68.00 345 ASP A N 1
ATOM 2749 C CA . ASP A 1 345 ? 0.024 34.273 48.803 1.00 68.00 345 ASP A CA 1
ATOM 2750 C C . ASP A 1 345 ? 0.119 34.944 47.417 1.00 68.00 345 ASP A C 1
ATOM 2752 O O . ASP A 1 345 ? -0.666 35.832 47.071 1.00 68.00 345 ASP A O 1
ATOM 2756 N N . VAL A 1 346 ? 1.059 34.484 46.582 1.00 75.19 346 VAL A N 1
ATOM 2757 C CA . VAL A 1 346 ? 1.241 34.975 45.206 1.00 75.19 346 VAL A CA 1
ATOM 2758 C C . VAL A 1 346 ? 0.069 34.545 44.319 1.00 75.19 346 VAL A C 1
ATOM 2760 O O . VAL A 1 346 ? -0.451 35.353 43.549 1.00 75.19 346 VAL A O 1
ATOM 2763 N N . LYS A 1 347 ? -0.402 33.297 44.465 1.00 76.56 347 LYS A N 1
ATOM 2764 C CA . LYS A 1 347 ? -1.573 32.783 43.734 1.00 76.56 347 LYS A CA 1
ATOM 2765 C C . LYS A 1 347 ? -2.852 33.513 44.145 1.00 76.56 347 LYS A C 1
ATOM 2767 O O . LYS A 1 347 ? -3.615 33.929 43.279 1.00 76.56 347 LYS A O 1
ATOM 2772 N N . VAL A 1 348 ? -3.076 33.699 45.449 1.00 82.50 348 VAL A N 1
ATOM 2773 C CA . VAL A 1 348 ? -4.266 34.384 45.982 1.00 82.50 348 VAL A CA 1
ATOM 2774 C C . VAL A 1 348 ? -4.307 35.841 45.517 1.00 82.50 348 VAL A C 1
ATOM 2776 O O . VAL A 1 348 ? -5.359 36.301 45.071 1.00 82.50 348 VAL A O 1
ATOM 2779 N N . LYS A 1 349 ? -3.169 36.552 45.516 1.00 84.00 349 LYS A N 1
ATOM 2780 C CA . LYS A 1 349 ? -3.085 37.909 44.946 1.00 84.00 349 LYS A CA 1
ATOM 2781 C C . LYS A 1 349 ? -3.394 37.933 43.450 1.00 84.00 349 LYS A C 1
ATOM 2783 O O . LYS A 1 349 ? -4.235 38.728 43.043 1.00 84.00 349 LYS A O 1
ATOM 2788 N N . ALA A 1 350 ? -2.803 37.040 42.652 1.00 81.38 350 ALA A N 1
ATOM 2789 C CA . ALA A 1 350 ? -3.067 36.970 41.212 1.00 81.38 350 ALA A CA 1
ATOM 2790 C C . ALA A 1 350 ? -4.545 36.661 40.889 1.00 81.38 350 ALA A C 1
ATOM 2792 O O . ALA A 1 350 ? -5.118 37.251 39.971 1.00 81.38 350 ALA A O 1
ATOM 2793 N N . VAL A 1 351 ? -5.193 35.784 41.667 1.00 84.75 351 VAL A N 1
ATOM 2794 C CA . VAL A 1 351 ? -6.628 35.483 41.520 1.00 84.75 351 VAL A CA 1
ATOM 2795 C C . VAL A 1 351 ? -7.497 36.679 41.920 1.00 84.75 351 VAL A C 1
ATOM 2797 O O . VAL A 1 351 ? -8.423 37.007 41.181 1.00 84.75 351 VAL A O 1
ATOM 2800 N N . ASN A 1 352 ? -7.190 37.383 43.015 1.00 86.19 352 ASN A N 1
ATOM 2801 C CA . ASN A 1 352 ? -7.914 38.608 43.383 1.00 86.19 352 ASN A CA 1
ATOM 2802 C C . ASN A 1 352 ? -7.735 39.727 42.344 1.00 86.19 352 ASN A C 1
ATOM 2804 O O . ASN A 1 352 ? -8.703 40.394 41.996 1.00 86.19 352 ASN A O 1
ATOM 2808 N N . GLU A 1 353 ? -6.531 39.912 41.802 1.00 88.94 353 GLU A N 1
ATOM 2809 C CA . GLU A 1 353 ? -6.250 40.900 40.753 1.00 88.94 353 GLU A CA 1
ATOM 2810 C C . GLU A 1 353 ? -7.023 40.587 39.456 1.00 88.94 353 GLU A C 1
ATOM 2812 O O . GLU A 1 353 ? -7.558 41.484 38.801 1.00 88.94 353 GLU A O 1
ATOM 2817 N N . MET A 1 354 ? -7.145 39.303 39.106 1.00 83.56 354 MET A N 1
ATOM 2818 C CA . MET A 1 354 ? -7.975 38.830 37.995 1.00 83.56 354 MET A CA 1
ATOM 2819 C C . MET A 1 354 ? -9.475 39.057 38.254 1.00 83.56 354 MET A C 1
ATOM 2821 O O . MET A 1 354 ? -10.165 39.583 37.379 1.00 83.56 354 MET A O 1
ATOM 2825 N N . MET A 1 355 ? -9.974 38.726 39.450 1.00 85.38 355 MET A N 1
ATOM 2826 C CA . MET A 1 355 ? -11.365 38.977 39.859 1.00 85.38 355 MET A CA 1
ATOM 2827 C C . MET A 1 355 ? -11.705 40.475 39.823 1.00 85.38 355 MET A C 1
ATOM 2829 O O . MET A 1 355 ? -12.737 40.861 39.278 1.00 85.38 355 MET A O 1
ATOM 2833 N N . GLU A 1 356 ? -10.819 41.336 40.332 1.00 85.69 356 GLU A N 1
ATOM 2834 C CA . GLU A 1 356 ? -10.983 42.793 40.299 1.00 85.69 356 GLU A CA 1
ATOM 2835 C C . GLU A 1 356 ? -10.990 43.344 38.863 1.00 85.69 356 GLU A C 1
ATOM 2837 O O . GLU A 1 356 ? -11.801 44.221 38.565 1.00 85.69 356 GLU A O 1
ATOM 2842 N N . ARG A 1 357 ? -10.168 42.814 37.941 1.00 79.44 357 ARG A N 1
ATOM 2843 C CA . ARG A 1 357 ? -10.240 43.189 36.512 1.00 79.44 357 ARG A CA 1
ATOM 2844 C C . ARG A 1 357 ? -11.553 42.765 35.854 1.00 79.44 357 ARG A C 1
ATOM 2846 O O . ARG A 1 357 ? -12.115 43.542 35.088 1.00 79.44 357 ARG A O 1
ATOM 2853 N N . ILE A 1 358 ? -12.065 41.572 36.159 1.00 73.50 358 ILE A N 1
ATOM 2854 C CA . ILE A 1 358 ? -13.364 41.100 35.646 1.00 73.50 358 ILE A CA 1
ATOM 2855 C C . ILE A 1 358 ? -14.503 41.990 36.172 1.00 73.50 358 ILE A C 1
ATOM 2857 O O . ILE A 1 358 ? -15.373 42.396 35.406 1.00 73.50 358 ILE A O 1
ATOM 2861 N N . LYS A 1 359 ? -14.460 42.347 37.459 1.00 78.94 359 LYS A N 1
ATOM 2862 C CA . LYS A 1 359 ? -15.448 43.184 38.159 1.00 78.94 359 LYS A CA 1
ATOM 2863 C C . LYS A 1 359 ? -15.486 44.639 37.674 1.00 78.94 359 LYS A C 1
ATOM 2865 O O . LYS A 1 359 ? -16.568 45.212 37.602 1.00 78.94 359 LYS A O 1
ATOM 2870 N N . HIS A 1 360 ? -14.339 45.234 37.339 1.00 77.44 360 HIS A N 1
ATOM 2871 C CA . HIS A 1 360 ? -14.284 46.574 36.732 1.00 77.44 360 HIS A CA 1
ATOM 2872 C C . HIS A 1 360 ? -14.563 46.560 35.219 1.00 77.44 360 HIS A C 1
ATOM 2874 O O . HIS A 1 360 ? -14.945 47.585 34.655 1.00 77.44 360 HIS A O 1
ATOM 2880 N N . GLY A 1 361 ? -14.418 45.399 34.575 1.00 75.56 361 GLY A N 1
ATOM 2881 C CA . GLY A 1 361 ? -14.672 45.197 33.155 1.00 75.56 361 GLY A CA 1
ATOM 2882 C C . GLY A 1 361 ? -13.586 45.771 32.240 1.00 75.56 361 GLY A C 1
ATOM 2883 O O . GLY A 1 361 ? -12.689 46.508 32.649 1.00 75.56 361 GLY A O 1
ATOM 2884 N N . VAL A 1 362 ? -13.682 45.433 30.953 1.00 74.50 362 VAL A N 1
ATOM 2885 C CA . VAL A 1 362 ? -12.838 45.995 29.890 1.00 74.50 362 VAL A CA 1
ATOM 2886 C C . VAL A 1 362 ? -13.739 46.738 28.913 1.00 74.50 362 VAL A C 1
ATOM 2888 O O . VAL A 1 362 ? -14.675 46.159 28.363 1.00 74.50 362 VAL A O 1
ATOM 2891 N N . VAL A 1 363 ? -13.456 48.022 28.680 1.00 62.53 363 VAL A N 1
ATOM 2892 C CA . VAL A 1 363 ? -14.232 48.862 27.755 1.00 62.53 363 VAL A CA 1
ATOM 2893 C C . VAL A 1 363 ? -13.921 48.461 26.311 1.00 62.53 363 VAL A C 1
ATOM 2895 O O . VAL A 1 363 ? -12.993 48.970 25.681 1.00 62.53 363 VAL A O 1
ATOM 2898 N N . LEU A 1 364 ? -14.704 47.523 25.779 1.00 64.00 364 LEU A N 1
ATOM 2899 C CA . LEU A 1 364 ? -14.665 47.157 24.367 1.00 64.00 364 LEU A CA 1
ATOM 2900 C C . LEU A 1 364 ? -15.239 48.297 23.512 1.00 64.00 364 LEU A C 1
ATOM 2902 O O . LEU A 1 364 ? -16.253 48.906 23.854 1.00 64.00 364 LEU A O 1
ATOM 2906 N N . ARG A 1 365 ? -14.586 48.597 22.383 1.00 61.44 365 ARG A N 1
ATOM 2907 C CA . ARG A 1 365 ? -15.045 49.646 21.459 1.00 61.44 365 ARG A CA 1
ATOM 2908 C C . ARG A 1 365 ? -16.361 49.218 20.785 1.00 61.44 365 ARG A C 1
ATOM 2910 O O . ARG A 1 365 ? -16.395 48.112 20.246 1.00 61.44 365 ARG A O 1
ATOM 2917 N N . PRO A 1 366 ? -17.402 50.073 20.738 1.00 54.38 366 PRO A N 1
ATOM 2918 C CA . PRO A 1 366 ? -18.651 49.738 20.059 1.00 54.38 366 PRO A CA 1
ATOM 2919 C C . PRO A 1 366 ? -18.441 49.444 18.568 1.00 54.38 366 PRO A C 1
ATOM 2921 O O . PRO A 1 366 ? -18.007 50.309 17.804 1.00 54.38 366 PRO A O 1
ATOM 2924 N N . VAL A 1 367 ? -18.788 48.227 18.150 1.00 45.72 367 VAL A N 1
ATOM 2925 C CA . VAL A 1 367 ? -18.993 47.886 16.738 1.00 45.72 367 VAL A CA 1
ATOM 2926 C C . VAL A 1 367 ? -20.394 48.360 16.352 1.00 45.72 367 VAL A C 1
ATOM 2928 O O . VAL A 1 367 ? -21.336 48.197 17.124 1.00 45.72 367 VAL A O 1
ATOM 2931 N N . LYS A 1 368 ? -20.539 48.987 15.181 1.00 41.47 368 LYS A N 1
ATOM 2932 C CA . LYS A 1 368 ? -21.835 49.514 14.733 1.00 41.47 368 LYS A CA 1
ATOM 2933 C C . LYS A 1 368 ? -22.786 48.365 14.398 1.00 41.47 368 LYS A C 1
ATOM 2935 O O . LYS A 1 368 ? -22.527 47.615 13.460 1.00 41.47 368 LYS A O 1
ATOM 2940 N N . SER A 1 369 ? -23.882 48.269 15.144 1.00 40.41 369 SER A N 1
ATOM 2941 C CA . SER A 1 369 ? -24.999 47.371 14.857 1.00 40.41 369 SER A CA 1
ATOM 2942 C C . SER A 1 369 ? -25.607 47.665 13.486 1.00 40.41 369 SER A C 1
ATOM 2944 O O . SER A 1 369 ? -25.715 48.826 13.086 1.00 40.41 369 SER A O 1
ATOM 2946 N N . GLN A 1 370 ? -26.083 46.621 12.813 1.00 39.19 370 GLN A N 1
ATOM 2947 C CA . GLN A 1 370 ? -27.076 46.744 11.755 1.00 39.19 370 GLN A CA 1
ATOM 2948 C C . GLN A 1 370 ? -28.236 45.811 12.117 1.00 39.19 370 GLN A C 1
ATOM 2950 O O . GLN A 1 370 ? -28.030 44.617 12.330 1.00 39.19 370 GLN A O 1
ATOM 2955 N N . ASP A 1 371 ? -29.436 46.363 12.276 1.00 40.03 371 ASP A N 1
ATOM 2956 C CA . ASP A 1 371 ? -30.589 45.609 12.765 1.00 40.03 371 ASP A CA 1
ATOM 2957 C C . ASP A 1 371 ? -31.151 44.656 11.702 1.00 40.03 371 ASP A C 1
ATOM 2959 O O . ASP A 1 371 ? -31.525 45.083 10.609 1.00 40.03 371 ASP A O 1
ATOM 2963 N N . SER A 1 372 ? -31.329 43.376 12.044 1.00 36.69 372 SER A N 1
ATOM 2964 C CA . SER A 1 372 ? -32.676 42.825 12.306 1.00 36.69 372 SER A CA 1
ATOM 2965 C C . SER A 1 372 ? -32.735 41.285 12.360 1.00 36.69 372 SER A C 1
ATOM 2967 O O . SER A 1 372 ? -32.197 40.597 11.504 1.00 36.69 372 SER A O 1
ATOM 2969 N N . LYS A 1 373 ? -33.543 40.790 13.316 1.00 30.72 373 LYS A N 1
ATOM 2970 C CA . LYS A 1 373 ? -34.256 39.490 13.340 1.00 30.72 373 LYS A CA 1
ATOM 2971 C C . LYS A 1 373 ? -33.421 38.182 13.459 1.00 30.72 373 LYS A C 1
ATOM 2973 O O . LYS A 1 373 ? -32.522 37.947 12.663 1.00 30.72 373 LYS A O 1
ATOM 2978 N N . PRO A 1 374 ? -33.752 37.274 14.405 1.00 38.75 374 PRO A N 1
ATOM 2979 C CA . PRO A 1 374 ? -33.030 36.010 14.581 1.00 38.75 374 PRO A CA 1
ATOM 2980 C C . PRO A 1 374 ? -33.555 34.870 13.675 1.00 38.75 374 PRO A C 1
ATOM 2982 O O . PRO A 1 374 ? -34.774 34.695 13.574 1.00 38.75 374 PRO A O 1
ATOM 2985 N N . PRO A 1 375 ? -32.670 34.051 13.074 1.00 37.62 375 PRO A N 1
ATOM 2986 C CA . PRO A 1 375 ? -32.980 32.698 12.607 1.00 37.62 375 PRO A CA 1
ATOM 2987 C C . PRO A 1 375 ? -32.831 31.659 13.748 1.00 37.62 375 PRO A C 1
ATOM 2989 O O . PRO A 1 375 ? -32.225 31.970 14.778 1.00 37.62 375 PRO A O 1
ATOM 2992 N N . PRO A 1 376 ? -33.375 30.434 13.603 1.00 38.38 376 PRO A N 1
ATOM 2993 C CA . PRO A 1 376 ? -33.189 29.355 14.578 1.00 38.38 376 PRO A CA 1
ATOM 2994 C C . PRO A 1 376 ? -31.758 28.787 14.564 1.00 38.38 376 PRO A C 1
ATOM 2996 O O . PRO A 1 376 ? -30.995 29.005 13.623 1.00 38.38 376 PRO A O 1
ATOM 2999 N N . CYS A 1 377 ? -31.407 28.015 15.596 1.00 38.50 377 CYS A N 1
ATOM 3000 C CA . CYS A 1 377 ? -30.184 27.213 15.600 1.00 38.50 377 CYS A CA 1
ATOM 3001 C C . CYS A 1 377 ? -30.293 26.077 14.575 1.00 38.50 377 CYS A C 1
ATOM 3003 O O . CYS A 1 377 ? -30.998 25.099 14.812 1.00 38.50 377 CYS A O 1
ATOM 3005 N N . GLU A 1 378 ? -29.570 26.191 13.464 1.00 37.78 378 GLU A N 1
ATOM 3006 C CA . GLU A 1 378 ? -29.273 25.047 12.605 1.00 37.78 378 GLU A CA 1
ATOM 3007 C C . GLU A 1 378 ? -28.050 24.304 13.149 1.00 37.78 378 GLU A C 1
ATOM 3009 O O . GLU A 1 378 ? -27.003 24.906 13.409 1.00 37.78 378 GLU A O 1
ATOM 3014 N N . GLU A 1 379 ? -28.171 22.984 13.282 1.00 48.03 379 GLU A N 1
ATOM 3015 C CA . GLU A 1 379 ? -27.032 22.090 13.469 1.00 48.03 379 GLU A CA 1
ATOM 3016 C C . GLU A 1 379 ? -26.182 22.115 12.198 1.00 48.03 379 GLU A C 1
ATOM 3018 O O . GLU A 1 379 ? -26.375 21.322 11.274 1.00 48.03 379 GLU A O 1
ATOM 3023 N N . LYS A 1 380 ? -25.224 23.044 12.128 1.00 35.00 380 LYS A N 1
ATOM 3024 C CA . LYS A 1 380 ? -24.192 22.973 11.100 1.00 35.00 380 LYS A CA 1
ATOM 3025 C C . LYS A 1 380 ? -23.343 21.739 11.345 1.00 35.00 380 LYS A C 1
ATOM 3027 O O . LYS A 1 380 ? -22.391 21.771 12.122 1.00 35.00 380 LYS A O 1
ATOM 3032 N N . GLN A 1 381 ? -23.674 20.692 10.597 1.00 41.62 381 GLN A N 1
ATOM 3033 C CA . GLN A 1 381 ? -22.715 19.713 10.119 1.00 41.62 381 GLN A CA 1
ATOM 3034 C C . GLN A 1 381 ? -21.520 20.492 9.561 1.00 41.62 381 GLN A C 1
ATOM 3036 O O . GLN A 1 381 ? -21.567 21.047 8.465 1.00 41.62 381 GLN A O 1
ATOM 3041 N N . GLN A 1 382 ? -20.461 20.594 10.361 1.00 46.62 382 GLN A N 1
ATOM 3042 C CA . GLN A 1 382 ? -19.143 20.828 9.812 1.00 46.62 382 GLN A CA 1
ATOM 3043 C C . GLN A 1 382 ? -18.795 19.529 9.095 1.00 46.62 382 GLN A C 1
ATOM 3045 O O . GLN A 1 382 ? -18.449 18.548 9.755 1.00 46.62 382 GLN A O 1
ATOM 3050 N N . GLU A 1 383 ? -18.935 19.511 7.765 1.00 54.59 383 GLU A N 1
ATOM 3051 C CA . GLU A 1 383 ? -18.204 18.549 6.939 1.00 54.59 383 GLU A CA 1
ATOM 3052 C C . GLU A 1 383 ? -16.758 18.603 7.427 1.00 54.59 383 GLU A C 1
ATOM 3054 O O . GLU A 1 383 ? -16.155 19.681 7.491 1.00 54.59 383 GLU A O 1
ATOM 3059 N N . SER A 1 384 ? -16.266 17.489 7.972 1.00 67.81 384 SER A N 1
ATOM 3060 C CA . SER A 1 384 ? -15.063 17.572 8.783 1.00 67.81 384 SER A CA 1
ATOM 3061 C C . SER A 1 384 ? -13.890 17.899 7.874 1.00 67.81 384 SER A C 1
ATOM 3063 O O . SER A 1 384 ? -13.748 17.305 6.805 1.00 67.81 384 SER A O 1
ATOM 3065 N N . ALA A 1 385 ? -12.964 18.738 8.341 1.00 67.56 385 ALA A N 1
ATOM 3066 C CA . ALA A 1 385 ? -11.667 18.881 7.681 1.00 67.56 385 ALA A CA 1
ATOM 3067 C C . ALA A 1 385 ? -10.962 17.513 7.522 1.00 67.56 385 ALA A C 1
ATOM 3069 O O . ALA A 1 385 ? -10.126 17.344 6.641 1.00 67.56 385 ALA A O 1
ATOM 3070 N N . MET A 1 386 ? -11.336 16.515 8.336 1.00 58.91 386 MET A N 1
ATOM 3071 C CA . MET A 1 386 ? -10.900 15.121 8.224 1.00 58.91 386 MET A CA 1
ATOM 3072 C C . MET A 1 386 ? -11.564 14.358 7.065 1.00 58.91 386 MET A C 1
ATOM 3074 O O . MET A 1 386 ? -10.917 13.502 6.469 1.00 58.91 386 MET A O 1
ATOM 3078 N N . ASP A 1 387 ? -12.816 14.664 6.719 1.00 75.31 387 ASP A N 1
ATOM 3079 C CA . ASP A 1 387 ? -13.527 14.060 5.585 1.00 75.31 387 ASP A CA 1
ATOM 3080 C C . ASP A 1 387 ? -13.058 14.689 4.257 1.00 75.31 387 ASP A C 1
ATOM 3082 O O . ASP A 1 387 ? -12.818 13.966 3.287 1.00 75.31 387 ASP A O 1
ATOM 3086 N N . GLU A 1 388 ? -12.781 16.002 4.240 1.00 82.88 388 GLU A N 1
ATOM 3087 C CA . GLU A 1 388 ? -12.035 16.655 3.150 1.00 82.88 388 GLU A CA 1
ATOM 3088 C C . GLU A 1 388 ? -10.641 16.024 2.976 1.00 82.88 388 GLU A C 1
ATOM 3090 O O . GLU A 1 388 ? -10.268 15.619 1.871 1.00 82.88 388 GLU A O 1
ATOM 3095 N N . LEU A 1 389 ? -9.880 15.865 4.070 1.00 78.12 389 LEU A N 1
ATOM 3096 C CA . LEU A 1 389 ? -8.555 15.234 4.047 1.00 78.12 389 LEU A CA 1
ATOM 3097 C C . LEU A 1 389 ? -8.622 13.780 3.551 1.00 78.12 389 LEU A C 1
ATOM 3099 O O . LEU A 1 389 ? -7.747 13.349 2.800 1.00 78.12 389 LEU A O 1
ATOM 3103 N N . LYS A 1 390 ? -9.670 13.033 3.923 1.00 75.06 390 LYS A N 1
ATOM 3104 C CA . LYS A 1 390 ? -9.931 11.669 3.444 1.00 75.06 390 LYS A CA 1
ATOM 3105 C C . LYS A 1 390 ? -10.214 11.654 1.940 1.00 75.06 390 LYS A C 1
ATOM 3107 O O . LYS A 1 390 ? -9.621 10.842 1.233 1.00 75.06 390 LYS A O 1
ATOM 3112 N N . GLY A 1 391 ? -11.012 12.592 1.426 1.00 80.19 391 GLY A N 1
ATOM 3113 C CA . GLY A 1 391 ? -11.227 12.777 -0.015 1.00 80.19 391 GLY A CA 1
ATOM 3114 C C . GLY A 1 391 ? -9.942 13.123 -0.784 1.00 80.19 391 GLY A C 1
ATOM 3115 O O . GLY A 1 391 ? -9.686 12.575 -1.860 1.00 80.19 391 GLY A O 1
ATOM 3116 N N . ILE A 1 392 ? -9.081 13.969 -0.213 1.00 80.25 392 ILE A N 1
ATOM 3117 C CA . ILE A 1 392 ? -7.762 14.308 -0.776 1.00 80.25 392 ILE A CA 1
ATOM 3118 C C . ILE A 1 392 ? -6.829 13.082 -0.768 1.00 80.25 392 ILE A C 1
ATOM 3120 O O . ILE A 1 392 ? -6.189 12.778 -1.774 1.00 80.25 392 ILE A O 1
ATOM 3124 N N . LEU A 1 393 ? -6.790 12.314 0.324 1.00 74.75 393 LEU A N 1
ATOM 3125 C CA . LEU A 1 393 ? -6.002 11.080 0.414 1.00 74.75 393 LEU A CA 1
ATOM 3126 C C . LEU A 1 393 ? -6.500 9.999 -0.559 1.00 74.75 393 LEU A C 1
ATOM 3128 O O . LEU A 1 393 ? -5.687 9.340 -1.205 1.00 74.75 393 LEU A O 1
ATOM 3132 N N . GLU A 1 394 ? -7.814 9.831 -0.721 1.00 74.06 394 GLU A N 1
ATOM 3133 C CA . GLU A 1 394 ? -8.398 8.871 -1.666 1.00 74.06 394 GLU A CA 1
ATOM 3134 C C . GLU A 1 394 ? -8.176 9.257 -3.134 1.00 74.06 394 GLU A C 1
ATOM 3136 O O . GLU A 1 394 ? -7.929 8.376 -3.963 1.00 74.06 394 GLU A O 1
ATOM 3141 N N . THR A 1 395 ? -8.210 10.551 -3.467 1.00 68.38 395 THR A N 1
ATOM 3142 C CA . THR A 1 395 ? -7.915 11.034 -4.828 1.00 68.38 395 THR A CA 1
ATOM 3143 C C . THR A 1 395 ? -6.429 10.917 -5.167 1.00 68.38 395 THR A C 1
ATOM 3145 O O . THR A 1 395 ? -6.103 10.422 -6.245 1.00 68.38 395 THR A O 1
ATOM 3148 N N . VAL A 1 396 ? -5.515 11.221 -4.236 1.00 63.22 396 VAL A N 1
ATOM 3149 C CA . VAL A 1 396 ? -4.069 10.951 -4.399 1.00 63.22 396 VAL A CA 1
ATOM 3150 C C . VAL A 1 396 ? -3.779 9.446 -4.524 1.00 63.22 396 VAL A C 1
ATOM 3152 O O . VAL A 1 396 ? -2.899 9.036 -5.278 1.00 63.22 396 VAL A O 1
ATOM 3155 N N . LYS A 1 397 ? -4.558 8.587 -3.855 1.00 55.16 397 LYS A N 1
ATOM 3156 C CA . LYS A 1 397 ? -4.472 7.118 -3.984 1.00 55.16 397 LYS A CA 1
ATOM 3157 C C . LYS A 1 397 ? -5.045 6.589 -5.315 1.00 55.16 397 LYS A C 1
ATOM 3159 O O . LYS A 1 397 ? -4.829 5.422 -5.642 1.00 55.16 397 LYS A O 1
ATOM 3164 N N . ARG A 1 398 ? -5.728 7.436 -6.099 1.00 53.19 398 ARG A N 1
ATOM 3165 C CA . ARG A 1 398 ? -6.254 7.181 -7.456 1.00 53.19 398 ARG A CA 1
ATOM 3166 C C . ARG A 1 398 ? -5.648 8.129 -8.509 1.00 53.19 398 ARG A C 1
ATOM 3168 O O . ARG A 1 398 ? -6.368 8.685 -9.336 1.00 53.19 398 ARG A O 1
ATOM 3175 N N . SER A 1 399 ? -4.323 8.280 -8.527 1.00 43.19 399 SER A N 1
ATOM 3176 C CA . SER A 1 399 ? -3.618 9.035 -9.577 1.00 43.19 399 SER A CA 1
ATOM 3177 C C . SER A 1 399 ? -4.019 8.592 -10.998 1.00 43.19 399 SER A C 1
ATOM 3179 O O . SER A 1 399 ? -3.779 7.435 -11.360 1.00 43.19 399 SER A O 1
ATOM 3181 N N . PRO A 1 400 ? -4.567 9.484 -11.846 1.00 46.94 400 PRO A N 1
ATOM 3182 C CA . PRO A 1 400 ? -4.806 9.175 -13.247 1.00 46.94 400 PRO A CA 1
ATOM 3183 C C . PRO A 1 400 ? -3.484 9.226 -14.021 1.00 46.94 400 PRO A C 1
ATOM 3185 O O . PRO A 1 400 ? -2.865 10.280 -14.153 1.00 46.94 400 PRO A O 1
ATOM 3188 N N . SER A 1 401 ? -3.059 8.096 -14.589 1.00 42.31 401 SER A N 1
ATOM 3189 C CA . SER A 1 401 ? -1.965 8.098 -15.566 1.00 42.31 401 SER A CA 1
ATOM 3190 C C . SER A 1 401 ? -2.464 8.687 -16.886 1.00 42.31 401 SER A C 1
ATOM 3192 O O . SER A 1 401 ? -3.045 7.978 -17.711 1.00 42.31 401 SER A O 1
ATOM 3194 N N . ARG A 1 402 ? -2.310 10.006 -17.077 1.00 38.97 402 ARG A N 1
ATOM 3195 C CA . ARG A 1 402 ? -2.662 10.647 -18.350 1.00 38.97 402 ARG A CA 1
ATOM 3196 C C . ARG A 1 402 ? -1.903 11.945 -18.634 1.00 38.97 402 ARG A C 1
ATOM 3198 O O . ARG A 1 402 ? -2.155 12.956 -17.999 1.00 38.97 402 ARG A O 1
ATOM 3205 N N . GLY A 1 403 ? -1.081 11.896 -19.685 1.00 32.12 403 GLY A N 1
ATOM 3206 C CA . GLY A 1 403 ? -0.813 13.011 -20.602 1.00 32.12 403 GLY A CA 1
ATOM 3207 C C . GLY A 1 403 ? -0.088 14.241 -20.049 1.00 32.12 403 GLY A C 1
ATOM 3208 O O . GLY A 1 403 ? -0.703 15.119 -19.457 1.00 32.12 403 GLY A O 1
ATOM 3209 N N . SER A 1 404 ? 1.189 14.384 -20.410 1.00 40.16 404 SER A N 1
ATOM 3210 C CA . SER A 1 404 ? 1.783 15.720 -20.533 1.00 40.16 404 SER A CA 1
ATOM 3211 C C . SER A 1 404 ? 1.082 16.491 -21.657 1.00 40.16 404 SER A C 1
ATOM 3213 O O . SER A 1 404 ? 0.890 15.941 -22.744 1.00 40.16 404 SER A O 1
ATOM 3215 N N . GLN A 1 405 ? 0.751 17.758 -21.418 1.00 32.38 405 GLN A N 1
ATOM 3216 C CA . GLN A 1 405 ? 0.498 18.743 -22.466 1.00 32.38 405 GLN A CA 1
ATOM 3217 C C . GLN A 1 405 ? 1.062 20.097 -22.033 1.00 32.38 405 GLN A C 1
ATOM 3219 O O . GLN A 1 405 ? 0.683 20.636 -20.995 1.00 32.38 405 GLN A O 1
ATOM 3224 N N . GLU A 1 406 ? 1.957 20.655 -22.846 1.00 38.19 406 GLU A N 1
ATOM 3225 C CA . GLU A 1 406 ? 2.350 22.057 -22.732 1.00 38.19 406 GLU A CA 1
ATOM 3226 C C . GLU A 1 406 ? 1.186 22.964 -23.145 1.00 38.19 406 GLU A C 1
ATOM 3228 O O . GLU A 1 406 ? 0.602 22.791 -24.215 1.00 38.19 406 GLU A O 1
ATOM 3233 N N . ALA A 1 407 ? 0.883 23.967 -22.321 1.00 33.00 407 ALA A N 1
ATOM 3234 C CA . ALA A 1 407 ? -0.022 25.061 -22.668 1.00 33.00 407 ALA A CA 1
ATOM 3235 C C . ALA A 1 407 ? 0.338 26.326 -21.870 1.00 33.00 407 ALA A C 1
ATOM 3237 O O . ALA A 1 407 ? -0.420 26.796 -21.024 1.00 33.00 407 ALA A O 1
ATOM 3238 N N . GLY A 1 408 ? 1.531 26.874 -22.105 1.00 33.16 408 GLY A N 1
ATOM 3239 C CA . GLY A 1 408 ? 1.927 28.145 -21.504 1.00 33.16 408 GLY A CA 1
ATOM 3240 C C . GLY A 1 408 ? 1.321 29.339 -22.244 1.00 33.16 408 GLY A C 1
ATOM 3241 O O . GLY A 1 408 ? 1.871 29.752 -23.259 1.00 33.16 408 GLY A O 1
ATOM 3242 N N . LEU A 1 409 ? 0.258 29.950 -21.711 1.00 35.75 409 LEU A N 1
ATOM 3243 C CA . LEU A 1 409 ? -0.109 31.337 -22.026 1.00 35.75 409 LEU A CA 1
ATOM 3244 C C . LEU A 1 409 ? -0.696 32.055 -20.801 1.00 35.75 409 LEU A C 1
ATOM 3246 O O . LEU A 1 409 ? -1.579 31.556 -20.117 1.00 35.75 409 LEU A O 1
ATOM 3250 N N . LYS A 1 410 ? -0.134 33.234 -20.540 1.00 50.09 410 LYS A N 1
ATOM 3251 C CA . LYS A 1 410 ? -0.264 34.065 -19.337 1.00 50.09 410 LYS A CA 1
ATOM 3252 C C . LYS A 1 410 ? -1.706 34.459 -18.985 1.00 50.09 410 LYS A C 1
ATOM 3254 O O . LYS A 1 410 ? -2.344 35.159 -19.765 1.00 50.09 410 LYS A O 1
ATOM 3259 N N . GLU A 1 411 ? -2.088 34.224 -17.732 1.00 44.44 411 GLU A N 1
ATOM 3260 C CA . GLU A 1 411 ? -2.871 35.188 -16.950 1.00 44.44 411 GLU A CA 1
ATOM 3261 C C . GLU A 1 411 ? -2.128 35.464 -15.629 1.00 44.44 411 GLU A C 1
ATOM 3263 O O . GLU A 1 411 ? -1.858 34.539 -14.860 1.00 44.44 411 GLU A O 1
ATOM 3268 N N . ASP A 1 412 ? -1.773 36.729 -15.365 1.00 48.44 412 ASP A N 1
ATOM 3269 C CA . ASP A 1 412 ? -1.195 37.176 -14.085 1.00 48.44 412 ASP A CA 1
ATOM 3270 C C . ASP A 1 412 ? -2.297 37.106 -13.006 1.00 48.44 412 ASP A C 1
ATOM 3272 O O . ASP A 1 412 ? -2.979 38.093 -12.722 1.00 48.44 412 ASP A O 1
ATOM 3276 N N . SER A 1 413 ? -2.507 35.915 -12.434 1.00 70.50 413 SER A N 1
ATOM 3277 C CA . SER A 1 413 ? -3.534 35.659 -11.414 1.00 70.50 413 SER A CA 1
ATOM 3278 C C . SER A 1 413 ? -3.441 36.649 -10.244 1.00 70.50 413 SER A C 1
ATOM 3280 O O . SER A 1 413 ? -2.349 37.038 -9.824 1.00 70.50 413 SER A O 1
ATOM 3282 N N . GLU A 1 414 ? -4.590 37.032 -9.678 1.00 73.12 414 GLU A N 1
ATOM 3283 C CA . GLU A 1 414 ? -4.753 38.098 -8.672 1.00 73.12 414 GLU A CA 1
ATOM 3284 C C . GLU A 1 414 ? -3.783 37.987 -7.473 1.00 73.12 414 GLU A C 1
ATOM 3286 O O . GLU A 1 414 ? -3.307 38.993 -6.935 1.00 73.12 414 GLU A O 1
ATOM 3291 N N . LEU A 1 415 ? -3.402 36.756 -7.117 1.00 69.88 415 LEU A N 1
ATOM 3292 C CA . LEU A 1 415 ? -2.349 36.430 -6.151 1.00 69.88 415 LEU A CA 1
ATOM 3293 C C . LEU A 1 415 ? -1.009 37.132 -6.430 1.00 69.88 415 LEU A C 1
ATOM 3295 O O . LEU A 1 415 ? -0.399 37.655 -5.497 1.00 69.88 415 LEU A O 1
ATOM 3299 N N . GLU A 1 416 ? -0.543 37.194 -7.679 1.00 75.06 416 GLU A N 1
ATOM 3300 C CA . GLU A 1 416 ? 0.714 37.872 -8.020 1.00 75.06 416 GLU A CA 1
ATOM 3301 C C . GLU A 1 416 ? 0.614 39.388 -7.834 1.00 75.06 416 GLU A C 1
ATOM 3303 O O . GLU A 1 416 ? 1.543 40.006 -7.311 1.00 75.06 416 GLU A O 1
ATOM 3308 N N . VAL A 1 417 ? -0.532 39.994 -8.161 1.00 78.69 417 VAL A N 1
ATOM 3309 C CA . VAL A 1 417 ? -0.783 41.423 -7.910 1.00 78.69 417 VAL A CA 1
ATOM 3310 C C . VAL A 1 417 ? -0.739 41.715 -6.406 1.00 78.69 417 VAL A C 1
ATOM 3312 O O . VAL A 1 417 ? -0.096 42.679 -5.980 1.00 78.69 417 VAL A O 1
ATOM 3315 N N . ILE A 1 418 ? -1.352 40.857 -5.585 1.00 80.00 418 ILE A N 1
ATOM 3316 C CA . ILE A 1 418 ? -1.333 40.953 -4.117 1.00 80.00 418 ILE A CA 1
ATOM 3317 C C . ILE A 1 418 ? 0.093 40.779 -3.565 1.00 80.00 418 ILE A C 1
ATOM 3319 O O . ILE A 1 418 ? 0.516 41.549 -2.697 1.00 80.00 418 ILE A O 1
ATOM 3323 N N . LEU A 1 419 ? 0.860 39.813 -4.079 1.00 77.06 419 LEU A N 1
ATOM 3324 C CA . LEU A 1 419 ? 2.237 39.544 -3.652 1.00 77.06 419 LEU A CA 1
ATOM 3325 C C . LEU A 1 419 ? 3.206 40.663 -4.060 1.00 77.06 419 LEU A C 1
ATOM 3327 O O . LEU A 1 419 ? 4.023 41.076 -3.235 1.00 77.06 419 LEU A O 1
ATOM 3331 N N . ARG A 1 420 ? 3.090 41.216 -5.276 1.00 78.50 420 ARG A N 1
ATOM 3332 C CA . ARG A 1 420 ? 3.844 42.408 -5.711 1.00 78.50 420 ARG A CA 1
ATOM 3333 C C . ARG A 1 420 ? 3.477 43.625 -4.837 1.00 78.50 420 ARG A C 1
ATOM 3335 O O . ARG A 1 420 ? 4.374 44.312 -4.352 1.00 78.50 420 ARG A O 1
ATOM 3342 N N . ARG A 1 421 ? 2.191 43.837 -4.501 1.00 75.00 421 ARG A N 1
ATOM 3343 C CA . ARG A 1 421 ? 1.755 44.896 -3.555 1.00 75.00 421 ARG A CA 1
ATOM 3344 C C . ARG A 1 421 ? 2.357 44.747 -2.156 1.00 75.00 421 ARG A C 1
ATOM 3346 O O . ARG A 1 421 ? 2.800 45.743 -1.587 1.00 75.00 421 ARG A O 1
ATOM 3353 N N . ARG A 1 422 ? 2.375 43.531 -1.593 1.00 72.31 422 ARG A N 1
ATOM 3354 C CA . ARG A 1 422 ? 2.978 43.265 -0.272 1.00 72.31 422 ARG A CA 1
ATOM 3355 C C . ARG A 1 422 ? 4.492 43.474 -0.281 1.00 72.31 422 ARG A C 1
ATOM 3357 O O . ARG A 1 422 ? 5.005 44.079 0.651 1.00 72.31 422 ARG A O 1
ATOM 3364 N N . ARG A 1 423 ? 5.178 43.035 -1.343 1.00 74.44 423 ARG A N 1
ATOM 3365 C CA . ARG A 1 423 ? 6.628 43.212 -1.530 1.00 74.44 423 ARG A CA 1
ATOM 3366 C C . ARG A 1 423 ? 7.015 44.692 -1.521 1.00 74.44 423 ARG A C 1
ATOM 3368 O O . ARG A 1 423 ? 7.877 45.086 -0.746 1.00 74.44 423 ARG A O 1
ATOM 3375 N N . ASN A 1 424 ? 6.317 45.515 -2.303 1.00 65.19 424 ASN A N 1
ATOM 3376 C CA . ASN A 1 424 ? 6.602 46.948 -2.382 1.00 65.19 424 ASN A CA 1
ATOM 3377 C C . ASN A 1 424 ? 6.272 47.669 -1.062 1.00 65.19 424 ASN A C 1
ATOM 3379 O O . ASN A 1 424 ? 7.034 48.520 -0.619 1.00 65.19 424 ASN A O 1
ATOM 3383 N N . LYS A 1 425 ? 5.187 47.282 -0.373 1.00 62.25 425 LYS A N 1
ATOM 3384 C CA . LYS A 1 425 ? 4.796 47.883 0.917 1.00 62.25 425 LYS A CA 1
ATOM 3385 C C . LYS A 1 425 ? 5.654 47.439 2.120 1.00 62.25 425 LYS A C 1
ATOM 3387 O O . LYS A 1 425 ? 5.421 47.910 3.229 1.00 62.25 425 LYS A O 1
ATOM 3392 N N . ALA A 1 426 ? 6.643 46.573 1.909 1.00 50.00 426 ALA A N 1
ATOM 3393 C CA . ALA A 1 426 ? 7.668 46.227 2.894 1.00 50.00 426 ALA A CA 1
ATOM 3394 C C . ALA A 1 426 ? 9.029 46.911 2.625 1.00 50.00 426 ALA A C 1
ATOM 3396 O O . ALA A 1 426 ? 9.975 46.661 3.363 1.00 50.00 426 ALA A O 1
ATOM 3397 N N . GLY A 1 427 ? 9.140 47.740 1.573 1.00 47.25 427 GLY A N 1
ATOM 3398 C CA . GLY A 1 427 ? 10.410 48.325 1.114 1.00 47.25 427 GLY A CA 1
ATOM 3399 C C . GLY A 1 427 ? 10.626 49.818 1.398 1.00 47.25 427 GLY A C 1
ATOM 3400 O O . GLY A 1 427 ? 11.711 50.313 1.121 1.00 47.25 427 GLY A O 1
ATOM 3401 N N . GLU A 1 428 ? 9.636 50.542 1.932 1.00 49.69 428 GLU A N 1
ATOM 3402 C CA . GLU A 1 428 ? 9.703 52.003 2.139 1.00 49.69 428 GLU A CA 1
ATOM 3403 C C . GLU A 1 428 ? 9.567 52.407 3.620 1.00 49.69 428 GLU A C 1
ATOM 3405 O O . GLU A 1 428 ? 8.575 53.016 4.021 1.00 49.69 428 GLU A O 1
ATOM 3410 N N . SER A 1 429 ? 10.569 52.082 4.447 1.00 37.06 429 SER A N 1
ATOM 3411 C CA . SER A 1 429 ? 10.808 52.760 5.736 1.00 37.06 429 SER A CA 1
ATOM 3412 C C . SER A 1 429 ? 12.148 52.362 6.371 1.00 37.06 429 SER A C 1
ATOM 3414 O O . SER A 1 429 ? 12.334 51.185 6.679 1.00 37.06 429 SER A O 1
ATOM 3416 N N . GLY A 1 430 ? 13.006 53.338 6.682 1.00 34.00 430 GLY A N 1
ATOM 3417 C CA . GLY A 1 430 ? 14.196 53.156 7.526 1.00 34.00 430 GLY A CA 1
ATOM 3418 C C . GLY A 1 430 ? 15.507 53.469 6.806 1.00 34.00 430 GLY A C 1
ATOM 3419 O O . GLY A 1 430 ? 15.874 52.774 5.866 1.00 34.00 430 GLY A O 1
ATOM 3420 N N . ASP A 1 431 ? 16.193 54.508 7.277 1.00 37.75 431 ASP A N 1
ATOM 3421 C CA . ASP A 1 431 ? 17.473 54.997 6.753 1.00 37.75 431 ASP A CA 1
ATOM 3422 C C . ASP A 1 431 ? 18.605 54.798 7.786 1.00 37.75 431 ASP A C 1
ATOM 3424 O O . ASP A 1 431 ? 18.326 54.549 8.960 1.00 37.75 431 ASP A O 1
ATOM 3428 N N . GLU A 1 432 ? 19.857 54.880 7.327 1.00 40.34 432 GLU A N 1
ATOM 3429 C CA . GLU A 1 432 ? 21.139 54.887 8.060 1.00 40.34 432 GLU A CA 1
ATOM 3430 C C . GLU A 1 432 ? 21.180 54.434 9.544 1.00 40.34 432 GLU A C 1
ATOM 3432 O O . GLU A 1 432 ? 20.812 55.183 10.455 1.00 40.34 432 GLU A O 1
ATOM 3437 N N . ARG A 1 433 ? 21.897 53.323 9.818 1.00 35.12 433 ARG A N 1
ATOM 3438 C CA . ARG A 1 433 ? 23.059 53.386 10.738 1.00 35.12 433 ARG A CA 1
ATOM 3439 C C . ARG A 1 433 ? 24.060 52.228 10.659 1.00 35.12 433 ARG A C 1
ATOM 3441 O O . ARG A 1 433 ? 23.733 51.068 10.444 1.00 35.12 433 ARG A O 1
ATOM 3448 N N . GLU A 1 434 ? 25.300 52.637 10.883 1.00 36.59 434 GLU A N 1
ATOM 3449 C CA . GLU A 1 434 ? 26.570 51.915 10.950 1.00 36.59 434 GLU A CA 1
ATOM 3450 C C . GLU A 1 434 ? 26.626 50.750 11.964 1.00 36.59 434 GLU A C 1
ATOM 3452 O O . GLU A 1 434 ? 26.147 50.866 13.092 1.00 36.59 434 GLU A O 1
ATOM 3457 N N . GLY A 1 435 ? 27.299 49.652 11.588 1.00 32.56 435 GLY A N 1
ATOM 3458 C CA . GLY A 1 435 ? 27.636 48.535 12.481 1.00 32.56 435 GLY A CA 1
ATOM 3459 C C . GLY A 1 435 ? 28.565 47.508 11.817 1.00 32.56 435 GLY A C 1
ATOM 3460 O O . GLY A 1 435 ? 28.233 46.948 10.777 1.00 32.56 435 GLY A O 1
ATOM 3461 N N . HIS A 1 436 ? 29.748 47.268 12.392 1.00 34.16 436 HIS A N 1
ATOM 3462 C CA . HIS A 1 436 ? 30.698 46.251 11.911 1.00 34.16 436 HIS A CA 1
ATOM 3463 C C . HIS A 1 436 ? 30.277 44.825 12.325 1.00 34.16 436 HIS A C 1
ATOM 3465 O O . HIS A 1 436 ? 29.744 44.652 13.417 1.00 34.16 436 HIS A O 1
ATOM 3471 N N . MET A 1 437 ? 30.629 43.804 11.526 1.00 31.02 437 MET A N 1
ATOM 3472 C CA . MET A 1 437 ? 31.561 42.730 11.941 1.00 31.02 437 MET A CA 1
ATOM 3473 C C . MET A 1 437 ? 31.910 41.758 10.787 1.00 31.02 437 MET A C 1
ATOM 3475 O O . MET A 1 437 ? 31.063 41.080 10.219 1.00 31.02 437 MET A O 1
ATOM 3479 N N . THR A 1 438 ? 33.207 41.721 10.487 1.00 32.16 438 THR A N 1
ATOM 3480 C CA . THR A 1 438 ? 34.042 40.722 9.781 1.00 32.16 438 THR A CA 1
ATOM 3481 C C . THR A 1 438 ? 33.488 39.324 9.415 1.00 32.16 438 THR A C 1
ATOM 3483 O O . THR A 1 438 ? 33.035 38.617 10.304 1.00 32.16 438 THR A O 1
ATOM 3486 N N . HIS A 1 439 ? 33.770 38.898 8.165 1.00 33.41 439 HIS A N 1
ATOM 3487 C CA . HIS A 1 439 ? 34.309 37.586 7.693 1.00 33.41 439 HIS A CA 1
ATOM 3488 C C . HIS A 1 439 ? 33.707 36.245 8.217 1.00 33.41 439 HIS A C 1
ATOM 3490 O O . HIS A 1 439 ? 33.396 36.084 9.385 1.00 33.41 439 HIS A O 1
ATOM 3496 N N . LEU A 1 440 ? 33.570 35.179 7.412 1.00 28.80 440 LEU A N 1
ATOM 3497 C CA . LEU A 1 440 ? 34.584 34.543 6.545 1.00 28.80 440 LEU A CA 1
ATOM 3498 C C . LEU A 1 440 ? 34.017 33.974 5.222 1.00 28.80 440 LEU A C 1
ATOM 3500 O O . LEU A 1 440 ? 32.811 33.836 5.046 1.00 28.80 440 LEU A O 1
ATOM 3504 N N . SER A 1 441 ? 34.924 33.655 4.293 1.00 34.62 441 SER A N 1
ATOM 3505 C CA . SER A 1 441 ? 34.650 33.316 2.886 1.00 34.62 441 SER A CA 1
ATOM 3506 C C . SER A 1 441 ? 34.606 31.810 2.586 1.00 34.62 441 SER A C 1
ATOM 3508 O O . SER A 1 441 ? 35.243 31.020 3.276 1.00 34.62 441 SER A O 1
ATOM 3510 N N . SER A 1 442 ? 34.050 31.453 1.422 1.00 27.66 442 SER A N 1
ATOM 3511 C CA . SER A 1 442 ? 34.829 30.716 0.409 1.00 27.66 442 SER A CA 1
ATOM 3512 C C . SER A 1 442 ? 34.356 31.071 -1.006 1.00 27.66 442 SER A C 1
ATOM 3514 O O . SER A 1 442 ? 33.179 31.362 -1.212 1.00 27.66 442 SER A O 1
ATOM 3516 N N . SER A 1 443 ? 35.281 31.058 -1.963 1.00 34.44 443 SER A N 1
ATOM 3517 C CA . SER A 1 443 ? 35.051 31.327 -3.392 1.00 34.44 443 SER A CA 1
ATOM 3518 C C . SER A 1 443 ? 34.932 30.012 -4.185 1.00 34.44 443 SER A C 1
ATOM 3520 O O . SER A 1 443 ? 35.313 28.968 -3.662 1.00 34.44 443 SER A O 1
ATOM 3522 N N . ASP A 1 444 ? 34.453 30.040 -5.439 1.00 30.94 444 ASP A N 1
ATOM 3523 C CA . ASP A 1 444 ? 35.381 30.148 -6.584 1.00 30.94 444 ASP A CA 1
ATOM 3524 C C . ASP A 1 444 ? 34.716 30.391 -7.962 1.00 30.94 444 ASP A C 1
ATOM 3526 O O . ASP A 1 444 ? 33.494 30.429 -8.100 1.00 30.94 444 ASP A O 1
ATOM 3530 N N . HIS A 1 445 ? 35.562 30.674 -8.959 1.00 39.28 445 HIS A N 1
ATOM 3531 C CA . HIS A 1 445 ? 35.247 31.158 -10.318 1.00 39.28 445 HIS A CA 1
ATOM 3532 C C . HIS A 1 445 ? 35.126 29.984 -11.354 1.00 39.28 445 HIS A C 1
ATOM 3534 O O . HIS A 1 445 ? 35.213 28.831 -10.954 1.00 39.28 445 HIS A O 1
ATOM 3540 N N . LEU A 1 446 ? 34.892 30.100 -12.682 1.00 40.38 446 LEU A N 1
ATOM 3541 C CA . LEU A 1 446 ? 35.175 31.120 -13.718 1.00 40.38 446 LEU A CA 1
ATOM 3542 C C . LEU A 1 446 ? 34.200 31.073 -14.931 1.00 40.38 446 LEU A C 1
ATOM 3544 O O . LEU A 1 446 ? 33.670 30.029 -15.279 1.00 40.38 446 LEU A O 1
ATOM 3548 N N . ASN A 1 447 ? 34.098 32.220 -15.625 1.00 32.81 447 ASN A N 1
ATOM 3549 C CA . ASN A 1 447 ? 33.874 32.456 -17.071 1.00 32.81 447 ASN A CA 1
ATOM 3550 C C . ASN A 1 447 ? 33.130 31.444 -17.980 1.00 32.81 447 ASN A C 1
ATOM 3552 O O . ASN A 1 447 ? 33.627 30.355 -18.247 1.00 32.81 447 ASN A O 1
ATOM 3556 N N . GLY A 1 448 ? 32.216 31.994 -18.801 1.00 25.92 448 GLY A N 1
ATOM 3557 C CA . GLY A 1 448 ? 32.448 31.931 -20.258 1.00 25.92 448 GLY A CA 1
ATOM 3558 C C . GLY A 1 448 ? 31.246 31.983 -21.212 1.00 25.92 448 GLY A C 1
ATOM 3559 O O . GLY A 1 448 ? 30.588 30.972 -21.420 1.00 25.92 448 GLY A O 1
ATOM 3560 N N . ARG A 1 449 ? 31.090 33.124 -21.915 1.00 29.97 449 ARG A N 1
ATOM 3561 C CA . ARG A 1 449 ? 31.038 33.280 -23.402 1.00 29.97 449 ARG A CA 1
ATOM 3562 C C . ARG A 1 449 ? 30.069 34.394 -23.843 1.00 29.97 449 ARG A C 1
ATOM 3564 O O . ARG A 1 449 ? 28.888 34.374 -23.526 1.00 29.97 449 ARG A O 1
ATOM 3571 N N . ARG A 1 450 ? 30.571 35.365 -24.618 1.00 34.16 450 ARG A N 1
ATOM 3572 C CA . ARG A 1 450 ? 29.759 36.364 -25.351 1.00 34.16 450 ARG A CA 1
ATOM 3573 C C . ARG A 1 450 ? 29.454 35.852 -26.762 1.00 34.16 450 ARG A C 1
ATOM 3575 O O . ARG A 1 450 ? 30.285 35.138 -27.319 1.00 34.16 450 ARG A O 1
ATOM 3582 N N . GLY A 1 451 ? 28.355 36.306 -27.372 1.00 29.34 451 GLY A N 1
ATOM 3583 C CA . GLY A 1 451 ? 28.191 36.194 -28.827 1.00 29.34 451 GLY A CA 1
ATOM 3584 C C . GLY A 1 451 ? 26.765 36.258 -29.378 1.00 29.34 451 GLY A C 1
ATOM 3585 O O . GLY A 1 451 ? 26.259 35.233 -29.809 1.00 29.34 451 GLY A O 1
ATOM 3586 N N . SER A 1 452 ? 26.171 37.453 -29.453 1.00 32.94 452 SER A N 1
ATOM 3587 C CA . SER A 1 452 ? 25.459 37.897 -30.666 1.00 32.94 452 SER A CA 1
ATOM 3588 C C . SER A 1 452 ? 25.264 39.413 -30.640 1.00 32.94 452 SER A C 1
ATOM 3590 O O . SER A 1 452 ? 24.967 39.984 -29.591 1.00 32.94 452 SER A O 1
ATOM 3592 N N . SER A 1 453 ? 25.408 40.042 -31.801 1.00 35.00 453 SER A N 1
ATOM 3593 C CA . SER A 1 453 ? 24.821 41.353 -32.097 1.00 35.00 453 SER A CA 1
ATOM 3594 C C . SER A 1 453 ? 23.456 41.127 -32.758 1.00 35.00 453 SER A C 1
ATOM 3596 O O . SER A 1 453 ? 23.234 40.054 -33.317 1.00 35.00 453 SER A O 1
ATOM 3598 N N . ASP A 1 454 ? 22.550 42.104 -32.724 1.00 28.78 454 ASP A N 1
ATOM 3599 C CA . ASP A 1 454 ? 22.336 43.069 -33.824 1.00 28.78 454 ASP A CA 1
ATOM 3600 C C . ASP A 1 454 ? 20.984 43.815 -33.667 1.00 28.78 454 ASP A C 1
ATOM 3602 O O . ASP A 1 454 ? 20.108 43.375 -32.930 1.00 28.78 454 ASP A O 1
ATOM 3606 N N . SER A 1 455 ? 20.897 44.981 -34.314 1.00 35.06 455 SER A N 1
ATOM 3607 C CA . SER A 1 455 ? 19.762 45.816 -34.756 1.00 35.06 455 SER A CA 1
ATOM 3608 C C . SER A 1 455 ? 18.320 45.560 -34.250 1.00 35.06 455 SER A C 1
ATOM 3610 O O . SER A 1 455 ? 17.835 44.440 -34.190 1.00 35.06 455 SER A O 1
ATOM 3612 N N . GLY A 1 456 ? 17.488 46.580 -33.991 1.00 30.59 456 GLY A N 1
ATOM 3613 C CA . GLY A 1 456 ? 17.698 48.034 -34.084 1.00 30.59 456 GLY A CA 1
ATOM 3614 C C . GLY A 1 456 ? 16.695 48.762 -34.996 1.00 30.59 456 GLY A C 1
ATOM 3615 O O . GLY A 1 456 ? 16.705 48.557 -36.202 1.00 30.59 456 GLY A O 1
ATOM 3616 N N . LYS A 1 457 ? 15.947 49.711 -34.404 1.00 33.41 457 LYS A N 1
ATOM 3617 C CA . LYS A 1 457 ? 14.990 50.674 -35.011 1.00 33.41 457 LYS A CA 1
ATOM 3618 C C . LYS A 1 457 ? 13.674 50.116 -35.585 1.00 33.41 457 LYS A C 1
ATOM 3620 O O . LYS A 1 457 ? 13.618 49.038 -36.157 1.00 33.41 457 LYS A O 1
ATOM 3625 N N . GLY A 1 458 ? 12.609 50.913 -35.421 1.00 30.72 458 GLY A N 1
ATOM 3626 C CA . GLY A 1 458 ? 11.236 50.573 -35.820 1.00 30.72 458 GLY A CA 1
ATOM 3627 C C . GLY A 1 458 ? 10.161 51.539 -35.291 1.00 30.72 458 GLY A C 1
ATOM 3628 O O . GLY A 1 458 ? 9.110 51.096 -34.840 1.00 30.72 458 GLY A O 1
ATOM 3629 N N . GLU A 1 459 ? 10.426 52.849 -35.288 1.00 33.34 459 GLU A N 1
ATOM 3630 C CA . GLU A 1 459 ? 9.388 53.886 -35.106 1.00 33.34 459 GLU A CA 1
ATOM 3631 C C . GLU A 1 459 ? 8.499 53.937 -36.374 1.00 33.34 459 GLU A C 1
ATOM 3633 O O . GLU A 1 459 ? 8.990 53.638 -37.459 1.00 33.34 459 GLU A O 1
ATOM 3638 N N . GLY A 1 460 ? 7.219 54.326 -36.372 1.00 29.67 460 GLY A N 1
ATOM 3639 C CA . GLY A 1 460 ? 6.314 54.762 -35.302 1.00 29.67 460 GLY A CA 1
ATOM 3640 C C . GLY A 1 460 ? 5.122 55.556 -35.891 1.00 29.67 460 GLY A C 1
ATOM 3641 O O . GLY A 1 460 ? 5.224 56.067 -37.004 1.00 29.67 460 GLY A O 1
ATOM 3642 N N . SER A 1 461 ? 4.026 55.728 -35.131 1.00 32.59 461 SER A N 1
ATOM 3643 C CA . SER A 1 461 ? 2.811 56.508 -35.505 1.00 32.59 461 SER A CA 1
ATOM 3644 C C . SER A 1 461 ? 1.936 55.915 -36.646 1.00 32.59 461 SER A C 1
ATOM 3646 O O . SER A 1 461 ? 2.419 55.112 -37.434 1.00 32.59 461 SER A O 1
ATOM 3648 N N . ALA A 1 462 ? 0.649 56.262 -36.824 1.00 29.39 462 ALA A N 1
ATOM 3649 C CA . ALA A 1 462 ? -0.384 56.725 -35.879 1.00 29.39 462 ALA A CA 1
ATOM 3650 C C . ALA A 1 462 ? -1.791 56.712 -36.531 1.00 29.39 462 ALA A C 1
ATOM 3652 O O . ALA A 1 462 ? -1.945 57.146 -37.668 1.00 29.39 462 ALA A O 1
ATOM 3653 N N . GLY A 1 463 ? -2.823 56.350 -35.755 1.00 29.33 463 GLY A N 1
ATOM 3654 C CA . GLY A 1 463 ? -4.244 56.578 -36.084 1.00 29.33 463 GLY A CA 1
ATOM 3655 C C . GLY A 1 463 ? -4.837 55.722 -37.220 1.00 29.33 463 GLY A C 1
ATOM 3656 O O . GLY A 1 463 ? -4.134 54.947 -37.853 1.00 29.33 463 GLY A O 1
ATOM 3657 N N . LEU A 1 464 ? -6.141 55.808 -37.513 1.00 31.34 464 LEU A N 1
ATOM 3658 C CA . LEU A 1 464 ? -7.262 56.396 -36.754 1.00 31.34 464 LEU A CA 1
ATOM 3659 C C . LEU A 1 464 ? -8.605 55.859 -37.320 1.00 31.34 464 LEU A C 1
ATOM 3661 O O . LEU A 1 464 ? -8.645 55.391 -38.452 1.00 31.34 464 LEU A O 1
ATOM 3665 N N . SER A 1 465 ? -9.695 56.033 -36.563 1.00 30.23 465 SER A N 1
ATOM 3666 C CA . SER A 1 465 ? -11.108 55.986 -37.012 1.00 30.23 465 SER A CA 1
ATOM 3667 C C . SER A 1 465 ? -11.766 54.646 -37.414 1.00 30.23 465 SER A C 1
ATOM 3669 O O . SER A 1 465 ? -11.337 53.924 -38.305 1.00 30.23 465 SER A O 1
ATOM 3671 N N . ALA A 1 466 ? -12.929 54.409 -36.798 1.00 32.41 466 ALA A N 1
ATOM 3672 C CA . ALA A 1 466 ? -14.060 53.601 -37.292 1.00 32.41 466 ALA A CA 1
ATOM 3673 C C . ALA A 1 466 ? -15.112 54.589 -37.925 1.00 32.41 466 ALA A C 1
ATOM 3675 O O . ALA A 1 466 ? -14.708 55.737 -38.142 1.00 32.41 466 ALA A O 1
ATOM 3676 N N . PRO A 1 467 ? -16.430 54.310 -38.154 1.00 48.44 467 PRO A N 1
ATOM 3677 C CA . PRO A 1 467 ? -17.235 53.122 -37.835 1.00 48.44 467 PRO A CA 1
ATOM 3678 C C . PRO A 1 467 ? -18.124 52.566 -39.012 1.00 48.44 467 PRO A C 1
ATOM 3680 O O . PRO A 1 467 ? -17.510 51.990 -39.905 1.00 48.44 467 PRO A O 1
ATOM 3683 N N . PRO A 1 468 ? -19.489 52.538 -39.030 1.00 58.69 468 PRO A N 1
ATOM 3684 C CA . PRO A 1 468 ? -20.200 51.240 -39.062 1.00 58.69 468 PRO A CA 1
ATOM 3685 C C . PRO A 1 468 ? -21.401 51.090 -40.039 1.00 58.69 468 PRO A C 1
ATOM 3687 O O . PRO A 1 468 ? -22.023 52.071 -40.422 1.00 58.69 468 PRO A O 1
ATOM 3690 N N . GLU A 1 469 ? -21.839 49.844 -40.273 1.00 31.83 469 GLU A N 1
ATOM 3691 C CA . GLU A 1 469 ? -23.206 49.417 -40.675 1.00 31.83 469 GLU A CA 1
ATOM 3692 C C . GLU A 1 469 ? -23.370 47.907 -40.352 1.00 31.83 469 GLU A C 1
ATOM 3694 O O . GLU A 1 469 ? -22.367 47.231 -40.134 1.00 31.83 469 GLU A O 1
ATOM 3699 N N . ALA A 1 470 ? -24.539 47.248 -40.347 1.00 34.06 470 ALA A N 1
ATOM 3700 C CA . ALA A 1 470 ? -25.913 47.585 -39.936 1.00 34.06 470 ALA A CA 1
ATOM 3701 C C . ALA A 1 470 ? -26.724 46.253 -39.881 1.00 34.06 470 ALA A C 1
ATOM 3703 O O . ALA A 1 470 ? -26.499 45.365 -40.700 1.00 34.06 470 ALA A O 1
ATOM 3704 N N . GLY A 1 471 ? -27.653 46.073 -38.929 1.00 32.50 471 GLY A N 1
ATOM 3705 C CA . GLY A 1 471 ? -28.600 44.926 -38.912 1.00 32.50 471 GLY A CA 1
ATOM 3706 C C . GLY A 1 471 ? -29.868 45.216 -39.737 1.00 32.50 471 GLY A C 1
ATOM 3707 O O . GLY A 1 471 ? -30.118 46.395 -39.994 1.00 32.50 471 GLY A O 1
ATOM 3708 N N . PRO A 1 472 ? -30.709 44.218 -40.119 1.00 52.09 472 PRO A N 1
ATOM 3709 C CA . PRO A 1 472 ? -31.428 43.310 -39.189 1.00 52.09 472 PRO A CA 1
ATOM 3710 C C . PRO A 1 472 ? -31.619 41.851 -39.722 1.00 52.09 472 PRO A C 1
ATOM 3712 O O . PRO A 1 472 ? -31.143 41.524 -40.797 1.00 52.09 472 PRO A O 1
ATOM 3715 N N . GLY A 1 473 ? -32.325 40.897 -39.082 1.00 32.78 473 GLY A N 1
ATOM 3716 C CA . GLY A 1 473 ? -32.869 40.795 -37.714 1.00 32.78 473 GLY A CA 1
ATOM 3717 C C . GLY A 1 473 ? -34.143 39.910 -37.579 1.00 32.78 473 GLY A C 1
ATOM 3718 O O . GLY A 1 473 ? -34.884 39.744 -38.538 1.00 32.78 473 GLY A O 1
ATOM 3719 N N . ARG A 1 474 ? -34.442 39.469 -36.334 1.00 36.25 474 ARG A N 1
ATOM 3720 C CA . ARG A 1 474 ? -35.722 38.916 -35.775 1.00 36.25 474 ARG A CA 1
ATOM 3721 C C . ARG A 1 474 ? -36.114 37.412 -35.892 1.00 36.25 474 ARG A C 1
ATOM 3723 O O . ARG A 1 474 ? -36.559 36.968 -36.935 1.00 36.25 474 ARG A O 1
ATOM 3730 N N . ARG A 1 475 ? -36.278 36.811 -34.687 1.00 35.56 475 ARG A N 1
ATOM 3731 C CA . ARG A 1 475 ? -37.223 35.739 -34.227 1.00 35.56 475 ARG A CA 1
ATOM 3732 C C . ARG A 1 475 ? -37.101 34.318 -34.842 1.00 35.56 475 ARG A C 1
ATOM 3734 O O . ARG A 1 475 ? -36.851 34.181 -36.023 1.00 35.56 475 ARG A O 1
ATOM 3741 N N . GLY A 1 476 ? -37.363 33.230 -34.099 1.00 32.16 476 GLY A N 1
ATOM 3742 C CA . GLY A 1 476 ? -37.562 33.101 -32.641 1.00 32.16 476 GLY A CA 1
ATOM 3743 C C . GLY A 1 476 ? -38.323 31.834 -32.186 1.00 32.16 476 GLY A C 1
ATOM 3744 O O . GLY A 1 476 ? -39.144 31.319 -32.934 1.00 32.16 476 GLY A O 1
ATOM 3745 N N . SER A 1 477 ? -38.106 31.443 -30.918 1.00 36.22 477 SER A N 1
ATOM 3746 C CA . SER A 1 477 ? -38.812 30.401 -30.127 1.00 36.22 477 SER A CA 1
ATOM 3747 C C . SER A 1 477 ? -38.530 28.911 -30.425 1.00 36.22 477 SER A C 1
ATOM 3749 O O . SER A 1 477 ? -38.478 28.485 -31.570 1.00 36.22 477 SER A O 1
ATOM 3751 N N . GLY A 1 478 ? -38.393 28.117 -29.347 1.00 33.62 478 GLY A N 1
ATOM 3752 C CA . GLY A 1 478 ? -38.490 26.639 -29.342 1.00 33.62 478 GLY A CA 1
ATOM 3753 C C . GLY A 1 478 ? -39.948 26.159 -29.146 1.00 33.62 478 GLY A C 1
ATOM 3754 O O . GLY A 1 478 ? -40.836 26.935 -29.511 1.00 33.62 478 GLY A O 1
ATOM 3755 N N . PRO A 1 479 ? -40.249 24.974 -28.543 1.00 47.34 479 PRO A N 1
ATOM 3756 C CA . PRO A 1 479 ? -39.505 24.354 -27.422 1.00 47.34 479 PRO A CA 1
ATOM 3757 C C . PRO A 1 479 ? -39.424 22.796 -27.388 1.00 47.34 479 PRO A C 1
ATOM 3759 O O . PRO A 1 479 ? -40.098 22.104 -28.139 1.00 47.34 479 PRO A O 1
ATOM 3762 N N . GLY A 1 480 ? -38.727 22.259 -26.372 1.00 35.59 480 GLY A N 1
ATOM 3763 C CA . GLY A 1 480 ? -39.199 21.087 -25.599 1.00 35.59 480 GLY A CA 1
ATOM 3764 C C . GLY A 1 480 ? -38.797 19.661 -26.057 1.00 35.59 480 GLY A C 1
ATOM 3765 O O . GLY A 1 480 ? -38.761 19.387 -27.252 1.00 35.59 480 GLY A O 1
ATOM 3766 N N . PRO A 1 481 ? -38.522 18.723 -25.118 1.00 49.31 481 PRO A N 1
ATOM 3767 C CA . PRO A 1 481 ? -38.198 17.321 -25.417 1.00 49.31 481 PRO A CA 1
ATOM 3768 C C . PRO A 1 481 ? -39.399 16.361 -25.276 1.00 49.31 481 PRO A C 1
ATOM 3770 O O . PRO A 1 481 ? -40.412 16.691 -24.661 1.00 49.31 481 PRO A O 1
ATOM 3773 N N . VAL A 1 482 ? -39.247 15.123 -25.766 1.00 35.00 482 VAL A N 1
ATOM 3774 C CA . VAL A 1 482 ? -40.220 14.021 -25.612 1.00 35.00 482 VAL A CA 1
ATOM 3775 C C . VAL A 1 482 ? -39.569 12.816 -24.924 1.00 35.00 482 VAL A C 1
ATOM 3777 O O . VAL A 1 482 ? -38.441 12.448 -25.240 1.00 35.00 482 VAL A O 1
ATOM 3780 N N . VAL A 1 483 ? -40.306 12.172 -24.012 1.00 39.38 483 VAL A N 1
ATOM 3781 C CA . VAL A 1 483 ? -39.933 10.914 -23.340 1.00 39.38 483 VAL A CA 1
ATOM 3782 C C . VAL A 1 483 ? -40.999 9.853 -23.631 1.00 39.38 483 VAL A C 1
ATOM 3784 O O . VAL A 1 483 ? -42.190 10.137 -23.535 1.00 39.38 483 VAL A O 1
ATOM 3787 N N . ALA A 1 484 ? -40.582 8.618 -23.924 1.00 36.00 484 ALA A N 1
ATOM 3788 C CA . ALA A 1 484 ? -41.455 7.444 -24.053 1.00 36.00 484 ALA A CA 1
ATOM 3789 C C . ALA A 1 484 ? -40.980 6.305 -23.126 1.00 36.00 484 ALA A C 1
ATOM 3791 O O . ALA A 1 484 ? -39.819 6.277 -22.716 1.00 36.00 484 ALA A O 1
ATOM 3792 N N . ARG A 1 485 ? -41.882 5.398 -22.716 1.00 33.88 485 ARG A N 1
ATOM 3793 C CA . ARG A 1 485 ? -41.675 4.532 -21.534 1.00 33.88 485 ARG A CA 1
ATOM 3794 C C . ARG A 1 485 ? -42.425 3.188 -21.635 1.00 33.88 485 ARG A C 1
ATOM 3796 O O . ARG A 1 485 ? -43.591 3.192 -22.007 1.00 33.88 485 ARG A O 1
ATOM 3803 N N . ARG A 1 486 ? -41.807 2.107 -21.119 1.00 38.09 486 ARG A N 1
ATOM 3804 C CA . ARG A 1 486 ? -42.359 0.753 -20.805 1.00 38.09 486 ARG A CA 1
ATOM 3805 C C . ARG A 1 486 ? -42.777 -0.169 -21.972 1.00 38.09 486 ARG A C 1
ATOM 3807 O O . ARG A 1 486 ? -43.758 0.113 -22.647 1.00 38.09 486 ARG A O 1
ATOM 3814 N N . ARG A 1 487 ? -42.282 -1.420 -21.937 1.00 34.41 487 ARG A N 1
ATOM 3815 C CA . ARG A 1 487 ? -43.036 -2.557 -21.345 1.00 34.41 487 ARG A CA 1
ATOM 3816 C C . ARG A 1 487 ? -42.150 -3.774 -21.005 1.00 34.41 487 ARG A C 1
ATOM 3818 O O . ARG A 1 487 ? -41.035 -3.885 -21.493 1.00 34.41 487 ARG A O 1
ATOM 3825 N N . SER A 1 488 ? -42.682 -4.634 -20.136 1.00 37.91 488 SER A N 1
ATOM 3826 C CA . SER A 1 488 ? -42.205 -5.984 -19.759 1.00 37.91 488 SER A CA 1
ATOM 3827 C C . SER A 1 488 ? -42.934 -7.047 -20.635 1.00 37.91 488 SER A C 1
ATOM 3829 O O . SER A 1 488 ? -43.831 -6.652 -21.382 1.00 37.91 488 SER A O 1
ATOM 3831 N N . SER A 1 489 ? -42.652 -8.361 -20.630 1.00 39.56 489 SER A N 1
ATOM 3832 C CA . SER A 1 489 ? -42.045 -9.227 -19.595 1.00 39.56 489 SER A CA 1
ATOM 3833 C C . SER A 1 489 ? -41.456 -10.541 -20.161 1.00 39.56 489 SER A C 1
ATOM 3835 O O . SER A 1 489 ? -41.879 -10.982 -21.221 1.00 39.56 489 SER A O 1
ATOM 3837 N N . ASP A 1 490 ? -40.558 -11.163 -19.383 1.00 35.44 490 ASP A N 1
ATOM 3838 C CA . ASP A 1 490 ? -40.549 -12.583 -18.944 1.00 35.44 490 ASP A CA 1
ATOM 3839 C C . ASP A 1 490 ? -40.983 -13.737 -19.888 1.00 35.44 490 ASP A C 1
ATOM 3841 O O . ASP A 1 490 ? -42.131 -13.813 -20.321 1.00 35.44 490 ASP A O 1
ATOM 3845 N N . THR A 1 491 ? -40.085 -14.712 -20.092 1.00 34.59 491 THR A N 1
ATOM 3846 C CA . THR A 1 491 ? -40.333 -16.178 -20.022 1.00 34.59 491 THR A CA 1
ATOM 3847 C C . THR A 1 491 ? -39.016 -16.939 -20.244 1.00 34.59 491 THR A C 1
ATOM 3849 O O . THR A 1 491 ? -38.120 -16.437 -20.921 1.00 34.59 491 THR A O 1
ATOM 3852 N N . GLY A 1 492 ? -38.878 -18.167 -19.725 1.00 31.25 492 GLY A N 1
ATOM 3853 C CA . GLY A 1 492 ? -37.689 -19.004 -19.956 1.00 31.25 492 GLY A CA 1
ATOM 3854 C C . GLY A 1 492 ? -38.001 -20.493 -20.128 1.00 31.25 492 GLY A C 1
ATOM 3855 O O . GLY A 1 492 ? -38.958 -20.988 -19.530 1.00 31.25 492 GLY A O 1
ATOM 3856 N N . LYS A 1 493 ? -37.186 -21.198 -20.933 1.00 31.72 493 LYS A N 1
ATOM 3857 C CA . LYS A 1 493 ? -37.062 -22.671 -20.957 1.00 31.72 493 LYS A CA 1
ATOM 3858 C C . LYS A 1 493 ? -35.883 -23.170 -21.817 1.00 31.72 493 LYS A C 1
ATOM 3860 O O . LYS A 1 493 ? -35.895 -23.018 -23.032 1.00 31.72 493 LYS A O 1
ATOM 3865 N N . GLU A 1 494 ? -34.941 -23.860 -21.175 1.00 36.25 494 GLU A N 1
ATOM 3866 C CA . GLU A 1 494 ? -34.313 -25.092 -21.706 1.00 36.25 494 GLU A CA 1
ATOM 3867 C C . GLU A 1 494 ? -35.414 -26.182 -21.877 1.00 36.25 494 GLU A C 1
ATOM 3869 O O . GLU A 1 494 ? -36.448 -26.054 -21.205 1.00 36.25 494 GLU A O 1
ATOM 3874 N N . PRO A 1 495 ? -35.273 -27.249 -22.706 1.00 47.09 495 PRO A N 1
ATOM 3875 C CA . PRO A 1 495 ? -34.016 -27.985 -22.926 1.00 47.09 495 PRO A CA 1
ATOM 3876 C C . PRO A 1 495 ? -33.722 -28.498 -24.358 1.00 47.09 495 PRO A C 1
ATOM 3878 O O . PRO A 1 495 ? -34.615 -28.584 -25.201 1.00 47.09 495 PRO A O 1
ATOM 3881 N N . GLY A 1 496 ? -32.499 -28.995 -24.598 1.00 27.80 496 GLY A N 1
ATOM 3882 C CA . GLY A 1 496 ? -32.217 -29.842 -25.773 1.00 27.80 496 GLY A CA 1
ATOM 3883 C C . GLY A 1 496 ? -30.778 -30.360 -25.911 1.00 27.80 496 GLY A C 1
ATOM 3884 O O . GLY A 1 496 ? -29.932 -29.693 -26.495 1.00 27.80 496 GLY A O 1
ATOM 3885 N N . ALA A 1 497 ? -30.501 -31.578 -25.431 1.00 29.03 497 ALA A N 1
ATOM 3886 C CA . ALA A 1 497 ? -29.193 -32.230 -25.584 1.00 29.03 497 ALA A CA 1
ATOM 3887 C C . ALA A 1 497 ? -28.843 -32.584 -27.052 1.00 29.03 497 ALA A C 1
ATOM 3889 O O . ALA A 1 497 ? -29.728 -32.779 -27.882 1.00 29.03 497 ALA A O 1
ATOM 3890 N N . GLY A 1 498 ? -27.540 -32.715 -27.347 1.00 30.48 498 GLY A N 1
ATOM 3891 C CA . GLY A 1 498 ? -27.006 -33.212 -28.631 1.00 30.48 498 GLY A CA 1
ATOM 3892 C C . GLY A 1 498 ? -27.073 -34.752 -28.748 1.00 30.48 498 GLY A C 1
ATOM 3893 O O . GLY A 1 498 ? -28.124 -35.317 -28.452 1.00 30.48 498 GLY A O 1
ATOM 3894 N N . PRO A 1 499 ? -25.995 -35.488 -29.116 1.00 51.38 499 PRO A N 1
ATOM 3895 C CA . PRO A 1 499 ? -24.636 -35.066 -29.490 1.00 51.38 499 PRO A CA 1
ATOM 3896 C C . PRO A 1 499 ? -24.172 -35.624 -30.860 1.00 51.38 499 PRO A C 1
ATOM 3898 O O . PRO A 1 499 ? -24.854 -36.434 -31.489 1.00 51.38 499 PRO A O 1
ATOM 3901 N N . ARG A 1 500 ? -22.938 -35.296 -31.274 1.00 32.06 500 ARG A N 1
ATOM 3902 C CA . ARG A 1 500 ? -22.074 -36.199 -32.066 1.00 32.06 500 ARG A CA 1
ATOM 3903 C C . ARG A 1 500 ? -20.593 -35.881 -31.840 1.00 32.06 500 ARG A C 1
ATOM 3905 O O . ARG A 1 500 ? -20.258 -34.810 -31.346 1.00 32.06 500 ARG A O 1
ATOM 3912 N N . SER A 1 501 ? -19.738 -36.865 -32.098 1.00 33.34 501 SER A N 1
ATOM 3913 C CA . SER A 1 501 ? -18.378 -36.979 -31.554 1.00 33.34 501 SER A CA 1
ATOM 3914 C C . SER A 1 501 ? -17.296 -37.083 -32.639 1.00 33.34 501 SER A C 1
ATOM 3916 O O . SER A 1 501 ? -17.613 -37.208 -33.820 1.00 33.34 501 SER A O 1
ATOM 3918 N N . SER A 1 502 ? -16.030 -37.140 -32.194 1.00 31.92 502 SER A N 1
ATOM 3919 C CA . SER A 1 502 ? -14.794 -37.463 -32.945 1.00 31.92 502 SER A CA 1
ATOM 3920 C C . SER A 1 502 ? -14.221 -36.377 -33.881 1.00 31.92 502 SER A C 1
ATOM 3922 O O . SER A 1 502 ? -14.980 -35.630 -34.484 1.00 31.92 502 SER A O 1
ATOM 3924 N N . SER A 1 503 ? -12.897 -36.247 -34.077 1.00 33.09 503 SER A N 1
ATOM 3925 C CA . SER A 1 503 ? -11.731 -36.591 -33.219 1.00 33.09 503 SER A CA 1
ATOM 3926 C C . SER A 1 503 ? -10.412 -36.111 -33.860 1.00 33.09 503 SER A C 1
ATOM 3928 O O . SER A 1 503 ? -10.230 -36.309 -35.058 1.00 33.09 503 SER A O 1
ATOM 3930 N N . GLY A 1 504 ? -9.446 -35.655 -33.051 1.00 32.00 504 GLY A N 1
ATOM 3931 C CA . GLY A 1 504 ? -8.037 -35.472 -33.455 1.00 32.00 504 GLY A CA 1
ATOM 3932 C C . GLY A 1 504 ? -7.670 -34.085 -34.016 1.00 32.00 504 GLY A C 1
ATOM 3933 O O . GLY A 1 504 ? -8.552 -33.308 -34.362 1.00 32.00 504 GLY A O 1
ATOM 3934 N N . LEU A 1 505 ? -6.383 -33.719 -34.117 1.00 35.69 505 LEU A N 1
ATOM 3935 C CA . LEU A 1 505 ? -5.164 -34.423 -33.669 1.00 35.69 505 LEU A CA 1
ATOM 3936 C C . LEU A 1 505 ? -3.982 -33.436 -33.486 1.00 35.69 505 LEU A C 1
ATOM 3938 O O . LEU A 1 505 ? -3.965 -32.376 -34.099 1.00 35.69 505 LEU A O 1
ATOM 3942 N N . SER A 1 506 ? -2.999 -33.837 -32.671 1.00 35.00 506 SER A N 1
ATOM 3943 C CA . SER A 1 506 ? -1.612 -33.334 -32.552 1.00 35.00 506 SER A CA 1
ATOM 3944 C C . SER A 1 506 ? -1.317 -31.824 -32.618 1.00 35.00 506 SER A C 1
ATOM 3946 O O . SER A 1 506 ? -1.158 -31.242 -33.689 1.00 35.00 506 SER A O 1
ATOM 3948 N N . ILE A 1 507 ? -0.986 -31.248 -31.456 1.00 38.47 507 ILE A N 1
ATOM 3949 C CA . ILE A 1 507 ? -0.013 -30.145 -31.374 1.00 38.47 507 ILE A CA 1
ATOM 3950 C C . ILE A 1 507 ? 1.391 -30.756 -31.488 1.00 38.47 507 ILE A C 1
ATOM 3952 O O . ILE A 1 507 ? 1.762 -31.594 -30.667 1.00 38.47 507 ILE A O 1
ATOM 3956 N N . ASN A 1 508 ? 2.185 -30.321 -32.469 1.00 38.38 508 ASN A N 1
ATOM 3957 C CA . ASN A 1 508 ? 3.617 -30.627 -32.517 1.00 38.38 508 ASN A CA 1
ATOM 3958 C C . ASN A 1 508 ? 4.390 -29.621 -31.654 1.00 38.38 508 ASN A C 1
ATOM 3960 O O . ASN A 1 508 ? 4.359 -28.423 -31.928 1.00 38.38 508 ASN A O 1
ATOM 3964 N N . GLY A 1 509 ? 5.123 -30.109 -30.655 1.00 37.25 509 GLY A N 1
ATOM 3965 C CA . GLY A 1 509 ? 6.167 -29.338 -29.979 1.00 37.25 509 GLY A CA 1
ATOM 3966 C C . GLY A 1 509 ? 7.541 -29.624 -30.587 1.00 37.25 509 GLY A C 1
ATOM 3967 O O . GLY A 1 509 ? 7.821 -30.757 -30.975 1.00 37.25 509 GLY A O 1
ATOM 3968 N N . CYS A 1 510 ? 8.422 -28.625 -30.635 1.00 33.78 510 CYS A N 1
ATOM 3969 C CA . CYS A 1 510 ? 9.853 -28.839 -30.854 1.00 33.78 510 CYS A CA 1
ATOM 3970 C C . CYS A 1 510 ? 10.668 -27.784 -30.093 1.00 33.78 510 CYS A C 1
ATOM 3972 O O . CYS A 1 510 ? 10.284 -26.617 -30.049 1.00 33.78 510 CYS A O 1
ATOM 3974 N N . ILE A 1 511 ? 11.776 -28.206 -29.477 1.00 41.56 511 ILE A N 1
ATOM 3975 C CA . ILE A 1 511 ? 12.651 -27.377 -28.638 1.00 41.56 511 ILE A CA 1
ATOM 3976 C C . ILE A 1 511 ? 14.071 -27.425 -29.208 1.00 41.56 511 ILE A C 1
ATOM 3978 O O . ILE A 1 511 ? 14.696 -28.482 -29.194 1.00 41.56 511 ILE A O 1
ATOM 3982 N N . ILE A 1 512 ? 14.604 -26.273 -29.619 1.00 41.91 512 ILE A N 1
ATOM 3983 C CA . ILE A 1 512 ? 16.040 -26.018 -29.839 1.00 41.91 512 ILE A CA 1
ATOM 3984 C C . ILE A 1 512 ? 16.267 -24.572 -29.348 1.00 41.91 512 ILE A C 1
ATOM 3986 O O . ILE A 1 512 ? 15.648 -23.662 -29.886 1.00 41.91 512 ILE A O 1
ATOM 3990 N N . ARG A 1 513 ? 16.842 -24.305 -28.164 1.00 47.72 513 ARG A N 1
ATOM 3991 C CA . ARG A 1 513 ? 18.239 -24.448 -27.676 1.00 47.72 513 ARG A CA 1
ATOM 3992 C C . ARG A 1 513 ? 19.270 -23.531 -28.364 1.00 47.72 513 ARG A C 1
ATOM 3994 O O . ARG A 1 513 ? 19.476 -23.623 -29.562 1.00 47.72 513 ARG A O 1
ATOM 4001 N N . TYR A 1 514 ? 19.988 -22.779 -27.521 1.00 39.53 514 TYR A N 1
ATOM 4002 C CA . TYR A 1 514 ? 21.230 -22.024 -27.762 1.00 39.53 514 TYR A CA 1
ATOM 4003 C C . TYR A 1 514 ? 21.231 -20.910 -28.827 1.00 39.53 514 TYR A C 1
ATOM 4005 O O . TYR A 1 514 ? 21.315 -21.164 -30.025 1.00 39.53 514 TYR A O 1
ATOM 4013 N N . ARG A 1 515 ? 21.447 -19.677 -28.357 1.00 42.53 515 ARG A N 1
ATOM 4014 C CA . ARG A 1 515 ? 22.835 -19.248 -28.125 1.00 42.53 515 ARG A CA 1
ATOM 4015 C C . ARG A 1 515 ? 22.965 -18.538 -26.779 1.00 42.53 515 ARG A C 1
ATOM 4017 O O . ARG A 1 515 ? 21.904 -18.126 -26.267 1.00 42.53 515 ARG A O 1
#

Secondary structure (DSSP, 8-state):
-HHHHHHHHHHHHHHHHHHHHHHHHHHHHHHHHHHHHHHHHHHSHHHHHHSS--TTGGG---------TTHHHHHHHHHHHHHHHHHHHHHHHHHHHHHHHHHHHHHHHHHHHHHHHHHHHHHHHHHHHHHHHHHHHHHHHHHHHHHHHHHHHHHHHHHHHHHHHHHHHHHHHHHHHHHHHHHHHHHHHTT-PPPHHHHHHHHHHHHHHHHHHHHHHHHHHHHHHHHHHHHHHHHHHHHHHHHHHHHHHHHHHHHHHHHHHHHHHHHHHHHHHHHHHHHHHHHHHTT-----------------PPPPPPPPPPPPPPPPPP--------------------SHHHHHHHHHHHHHHHHH---PPPPPP----PPP--------HHHHHHHHHHHHTT---------------HHHHHHHHHHHTTSS------------------------------------------------------------------------------PPP------